Protein AF-A0A534WEG1-F1 (afdb_monomer)

Solvent-accessible surface area (backbone atoms only — not comparable to full-atom values): 30337 Å² total; per-residue (Å²): 112,50,33,46,39,58,45,51,53,54,30,44,74,66,76,41,61,57,55,63,69,61,26,49,53,51,43,42,53,48,38,46,50,24,43,74,66,78,34,61,42,45,40,73,40,33,30,36,37,92,74,14,48,79,46,74,48,82,77,66,82,86,52,77,84,86,59,72,75,45,47,38,51,60,62,76,42,98,80,43,69,62,78,82,35,44,49,38,27,24,25,11,36,14,34,43,42,42,28,38,67,58,44,43,83,58,58,60,64,68,44,70,74,64,83,75,56,64,62,74,65,26,53,54,30,48,33,24,39,38,64,53,70,87,68,24,49,71,29,41,55,60,47,29,53,62,40,38,76,72,48,62,84,61,57,72,68,55,44,20,51,51,42,25,51,54,46,58,70,65,67,58,69,60,69,66,58,52,50,49,51,53,47,51,55,52,49,54,53,47,54,54,50,52,55,50,50,54,54,52,50,54,50,50,53,51,51,50,52,55,51,52,56,51,49,52,53,49,52,58,49,47,57,51,50,64,73,72,47,97,66,92,84,84,87,89,77,73,76,66,60,60,56,54,55,56,54,53,53,54,53,53,53,40,57,76,69,67,76,69,82,82,83,84,86,88,83,85,89,86,89,83,87,88,84,86,84,86,87,84,86,85,88,83,88,88,87,90,81,90,81,88,85,82,90,82,84,90,82,88,85,89,88,88,84,84,88,90,80,88,86,88,88,87,87,88,86,90,85,88,87,86,84,90,82,85,84,87,83,91,81,85,88,82,83,90,81,89,78,90,82,87,87,85,86,82,89,87,83,83,83,88,85,86,85,90,82,90,85,83,89,81,92,85,87,88,81,89,85,90,82,84,92,83,84,85,79,86,78,82,78,78,81,83,74,72,67,68,65,55,51,53,52,51,50,30,47,54,49,16,53,52,24,33,51,55,14,51,55,23,49,77,71,66,38,33,69,57,15,42,52,25,19,49,54,11,37,74,52,33,81,78,53,40,68,30,27,44,51,35,16,50,25,26,48,73,72,65,39,26,67,61,10,40,54,25,39,51,54,19,42,72,69,39,70,82,43,92,57,41,70,58,53,55,52,53,40,52,54,31,51,53,51,42,58,57,61,74,74,111

pLDDT: mean 72.41, std 25.78, range [26.11, 97.94]

Mean predicted aligned error: 23.48 Å

Foldseek 3Di:
DDFQLLLLVLCVVVVHADDQLLLLLLLLLQLVQCQVVLAADARRQWDADLQRDIGGHHDDQPDDDPDQLLAALQCPDPPRDRCSQFLSSLLSSLQSSCCRNQSDHADHHQDQGDPSQDDQSSVLSSQSNDNDSVSHDRGSVSSSVSSCVVVPNDDPSVSSVSSNVSCVVSVDDDVVVVVVVVVVVVVVVVVVVVVVVVVVVVVVVVVVVVVVVVVVVVVVVVVVVVVVDPDDDDDDDDPVVVVVVVVVVVVVVCVVVPVDDDDDDDDDDDDDDDDDDDDDDDDDDDDDDDDDDDDDDDDDDDDDDDDDDDDDDDDDDDDDDDDDDDDDDDDDDDDDDDDDDDDDDDDDDDDDDDDDDYDDDDDDDDDDDDDDDDDDDDDDDDDDDPVPVVVLLVVLQVQLVVLLVQLVVCVVVLNLVSNCVSLVSSCVSPVLPLSSLQSNLSSCVSVLVLVRSLVSLVSSCVSPVPDPCNVVSVVSNVVSVVSVVVVVVD

Radius of gyration: 43.31 Å; Cα contacts (8 Å, |Δi|>4): 412; chains: 1; bounding box: 72×91×153 Å

Secondary structure (DSSP, 8-state):
-EEHHHHHHHHHHTT-PPPHHHHHHHHHHHHHHHHHHT----TTTEEE-TTS-EEEPPP-SSS--S-GGG--GGGGSTT---TT-HHHHHHHHHHHHHHHHHSSPPPPTTSPP-TT--SHHHHHHHHHT-SSTTTS-SSHHHHHHHHHHHSPPPPHHHHHHHHHHHHHHHHSPPHHHHHHHHHHHHHHHHHHHHHHHHHHHHHHHHHHHHHHHHHHHHHHHHHHHHHH--------SSHHHHHHHHHHHHHHHHHHTT--PPPP-----------PPPP-----------------------------------------PPP--PPPPP--------------------------------------------PPPPPPPPPPP-HHHHHHHHHHHHHHHHHHHHHHHHHHTT-HHHHHHHHHHHHHH-TT-HHHHHHHHHHHHHTT-HHHHHHHHHHHHHH-TT-TTHHHHHHHHHHHHHHHHHHTT-

Structure (mmCIF, N/CA/C/O backbone):
data_AF-A0A534WEG1-F1
#
_entry.id   AF-A0A534WEG1-F1
#
loop_
_atom_site.group_PDB
_atom_site.id
_atom_site.type_symbol
_atom_site.label_atom_id
_atom_site.label_alt_id
_atom_site.label_comp_id
_atom_site.label_asym_id
_atom_site.label_entity_id
_atom_site.label_seq_id
_atom_site.pdbx_PDB_ins_code
_atom_site.Cartn_x
_atom_site.Cartn_y
_atom_site.Cartn_z
_atom_site.occupancy
_atom_site.B_iso_or_equiv
_atom_site.auth_seq_id
_atom_site.auth_comp_id
_atom_site.auth_asym_id
_atom_site.auth_atom_id
_atom_site.pdbx_PDB_model_num
ATOM 1 N N . MET A 1 1 ? 10.316 4.684 13.188 1.00 85.81 1 MET A N 1
ATOM 2 C CA . MET A 1 1 ? 10.473 4.733 11.716 1.00 85.81 1 MET A CA 1
ATOM 3 C C . MET A 1 1 ? 9.601 3.667 11.079 1.00 85.81 1 MET A C 1
ATOM 5 O O . MET A 1 1 ? 9.627 2.538 11.558 1.00 85.81 1 MET A O 1
ATOM 9 N N . ILE A 1 2 ? 8.855 4.009 10.030 1.00 92.31 2 ILE A N 1
ATOM 10 C CA . ILE A 1 2 ? 8.070 3.055 9.226 1.00 92.31 2 ILE A CA 1
ATOM 11 C C . ILE A 1 2 ? 8.812 2.784 7.913 1.00 92.31 2 ILE A C 1
ATOM 13 O O . ILE A 1 2 ? 9.427 3.704 7.369 1.00 92.31 2 ILE A O 1
ATOM 17 N N . SER A 1 3 ? 8.798 1.543 7.429 1.00 94.56 3 SER A N 1
ATOM 18 C CA . SER A 1 3 ? 9.341 1.216 6.105 1.00 94.56 3 SER A CA 1
ATOM 19 C C . SER A 1 3 ? 8.340 1.550 4.995 1.00 94.56 3 SER A C 1
ATOM 21 O O . SER A 1 3 ? 7.125 1.557 5.208 1.00 94.56 3 SER A O 1
ATOM 23 N N . THR A 1 4 ? 8.840 1.808 3.790 1.00 94.50 4 THR A N 1
ATOM 24 C CA . THR A 1 4 ? 7.994 2.042 2.610 1.00 94.50 4 THR A CA 1
ATOM 25 C C . THR A 1 4 ? 7.204 0.786 2.248 1.00 94.50 4 THR A C 1
ATOM 27 O O . THR A 1 4 ? 6.028 0.876 1.906 1.00 94.50 4 THR A O 1
ATOM 30 N N . HIS A 1 5 ? 7.803 -0.391 2.443 1.00 93.38 5 HIS A N 1
ATOM 31 C CA . HIS A 1 5 ? 7.136 -1.686 2.342 1.00 93.38 5 HIS A CA 1
ATOM 32 C C . HIS A 1 5 ? 5.904 -1.766 3.259 1.00 93.38 5 HIS A C 1
ATOM 34 O O . HIS A 1 5 ? 4.818 -2.105 2.799 1.00 93.38 5 HIS A O 1
ATOM 40 N N . GLU A 1 6 ? 6.022 -1.384 4.537 1.00 93.00 6 GLU A N 1
ATOM 41 C CA . GLU A 1 6 ? 4.874 -1.349 5.459 1.00 93.00 6 GLU A CA 1
ATOM 42 C C . GLU A 1 6 ? 3.797 -0.342 5.043 1.00 93.00 6 GLU A C 1
ATOM 44 O O . GLU A 1 6 ? 2.608 -0.615 5.219 1.00 93.00 6 GLU A O 1
ATOM 49 N N . ILE A 1 7 ? 4.192 0.823 4.518 1.00 94.19 7 ILE A N 1
ATOM 50 C CA . ILE A 1 7 ? 3.250 1.818 3.987 1.00 94.19 7 ILE A CA 1
ATOM 51 C C . ILE A 1 7 ? 2.457 1.213 2.824 1.00 94.19 7 ILE A C 1
ATOM 53 O O . ILE A 1 7 ? 1.229 1.285 2.820 1.00 94.19 7 ILE A O 1
ATOM 57 N N . LEU A 1 8 ? 3.143 0.588 1.866 1.00 93.50 8 LEU A N 1
ATOM 58 C CA . LEU A 1 8 ? 2.537 -0.021 0.684 1.00 93.50 8 LEU A CA 1
ATOM 59 C C . LEU A 1 8 ? 1.630 -1.203 1.038 1.00 93.50 8 LEU A C 1
ATOM 61 O O . LEU A 1 8 ? 0.517 -1.281 0.522 1.00 93.50 8 LEU A O 1
ATOM 65 N N . GLU A 1 9 ? 2.060 -2.080 1.947 1.00 92.12 9 GLU A N 1
ATOM 66 C CA . GLU A 1 9 ? 1.250 -3.191 2.463 1.00 92.12 9 GLU A CA 1
ATOM 67 C C . GLU A 1 9 ? -0.033 -2.683 3.129 1.00 92.12 9 GLU A C 1
ATOM 69 O O . GLU A 1 9 ? -1.131 -3.117 2.784 1.00 92.12 9 GLU A O 1
ATOM 74 N N . LYS A 1 10 ? 0.071 -1.690 4.023 1.00 91.94 10 LYS A N 1
ATOM 75 C CA . LYS A 1 10 ? -1.105 -1.094 4.678 1.00 91.94 10 LYS A CA 1
ATOM 76 C C . LYS A 1 10 ? -2.018 -0.373 3.690 1.00 91.94 10 LYS A C 1
ATOM 78 O O . LYS A 1 10 ? -3.236 -0.453 3.822 1.00 91.94 10 LYS A O 1
ATOM 83 N N . SER A 1 11 ? -1.451 0.320 2.704 1.00 91.25 11 SER A N 1
ATOM 84 C CA . SER A 1 11 ? -2.215 0.994 1.652 1.00 91.25 11 SER A CA 1
ATOM 85 C C . SER A 1 11 ? -2.992 -0.020 0.806 1.00 91.25 11 SER A C 1
ATOM 87 O O . SER A 1 11 ? -4.198 0.143 0.611 1.00 91.25 11 SER A O 1
ATOM 89 N N . ARG A 1 12 ? -2.336 -1.112 0.384 1.00 91.50 12 ARG A N 1
ATOM 90 C CA . ARG A 1 12 ? -2.964 -2.220 -0.350 1.00 91.50 12 ARG A CA 1
ATOM 91 C C . ARG A 1 12 ? -4.048 -2.914 0.465 1.00 91.50 12 ARG A C 1
ATOM 93 O O . ARG A 1 12 ? -5.140 -3.113 -0.059 1.00 91.50 12 ARG A O 1
ATOM 100 N N . ALA A 1 13 ? -3.786 -3.214 1.736 1.00 87.88 13 ALA A N 1
ATOM 101 C CA . ALA A 1 13 ? -4.769 -3.808 2.642 1.00 87.88 13 ALA A CA 1
ATOM 102 C C . ALA A 1 13 ? -6.000 -2.905 2.838 1.00 87.88 13 ALA A C 1
ATOM 104 O O . ALA A 1 13 ? -7.117 -3.395 2.954 1.00 87.88 13 ALA A O 1
ATOM 105 N N . ALA A 1 14 ? -5.817 -1.582 2.811 1.00 85.94 14 ALA A N 1
ATOM 106 C CA . ALA A 1 14 ? -6.912 -0.617 2.851 1.00 85.94 14 ALA A CA 1
ATOM 107 C C . ALA A 1 14 ? -7.625 -0.423 1.494 1.00 85.94 14 ALA A C 1
ATOM 109 O O . ALA A 1 14 ? -8.560 0.374 1.412 1.00 85.94 14 ALA A O 1
ATOM 110 N N . GLY A 1 15 ? -7.176 -1.084 0.419 1.00 85.19 15 GLY A N 1
ATOM 111 C CA . GLY A 1 15 ? -7.698 -0.896 -0.939 1.00 85.19 15 GLY A CA 1
ATOM 112 C C . GLY A 1 15 ? -7.449 0.506 -1.510 1.00 85.19 15 GLY A C 1
ATOM 113 O O . GLY A 1 15 ? -8.108 0.911 -2.468 1.00 85.19 15 GLY A O 1
ATOM 114 N N . GLN A 1 16 ? -6.523 1.268 -0.922 1.00 85.56 16 GLN A N 1
ATOM 115 C CA . GLN A 1 16 ? -6.217 2.645 -1.304 1.00 85.56 16 GLN A CA 1
ATOM 116 C C . GLN A 1 16 ? -4.847 2.715 -1.978 1.00 85.56 16 GLN A C 1
ATOM 118 O O . GLN A 1 16 ? -3.906 2.028 -1.586 1.00 85.56 16 GLN A O 1
ATOM 123 N N . ARG A 1 17 ? -4.716 3.575 -2.990 1.00 89.31 17 ARG A N 1
ATOM 124 C CA . ARG A 1 17 ? -3.411 3.938 -3.559 1.00 89.31 17 ARG A CA 1
ATOM 125 C C . ARG A 1 17 ? -2.873 5.164 -2.840 1.00 89.31 17 ARG A C 1
ATOM 127 O O . ARG A 1 17 ? -3.653 6.013 -2.402 1.00 89.31 17 ARG A O 1
ATOM 134 N N . LEU A 1 18 ? -1.551 5.274 -2.769 1.00 92.75 18 LEU A N 1
ATOM 135 C CA . LEU A 1 18 ? -0.923 6.508 -2.320 1.00 92.75 18 LEU A CA 1
ATOM 136 C C . LEU A 1 18 ? -1.308 7.648 -3.276 1.00 92.75 18 LEU A C 1
ATOM 138 O O . LEU A 1 18 ? -1.343 7.438 -4.493 1.00 92.75 18 LEU A O 1
ATOM 142 N N . PRO A 1 19 ? -1.619 8.852 -2.764 1.00 93.31 19 PRO A N 1
ATOM 143 C CA . PRO A 1 19 ? -1.801 10.016 -3.617 1.00 93.31 19 PRO A CA 1
ATOM 144 C C . PRO A 1 19 ? -0.560 10.223 -4.490 1.00 93.31 19 PRO A C 1
ATOM 146 O O . PRO A 1 19 ? 0.557 10.178 -3.978 1.00 93.31 19 PRO A O 1
ATOM 149 N N . TYR A 1 20 ? -0.757 10.490 -5.784 1.00 92.94 20 TYR A N 1
ATOM 150 C CA . TYR A 1 20 ? 0.338 10.574 -6.761 1.00 92.94 20 TYR A CA 1
ATOM 151 C C . TYR A 1 20 ? 1.479 11.490 -6.300 1.00 92.94 20 TYR A C 1
ATOM 153 O O . TYR A 1 20 ? 2.637 11.107 -6.373 1.00 92.94 20 TYR A O 1
ATOM 161 N N . ASN A 1 21 ? 1.155 12.667 -5.756 1.00 92.81 21 ASN A N 1
ATOM 162 C CA . ASN A 1 21 ? 2.156 13.609 -5.254 1.00 92.81 21 ASN A CA 1
ATOM 163 C C . ASN A 1 21 ? 2.970 13.039 -4.072 1.00 92.81 21 ASN A C 1
ATOM 165 O O . ASN A 1 21 ? 4.185 13.184 -4.032 1.00 92.81 21 ASN A O 1
ATOM 169 N N . GLU A 1 22 ? 2.325 12.346 -3.126 1.00 94.94 22 GLU A N 1
ATOM 170 C CA . GLU A 1 22 ? 3.020 11.723 -1.986 1.00 94.94 22 GLU A CA 1
ATOM 171 C C . GLU A 1 22 ? 3.953 10.599 -2.465 1.00 94.94 22 GLU A C 1
ATOM 173 O O . GLU A 1 22 ? 5.100 10.518 -2.027 1.00 94.94 22 GLU A O 1
ATOM 178 N N . ALA A 1 23 ? 3.479 9.773 -3.405 1.00 96.19 23 ALA A N 1
ATOM 179 C CA . ALA A 1 23 ? 4.261 8.704 -4.021 1.00 96.19 23 ALA A CA 1
ATOM 180 C C . ALA A 1 23 ? 5.448 9.243 -4.835 1.00 96.19 23 ALA A C 1
ATOM 182 O O . ALA A 1 23 ? 6.558 8.739 -4.693 1.00 96.19 23 ALA A O 1
ATOM 183 N N . ALA A 1 24 ? 5.231 10.285 -5.643 1.00 96.06 24 ALA A N 1
ATOM 184 C CA . ALA A 1 24 ? 6.260 10.911 -6.466 1.00 96.06 24 ALA A CA 1
ATOM 185 C C . ALA A 1 24 ? 7.349 11.570 -5.610 1.00 96.06 24 ALA A C 1
ATOM 187 O O . ALA A 1 24 ? 8.531 11.360 -5.865 1.00 96.06 24 ALA A O 1
ATOM 188 N N . VAL A 1 25 ? 6.972 12.306 -4.556 1.00 96.69 25 VAL A N 1
ATOM 189 C CA . VAL A 1 25 ? 7.932 12.919 -3.621 1.00 96.69 25 VAL A CA 1
ATOM 190 C C . VAL A 1 25 ? 8.729 11.855 -2.866 1.00 96.69 25 VAL A C 1
ATOM 192 O O . VAL A 1 25 ? 9.945 11.989 -2.735 1.00 96.69 25 VAL A O 1
ATOM 195 N N . LEU A 1 26 ? 8.076 10.784 -2.400 1.00 97.38 26 LEU A N 1
ATOM 196 C CA . LEU A 1 26 ? 8.762 9.672 -1.742 1.00 97.38 26 LEU A CA 1
ATOM 197 C C . LEU A 1 26 ? 9.735 8.965 -2.695 1.00 97.38 26 LEU A C 1
ATOM 199 O O . LEU A 1 26 ? 10.878 8.717 -2.319 1.00 97.38 26 LEU A O 1
ATOM 203 N N . PHE A 1 27 ? 9.306 8.682 -3.926 1.00 97.88 27 PHE A N 1
ATOM 204 C CA . PHE A 1 27 ? 10.146 8.040 -4.931 1.00 97.88 27 PHE A CA 1
ATOM 205 C C . PHE A 1 27 ? 11.355 8.908 -5.299 1.00 97.88 27 PHE A C 1
ATOM 207 O O . PHE A 1 27 ? 12.487 8.441 -5.204 1.00 97.88 27 PHE A O 1
ATOM 214 N N . ALA A 1 28 ? 11.139 10.188 -5.618 1.00 97.19 28 ALA A N 1
ATOM 215 C CA . ALA A 1 28 ? 12.209 11.131 -5.941 1.00 97.19 28 ALA A CA 1
ATOM 216 C C . ALA A 1 28 ? 13.206 11.294 -4.783 1.00 97.19 28 ALA A C 1
ATOM 218 O O . ALA A 1 28 ? 14.419 11.265 -4.992 1.00 97.19 28 ALA A O 1
ATOM 219 N N . GLY A 1 29 ? 12.712 11.401 -3.545 1.00 96.44 29 GLY A N 1
ATOM 220 C CA . GLY A 1 29 ? 13.562 11.453 -2.358 1.00 96.44 29 GLY A CA 1
ATOM 221 C C . GLY A 1 29 ? 14.393 10.181 -2.170 1.00 96.44 29 GLY A C 1
ATOM 222 O O . GLY A 1 29 ? 15.572 10.269 -1.825 1.00 96.44 29 GLY A O 1
ATOM 223 N N . ALA A 1 30 ? 13.800 9.008 -2.411 1.00 96.88 30 ALA A N 1
ATOM 224 C CA . ALA A 1 30 ? 14.474 7.723 -2.256 1.00 96.88 30 ALA A CA 1
ATOM 225 C C . ALA A 1 30 ? 15.572 7.542 -3.311 1.00 96.88 30 ALA A C 1
ATOM 227 O O . ALA A 1 30 ? 16.704 7.232 -2.950 1.00 96.88 30 ALA A O 1
ATOM 228 N N . VAL A 1 31 ? 15.267 7.817 -4.585 1.00 97.12 31 VAL A N 1
ATOM 229 C CA . VAL A 1 31 ? 16.229 7.771 -5.702 1.00 97.12 31 VAL A CA 1
ATOM 230 C C . VAL A 1 31 ? 17.391 8.727 -5.462 1.00 97.12 31 VAL A C 1
ATOM 232 O O . VAL A 1 31 ? 18.541 8.319 -5.581 1.00 97.12 31 VAL A O 1
ATOM 235 N N . ARG A 1 32 ? 17.117 9.957 -5.014 1.00 95.75 32 ARG A N 1
ATOM 236 C CA . ARG A 1 32 ? 18.159 10.931 -4.663 1.00 95.75 32 ARG A CA 1
ATOM 237 C C . ARG A 1 32 ? 19.105 10.416 -3.576 1.00 95.75 32 ARG A C 1
ATOM 239 O O . ARG A 1 32 ? 20.315 10.594 -3.675 1.00 95.75 32 ARG A O 1
ATOM 246 N N . LEU A 1 33 ? 18.567 9.820 -2.510 1.00 95.19 33 LEU A N 1
ATOM 247 C CA . LEU A 1 33 ? 19.391 9.288 -1.419 1.00 95.19 33 LEU A CA 1
ATOM 248 C C . LEU A 1 33 ? 20.194 8.063 -1.857 1.00 95.19 33 LEU A C 1
ATOM 250 O O . LEU A 1 33 ? 21.372 7.982 -1.530 1.00 95.19 33 LEU A O 1
ATOM 254 N N . ALA A 1 34 ? 19.578 7.161 -2.616 1.00 94.25 34 ALA A N 1
ATOM 255 C CA . ALA A 1 34 ? 20.224 5.973 -3.157 1.00 94.25 34 ALA A CA 1
ATOM 256 C C . ALA A 1 34 ? 21.353 6.310 -4.138 1.00 94.25 34 ALA A C 1
ATOM 258 O O . ALA A 1 34 ? 22.447 5.776 -4.007 1.00 94.25 34 ALA A O 1
ATOM 259 N N . ALA A 1 35 ? 21.136 7.261 -5.052 1.00 94.06 35 ALA A N 1
ATOM 260 C CA . ALA A 1 35 ? 22.164 7.737 -5.977 1.00 94.06 35 ALA A CA 1
ATOM 261 C C . ALA A 1 35 ? 23.356 8.392 -5.254 1.00 94.06 35 ALA A C 1
ATOM 263 O O . ALA A 1 35 ? 24.489 8.322 -5.730 1.00 94.06 35 ALA A O 1
ATOM 264 N N . ALA A 1 36 ? 23.112 9.020 -4.098 1.00 92.12 36 ALA A N 1
ATOM 265 C CA . ALA A 1 36 ? 24.155 9.636 -3.281 1.00 92.12 36 ALA A CA 1
ATOM 266 C C . ALA A 1 36 ? 24.953 8.622 -2.442 1.00 92.12 36 ALA A C 1
ATOM 268 O O . ALA A 1 36 ? 26.116 8.880 -2.135 1.00 92.12 36 ALA A O 1
ATOM 269 N N . SER A 1 37 ? 24.339 7.502 -2.048 1.00 88.50 37 SER A N 1
ATOM 270 C CA . SER A 1 37 ? 24.970 6.456 -1.231 1.00 88.50 37 SER A CA 1
ATOM 271 C C . SER A 1 37 ? 25.378 5.204 -2.010 1.00 88.50 37 SER A C 1
ATOM 273 O O . SER A 1 37 ? 25.915 4.285 -1.398 1.00 88.50 37 SER A O 1
ATOM 275 N N . ASP A 1 38 ? 25.130 5.175 -3.323 1.00 83.44 38 ASP A N 1
ATOM 276 C CA . ASP A 1 38 ? 25.332 4.019 -4.209 1.00 83.44 38 ASP A CA 1
ATOM 277 C C . ASP A 1 38 ? 24.626 2.746 -3.696 1.00 83.44 38 ASP A C 1
ATOM 279 O O . ASP A 1 38 ? 25.123 1.626 -3.800 1.00 83.44 38 ASP A O 1
ATOM 283 N N . SER A 1 39 ? 23.460 2.940 -3.067 1.00 84.19 39 SER A N 1
ATOM 284 C CA . SER A 1 39 ? 22.673 1.872 -2.442 1.00 84.19 39 SER A CA 1
ATOM 285 C C . SER A 1 39 ? 21.498 1.468 -3.326 1.00 84.19 39 SER A C 1
ATOM 287 O O . SER A 1 39 ? 20.850 2.310 -3.945 1.00 84.19 39 SER A O 1
ATOM 289 N N . THR A 1 40 ? 21.154 0.180 -3.340 1.00 87.75 40 THR A N 1
ATOM 290 C CA . THR A 1 40 ? 19.953 -0.302 -4.038 1.00 87.75 40 THR A CA 1
ATOM 291 C C . THR A 1 40 ? 18.667 0.184 -3.361 1.00 87.75 40 THR A C 1
ATOM 293 O O . THR A 1 40 ? 18.609 0.424 -2.151 1.00 87.75 40 THR A O 1
ATOM 296 N N . LEU A 1 41 ? 17.594 0.289 -4.142 1.00 91.00 41 LEU A N 1
ATOM 297 C CA . LEU A 1 41 ? 16.285 0.715 -3.662 1.00 91.00 41 LEU A CA 1
ATOM 298 C C . LEU A 1 41 ? 15.321 -0.452 -3.539 1.00 91.00 41 LEU A C 1
ATOM 300 O O . LEU A 1 41 ? 14.968 -1.101 -4.519 1.00 91.00 41 LEU A O 1
ATOM 304 N N . ARG A 1 42 ? 14.847 -0.673 -2.312 1.00 91.62 42 ARG A N 1
ATOM 305 C CA . ARG A 1 42 ? 13.840 -1.684 -1.982 1.00 91.62 42 ARG A CA 1
ATOM 306 C C . ARG A 1 42 ? 12.864 -1.139 -0.957 1.00 91.62 42 ARG A C 1
ATOM 308 O O . ARG A 1 42 ? 13.245 -0.321 -0.115 1.00 91.62 42 ARG A O 1
ATOM 315 N N . GLY A 1 43 ? 11.624 -1.623 -0.975 1.00 89.69 43 GLY A N 1
ATOM 316 C CA . GLY A 1 43 ? 10.577 -1.145 -0.073 1.00 89.69 43 GLY A CA 1
ATOM 317 C C . GLY A 1 43 ? 10.978 -1.202 1.406 1.00 89.69 43 GLY A C 1
ATOM 318 O O . GLY A 1 43 ? 10.628 -0.301 2.172 1.00 89.69 43 GLY A O 1
ATOM 319 N N . ARG A 1 44 ? 11.725 -2.231 1.830 1.00 92.06 44 ARG A N 1
ATOM 320 C CA . ARG A 1 44 ? 12.141 -2.386 3.236 1.00 92.06 44 ARG A CA 1
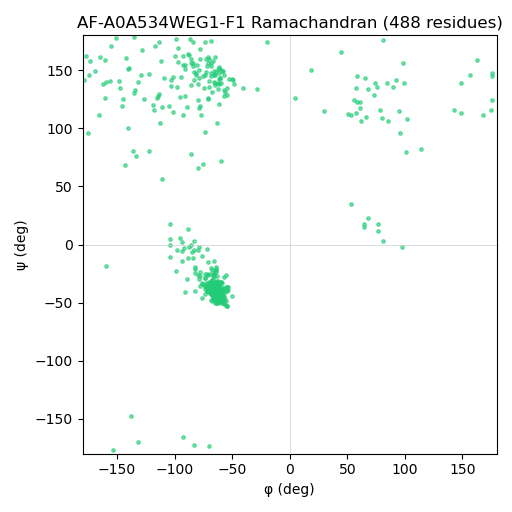ATOM 321 C C . ARG A 1 44 ? 13.316 -1.496 3.639 1.00 92.06 44 ARG A C 1
ATOM 323 O O . ARG A 1 44 ? 13.395 -1.128 4.808 1.00 92.06 44 ARG A O 1
ATOM 330 N N . LEU A 1 45 ? 14.178 -1.126 2.690 1.00 91.88 45 LEU A N 1
ATOM 331 C CA . LEU A 1 45 ? 15.364 -0.297 2.940 1.00 91.88 45 LEU A CA 1
ATOM 332 C C . LEU A 1 45 ? 15.026 1.191 3.057 1.00 91.88 45 LEU A C 1
ATOM 334 O O . LEU A 1 45 ? 15.743 1.939 3.716 1.00 91.88 45 LEU A O 1
ATOM 338 N N . VAL A 1 46 ? 13.932 1.630 2.431 1.00 95.06 46 VAL A N 1
ATOM 339 C CA . VAL A 1 46 ? 13.502 3.032 2.457 1.00 95.06 46 VAL A CA 1
ATOM 340 C C . VAL A 1 46 ? 12.594 3.280 3.657 1.00 95.06 46 VAL A C 1
ATOM 342 O O . VAL A 1 46 ? 11.503 2.707 3.750 1.00 95.06 46 VAL A O 1
ATOM 345 N N . ARG A 1 47 ? 13.010 4.162 4.571 1.00 95.31 47 ARG A N 1
ATOM 346 C CA . ARG A 1 47 ? 12.332 4.410 5.852 1.00 95.31 47 ARG A CA 1
ATOM 347 C C . ARG A 1 47 ? 12.068 5.885 6.099 1.00 95.31 47 ARG A C 1
ATOM 349 O O . ARG A 1 47 ? 12.883 6.740 5.766 1.00 95.31 47 ARG A O 1
ATOM 356 N N . ILE A 1 48 ? 10.941 6.165 6.751 1.00 95.88 48 ILE A N 1
ATOM 357 C CA . ILE A 1 48 ? 10.532 7.520 7.133 1.00 95.88 48 ILE A CA 1
ATOM 358 C C . ILE A 1 48 ? 10.530 7.644 8.660 1.00 95.88 48 ILE A C 1
ATOM 360 O O . ILE A 1 48 ? 9.928 6.824 9.373 1.00 95.88 48 ILE A O 1
ATOM 364 N N . ASP A 1 49 ? 11.215 8.668 9.166 1.00 93.88 49 ASP A N 1
ATOM 365 C CA . ASP A 1 49 ? 11.299 8.992 10.589 1.00 93.88 49 ASP A CA 1
ATOM 366 C C . ASP A 1 49 ? 10.152 9.879 11.089 1.00 93.88 49 ASP A C 1
ATOM 368 O O . ASP A 1 49 ? 9.272 10.300 10.333 1.00 93.88 49 ASP A O 1
ATOM 372 N N . ASP A 1 50 ? 10.143 10.155 12.396 1.00 89.69 50 ASP A N 1
ATOM 373 C CA . ASP A 1 50 ? 9.048 10.895 13.014 1.00 89.69 50 ASP A CA 1
ATOM 374 C C . ASP A 1 50 ? 8.954 12.373 12.593 1.00 89.69 50 ASP A C 1
ATOM 376 O O . ASP A 1 50 ? 7.878 12.971 12.682 1.00 89.69 50 ASP A O 1
ATOM 380 N N . ALA A 1 51 ? 10.043 12.940 12.078 1.00 90.25 51 ALA A N 1
ATOM 381 C CA . ALA A 1 51 ? 10.118 14.294 11.547 1.00 90.25 51 ALA A CA 1
ATOM 382 C C . ALA A 1 51 ? 9.881 14.354 10.024 1.00 90.25 51 ALA A C 1
ATOM 384 O O . ALA A 1 51 ? 9.957 15.434 9.438 1.00 90.25 51 ALA A O 1
ATOM 385 N N . GLY A 1 52 ? 9.593 13.220 9.373 1.00 91.62 52 GLY A N 1
ATOM 386 C CA . GLY A 1 52 ? 9.476 13.140 7.915 1.00 91.62 52 GLY A CA 1
ATOM 387 C C . GLY A 1 52 ? 10.827 13.131 7.197 1.00 91.62 52 GLY A C 1
ATOM 388 O O . GLY A 1 52 ? 10.886 13.405 6.002 1.00 91.62 52 GLY A O 1
ATOM 389 N N . GLY A 1 53 ? 11.915 12.842 7.911 1.00 94.31 53 GLY A N 1
ATOM 390 C CA . GLY A 1 53 ? 13.210 12.540 7.322 1.00 94.31 53 GLY A CA 1
ATOM 391 C C . GLY A 1 53 ? 13.181 11.182 6.628 1.00 94.31 53 GLY A C 1
ATOM 392 O O . GLY A 1 53 ? 12.640 10.207 7.158 1.00 94.31 53 GLY A O 1
ATOM 393 N N . LEU A 1 54 ? 13.750 11.143 5.427 1.00 94.94 54 LEU A N 1
ATOM 394 C CA . LEU A 1 54 ? 13.872 9.943 4.613 1.00 94.94 54 LEU A CA 1
ATOM 395 C C . LEU A 1 54 ? 15.266 9.339 4.788 1.00 94.94 54 LEU A C 1
ATOM 397 O O . LEU A 1 54 ? 16.262 10.061 4.745 1.00 94.94 54 LEU A O 1
ATOM 401 N N . HIS A 1 55 ? 15.316 8.023 4.957 1.00 94.19 55 HIS A N 1
ATOM 402 C CA . HIS A 1 55 ? 16.537 7.253 5.168 1.00 94.19 55 HIS A CA 1
ATOM 403 C C . HIS A 1 55 ? 16.537 6.047 4.232 1.00 94.19 55 HIS A C 1
ATOM 405 O O . HIS A 1 55 ? 15.498 5.411 4.052 1.00 94.19 55 HIS A O 1
ATOM 411 N N . VAL A 1 56 ? 17.693 5.730 3.653 1.00 93.56 56 VAL A N 1
ATOM 412 C CA . VAL A 1 56 ? 17.906 4.515 2.858 1.00 93.56 56 VAL A CA 1
ATOM 413 C C . VAL A 1 56 ? 18.968 3.692 3.571 1.00 93.56 56 VAL A C 1
ATOM 415 O O . VAL A 1 56 ? 20.095 4.154 3.746 1.00 93.56 56 VAL A O 1
ATOM 418 N N . GLU A 1 57 ? 18.586 2.511 4.046 1.00 89.50 57 GLU A N 1
ATOM 419 C CA . GLU A 1 57 ? 19.509 1.575 4.686 1.00 89.50 57 GLU A CA 1
ATOM 420 C C . GLU A 1 57 ? 20.446 0.932 3.648 1.00 89.50 57 GLU A C 1
ATOM 422 O O . GLU A 1 57 ? 20.123 0.841 2.461 1.00 89.50 57 GLU A O 1
ATOM 427 N N . GLY A 1 58 ? 21.630 0.510 4.097 1.00 83.50 58 GLY A N 1
ATOM 428 C CA . GLY A 1 58 ? 22.579 -0.216 3.254 1.00 83.50 58 GLY A CA 1
ATOM 429 C C . GLY A 1 58 ? 22.063 -1.611 2.909 1.00 83.50 58 GLY A C 1
ATOM 430 O O . GLY A 1 58 ? 21.371 -2.244 3.709 1.00 83.50 58 GLY A O 1
ATOM 431 N N . PHE A 1 59 ? 22.407 -2.090 1.720 1.00 83.31 59 PHE A N 1
ATOM 432 C CA . PHE A 1 59 ? 22.033 -3.420 1.262 1.00 83.31 59 PHE A CA 1
ATOM 433 C C . PHE A 1 59 ? 23.146 -4.429 1.525 1.00 83.31 59 PHE A C 1
ATOM 435 O O . PHE A 1 59 ? 24.292 -4.220 1.139 1.00 83.31 59 PHE A O 1
ATOM 442 N N . ASP A 1 60 ? 22.782 -5.519 2.194 1.00 81.94 60 ASP A N 1
ATOM 443 C CA . ASP A 1 60 ? 23.644 -6.676 2.406 1.00 81.94 60 ASP A CA 1
ATOM 444 C C . ASP A 1 60 ? 23.393 -7.682 1.275 1.00 81.94 60 ASP A C 1
ATOM 446 O O . ASP A 1 60 ? 22.310 -8.262 1.166 1.00 81.94 60 ASP A O 1
ATOM 450 N N . GLU A 1 61 ? 24.386 -7.869 0.409 1.00 76.31 61 GLU A N 1
ATOM 451 C CA . GLU A 1 61 ? 24.278 -8.750 -0.756 1.00 76.31 61 GLU A CA 1
ATOM 452 C C . GLU A 1 61 ? 24.302 -10.232 -0.390 1.00 76.31 61 GLU A C 1
ATOM 454 O O . GLU A 1 61 ? 23.739 -11.065 -1.114 1.00 76.31 61 GLU A O 1
ATOM 459 N N . GLN A 1 62 ? 24.983 -10.545 0.716 1.00 77.06 62 GLN A N 1
ATOM 460 C CA . GLN A 1 62 ? 25.183 -11.892 1.231 1.00 77.06 62 GLN A CA 1
ATOM 461 C C . GLN A 1 62 ? 23.974 -12.363 2.044 1.00 77.06 62 GLN A C 1
ATOM 463 O O . GLN A 1 62 ? 23.788 -13.571 2.227 1.00 77.06 62 GLN A O 1
ATOM 468 N N . ALA A 1 63 ? 23.134 -11.434 2.503 1.00 73.25 63 ALA A N 1
ATOM 469 C CA . ALA A 1 63 ? 21.876 -11.756 3.150 1.00 73.25 63 ALA A CA 1
ATOM 470 C C . ALA A 1 63 ? 20.936 -12.542 2.207 1.00 73.25 63 ALA A C 1
ATOM 472 O O . ALA A 1 63 ? 20.878 -12.286 0.998 1.00 73.25 63 ALA A O 1
ATOM 473 N N . PRO A 1 64 ? 20.165 -13.508 2.745 1.00 71.38 64 PRO A N 1
ATOM 474 C CA . PRO A 1 64 ? 19.166 -14.224 1.965 1.00 71.38 64 PRO A CA 1
ATOM 475 C C . PRO A 1 64 ? 18.132 -13.248 1.393 1.00 71.38 64 PRO A C 1
ATOM 477 O O . PRO A 1 64 ? 17.683 -12.322 2.070 1.00 71.38 64 PRO A O 1
ATOM 480 N N . GLU A 1 65 ? 17.751 -13.476 0.136 1.00 71.75 65 GLU A N 1
ATOM 481 C CA . GLU A 1 65 ? 16.895 -12.565 -0.621 1.00 71.75 65 GLU A CA 1
ATOM 482 C C . GLU A 1 65 ? 15.506 -12.437 0.028 1.00 71.75 65 GLU A C 1
ATOM 484 O O . GLU A 1 65 ? 14.669 -13.335 -0.066 1.00 71.75 65 GLU A O 1
ATOM 489 N N . ALA A 1 66 ? 15.260 -11.309 0.698 1.00 72.25 66 ALA A N 1
ATOM 490 C CA . ALA A 1 66 ? 14.023 -11.075 1.443 1.00 72.25 66 ALA A CA 1
ATOM 491 C C . ALA A 1 66 ? 12.852 -10.596 0.564 1.00 72.25 66 ALA A C 1
ATOM 493 O O . ALA A 1 66 ? 11.697 -10.717 0.968 1.00 72.25 66 ALA A O 1
ATOM 494 N N . GLU A 1 67 ? 13.132 -10.044 -0.623 1.00 78.62 67 GLU A N 1
ATOM 495 C CA . GLU A 1 67 ? 12.126 -9.471 -1.529 1.00 78.62 67 GLU A CA 1
ATOM 496 C C . GLU A 1 67 ? 12.394 -9.901 -2.987 1.00 78.62 67 GLU A C 1
ATOM 498 O O . GLU A 1 67 ? 12.950 -9.125 -3.765 1.00 78.62 67 GLU A O 1
ATOM 503 N N . PRO A 1 68 ? 11.994 -11.124 -3.398 1.00 82.88 68 PRO A N 1
ATOM 504 C CA . PRO A 1 68 ? 12.322 -11.668 -4.722 1.00 82.88 68 PRO A CA 1
ATOM 505 C C . PRO A 1 68 ? 11.703 -10.878 -5.887 1.00 82.88 68 PRO A C 1
ATOM 507 O O . PRO A 1 68 ? 12.185 -10.974 -7.010 1.00 82.88 68 PRO A O 1
ATOM 510 N N . ALA A 1 69 ? 10.666 -10.071 -5.632 1.00 85.44 69 ALA A N 1
ATOM 511 C CA . ALA A 1 69 ? 10.050 -9.192 -6.630 1.00 85.44 69 ALA A CA 1
ATOM 512 C C . ALA A 1 69 ? 11.003 -8.099 -7.154 1.00 85.44 69 ALA A C 1
ATOM 514 O O . ALA A 1 69 ? 10.805 -7.594 -8.254 1.00 85.44 69 ALA A O 1
ATOM 515 N N . TYR A 1 70 ? 12.045 -7.759 -6.390 1.00 90.50 70 TYR A N 1
ATOM 516 C CA . TYR A 1 70 ? 13.031 -6.739 -6.750 1.00 90.50 70 TYR A CA 1
ATOM 517 C C . TYR A 1 70 ? 14.197 -7.299 -7.580 1.00 90.50 70 TYR A C 1
ATOM 519 O O . TYR A 1 70 ? 15.076 -6.541 -7.988 1.00 90.50 70 TYR A O 1
ATOM 527 N N . LEU A 1 71 ? 14.225 -8.613 -7.837 1.00 89.19 71 LEU A N 1
ATOM 528 C CA . LEU A 1 71 ? 15.280 -9.237 -8.629 1.00 89.19 71 LEU A CA 1
ATOM 529 C C . LEU A 1 71 ? 15.152 -8.860 -10.104 1.00 89.19 71 LEU A C 1
ATOM 531 O O . LEU A 1 71 ? 14.121 -9.097 -10.734 1.00 89.19 71 LEU A O 1
ATOM 535 N N . ALA A 1 72 ? 16.237 -8.328 -10.661 1.00 91.94 72 ALA A N 1
ATOM 536 C CA . ALA A 1 72 ? 16.330 -8.070 -12.087 1.00 91.94 72 ALA A CA 1
ATOM 537 C C . ALA A 1 72 ? 16.284 -9.387 -12.894 1.00 91.94 72 ALA A C 1
ATOM 539 O O . ALA A 1 72 ? 16.814 -10.402 -12.428 1.00 91.94 72 ALA A O 1
ATOM 540 N N . PRO A 1 73 ? 15.690 -9.397 -14.104 1.00 92.06 73 PRO A N 1
ATOM 541 C CA . PRO A 1 73 ? 15.538 -10.611 -14.912 1.00 92.06 73 PRO A CA 1
ATOM 542 C C . PRO A 1 73 ? 16.865 -11.337 -15.181 1.00 92.06 73 PRO A C 1
ATOM 544 O O . PRO A 1 73 ? 16.925 -12.565 -15.174 1.00 92.06 73 PRO A O 1
ATOM 547 N N . GLU A 1 74 ? 17.948 -10.586 -15.372 1.00 90.56 74 GLU A N 1
ATOM 548 C CA . GLU A 1 74 ? 19.290 -11.110 -15.632 1.00 90.56 74 GLU A CA 1
ATOM 549 C C . GLU A 1 74 ? 19.903 -11.896 -14.459 1.00 90.56 74 GLU A C 1
ATOM 551 O O . GLU A 1 74 ? 20.718 -12.793 -14.693 1.00 90.56 74 GLU A O 1
ATOM 556 N N . LEU A 1 75 ? 19.476 -11.632 -13.217 1.00 89.50 75 LEU A N 1
ATOM 557 C CA . LEU A 1 75 ? 19.929 -12.371 -12.030 1.00 89.50 75 LEU A CA 1
ATOM 558 C C . LEU A 1 75 ? 19.372 -13.799 -11.973 1.00 89.50 75 LEU A C 1
ATOM 560 O O . LEU A 1 75 ? 19.865 -14.623 -11.209 1.00 89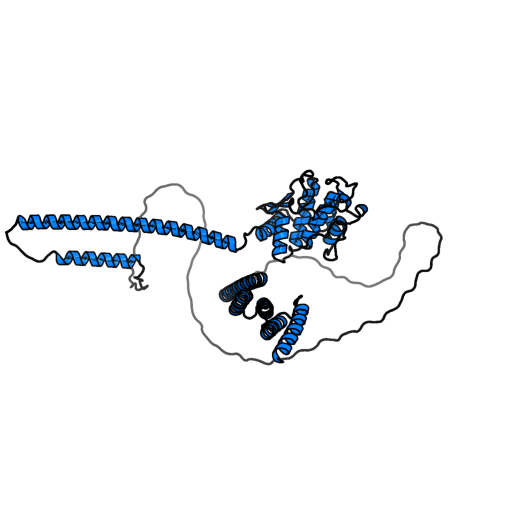.50 75 LEU A O 1
ATOM 564 N N . LEU A 1 76 ? 18.352 -14.105 -12.780 1.00 86.25 76 LEU A N 1
ATOM 565 C CA . LEU A 1 76 ? 17.778 -15.448 -12.892 1.00 86.25 76 LEU A CA 1
ATOM 566 C C . LEU A 1 76 ? 18.546 -16.336 -13.883 1.00 86.25 76 LEU A C 1
ATOM 568 O O . LEU A 1 76 ? 18.235 -17.519 -14.028 1.00 86.25 76 LEU A O 1
ATOM 572 N N . SER A 1 77 ? 19.526 -15.774 -14.594 1.00 84.94 77 SER A N 1
ATOM 573 C CA . SER A 1 77 ? 20.335 -16.502 -15.568 1.00 84.94 77 SER A CA 1
ATOM 574 C C . SER A 1 77 ? 21.527 -17.211 -14.914 1.00 84.94 77 SER A C 1
ATOM 576 O O . SER A 1 77 ? 21.985 -16.841 -13.837 1.00 84.94 77 SER A O 1
ATOM 578 N N . ALA A 1 78 ? 22.074 -18.225 -15.593 1.00 77.75 78 ALA A N 1
ATOM 579 C CA . ALA A 1 78 ? 23.253 -18.952 -15.111 1.00 77.75 78 ALA A CA 1
ATOM 580 C C . ALA A 1 78 ? 24.522 -18.076 -15.021 1.00 77.75 78 ALA A C 1
ATOM 582 O O . ALA A 1 78 ? 25.420 -18.386 -14.245 1.00 77.75 78 ALA A O 1
ATOM 583 N N . ASN A 1 79 ? 24.576 -16.981 -15.788 1.00 84.25 79 ASN A N 1
ATOM 584 C CA . ASN A 1 79 ? 25.661 -15.999 -15.782 1.00 84.25 79 ASN A CA 1
ATOM 585 C C . ASN A 1 79 ? 25.157 -14.681 -15.179 1.00 84.25 79 ASN A C 1
ATOM 587 O O . ASN A 1 79 ? 25.174 -13.640 -15.839 1.00 84.25 79 ASN A O 1
ATOM 591 N N . ALA A 1 80 ? 24.640 -14.750 -13.952 1.00 86.50 80 ALA A N 1
ATOM 592 C CA . ALA A 1 80 ? 24.109 -13.588 -13.257 1.00 86.50 80 ALA A CA 1
ATOM 593 C C . ALA A 1 80 ? 25.211 -12.532 -13.018 1.00 86.50 80 ALA A C 1
ATOM 595 O O . ALA A 1 80 ? 26.309 -12.893 -12.580 1.00 86.50 80 ALA A O 1
ATOM 596 N N . PRO A 1 81 ? 24.943 -11.242 -13.299 1.00 87.94 81 PRO A N 1
ATOM 597 C CA . PRO A 1 81 ? 25.825 -10.159 -12.879 1.00 87.94 81 PRO A CA 1
ATOM 598 C C . PRO A 1 81 ? 25.803 -9.983 -11.354 1.00 87.94 81 PRO A C 1
ATOM 600 O O . PRO A 1 81 ? 25.029 -10.626 -10.642 1.00 87.94 81 PRO A O 1
ATOM 603 N N . ASP A 1 82 ? 26.655 -9.086 -10.864 1.00 87.50 82 ASP A N 1
ATOM 604 C CA . ASP A 1 82 ? 26.675 -8.678 -9.460 1.00 87.50 82 ASP A CA 1
ATOM 605 C C . ASP A 1 82 ? 25.333 -8.026 -9.049 1.00 87.50 82 ASP A C 1
ATOM 607 O O . ASP A 1 82 ? 24.677 -7.367 -9.861 1.00 87.50 82 ASP A O 1
ATOM 611 N N . LYS A 1 83 ? 24.911 -8.195 -7.788 1.00 85.00 83 LYS A N 1
ATOM 612 C CA . LYS A 1 83 ? 23.696 -7.551 -7.260 1.00 85.00 83 LYS A CA 1
ATOM 613 C C . LYS A 1 83 ? 23.872 -6.034 -7.128 1.00 85.00 83 LYS A C 1
ATOM 615 O O . LYS A 1 83 ? 22.877 -5.311 -7.214 1.00 85.00 83 LYS A O 1
ATOM 620 N N . ASN A 1 84 ? 25.109 -5.566 -6.973 1.00 86.62 84 ASN A N 1
ATOM 621 C CA . ASN A 1 84 ? 25.482 -4.155 -6.988 1.00 86.62 84 ASN A CA 1
ATOM 622 C C . ASN A 1 84 ? 25.686 -3.580 -8.396 1.00 86.62 84 ASN A C 1
ATOM 624 O O . ASN A 1 84 ? 26.044 -2.412 -8.528 1.00 86.62 84 ASN A O 1
ATOM 628 N N . ASP A 1 85 ? 25.454 -4.355 -9.460 1.00 91.56 85 ASP A N 1
ATOM 629 C CA . ASP A 1 85 ? 25.508 -3.821 -10.818 1.00 91.56 85 ASP A CA 1
ATOM 630 C C . ASP A 1 85 ? 24.541 -2.621 -10.969 1.00 91.56 85 ASP A C 1
ATOM 632 O O . ASP A 1 85 ? 23.364 -2.737 -10.604 1.00 91.56 85 ASP A O 1
ATOM 636 N N . PRO A 1 86 ? 24.980 -1.476 -11.531 1.00 93.44 86 PRO A N 1
ATOM 637 C CA . PRO A 1 86 ? 24.163 -0.263 -11.583 1.00 93.44 86 PRO A CA 1
ATOM 638 C C . PRO A 1 86 ? 22.796 -0.474 -12.236 1.00 93.44 86 PRO A C 1
ATOM 640 O O . PRO A 1 86 ? 21.777 -0.001 -11.732 1.00 93.44 86 PRO A O 1
ATOM 643 N N . LYS A 1 87 ? 22.727 -1.267 -13.311 1.00 94.44 87 LYS A N 1
ATOM 644 C CA . LYS A 1 87 ? 21.461 -1.537 -14.002 1.00 94.44 87 LYS A CA 1
ATOM 645 C C . LYS A 1 87 ? 20.568 -2.486 -13.205 1.00 94.44 87 LYS A C 1
ATOM 647 O O . LYS A 1 87 ? 19.344 -2.394 -13.319 1.00 94.44 87 LYS A O 1
ATOM 652 N N . VAL A 1 88 ? 21.139 -3.380 -12.398 1.00 93.75 88 VAL A N 1
ATOM 653 C CA . VAL A 1 88 ? 20.375 -4.212 -11.453 1.00 93.75 88 VAL A CA 1
ATOM 654 C C . VAL A 1 88 ? 19.757 -3.333 -10.363 1.00 93.75 88 VAL A C 1
ATOM 656 O O . VAL A 1 88 ? 18.572 -3.473 -10.058 1.00 93.75 88 VAL A O 1
ATOM 659 N N . GLN A 1 89 ? 20.510 -2.367 -9.835 1.00 93.62 89 GLN A N 1
ATOM 660 C CA . GLN A 1 89 ? 19.996 -1.406 -8.857 1.00 93.62 89 GLN A CA 1
ATOM 661 C C . GLN A 1 89 ? 18.904 -0.499 -9.448 1.00 93.62 89 GLN A C 1
ATOM 663 O O . GLN A 1 89 ? 17.881 -0.268 -8.800 1.00 93.62 89 GLN A O 1
ATOM 668 N N . VAL A 1 90 ? 19.067 -0.041 -10.695 1.00 96.12 90 VAL A N 1
ATOM 669 C CA . VAL A 1 90 ? 18.040 0.724 -11.426 1.00 96.12 90 VAL A CA 1
ATOM 670 C C . VAL A 1 90 ? 16.756 -0.086 -11.597 1.00 96.12 90 VAL A C 1
ATOM 672 O O . VAL A 1 90 ? 15.668 0.463 -11.434 1.00 96.12 90 VAL A O 1
ATOM 675 N N . TYR A 1 91 ? 16.851 -1.390 -11.874 1.00 95.69 91 TYR A N 1
ATOM 676 C CA . TYR A 1 91 ? 15.667 -2.248 -11.949 1.00 95.69 91 TYR A CA 1
ATOM 677 C C . TYR A 1 91 ? 14.931 -2.309 -10.608 1.00 95.69 91 TYR A C 1
ATOM 679 O O . TYR A 1 91 ? 13.720 -2.099 -10.563 1.00 95.69 91 TYR A O 1
ATOM 687 N N . ALA A 1 92 ? 15.658 -2.529 -9.508 1.00 94.81 92 ALA A N 1
ATOM 688 C CA . ALA A 1 92 ? 15.081 -2.543 -8.165 1.00 94.81 92 ALA A CA 1
ATOM 689 C C . ALA A 1 92 ? 14.418 -1.194 -7.810 1.00 94.81 92 ALA A C 1
ATOM 691 O O . ALA A 1 92 ? 13.302 -1.160 -7.284 1.00 94.81 92 ALA A O 1
ATOM 692 N N . ALA A 1 93 ? 15.041 -0.075 -8.194 1.00 96.00 93 ALA A N 1
ATOM 693 C CA . ALA A 1 93 ? 14.441 1.252 -8.081 1.00 96.00 93 ALA A CA 1
ATOM 694 C C . ALA A 1 93 ? 13.162 1.385 -8.925 1.00 96.00 93 ALA A C 1
ATOM 696 O O . ALA A 1 93 ? 12.161 1.916 -8.445 1.00 96.00 93 ALA A O 1
ATOM 697 N N . GLY A 1 94 ? 13.159 0.860 -10.152 1.00 96.31 94 GLY A N 1
ATOM 698 C CA . GLY A 1 94 ? 11.981 0.799 -11.015 1.00 96.31 94 GLY A CA 1
ATOM 699 C C . GLY A 1 94 ? 10.830 0.006 -10.390 1.00 96.31 94 GLY A C 1
ATOM 700 O O . GLY A 1 94 ? 9.685 0.456 -10.434 1.00 96.31 94 GLY A O 1
ATOM 701 N N . VAL A 1 95 ? 11.126 -1.122 -9.737 1.00 96.69 95 VAL A N 1
ATOM 702 C CA . VAL A 1 95 ? 10.141 -1.918 -8.984 1.00 96.69 95 VAL A CA 1
ATOM 703 C C . VAL A 1 95 ? 9.517 -1.072 -7.876 1.00 96.69 95 VAL A C 1
ATOM 705 O O . VAL A 1 95 ? 8.293 -0.953 -7.823 1.00 96.69 95 VAL A O 1
ATOM 708 N N . LEU A 1 96 ? 10.334 -0.405 -7.051 1.00 96.44 96 LEU A N 1
ATOM 709 C CA . LEU A 1 96 ? 9.829 0.481 -5.998 1.00 96.44 96 LEU A CA 1
ATOM 710 C C . LEU A 1 96 ? 8.958 1.612 -6.568 1.00 96.44 96 LEU A C 1
ATOM 712 O O . LEU A 1 96 ? 7.884 1.899 -6.039 1.00 96.44 96 LEU A O 1
ATOM 716 N N . GLY A 1 97 ? 9.408 2.248 -7.652 1.00 96.69 97 GLY A N 1
ATOM 717 C CA . GLY A 1 97 ? 8.668 3.309 -8.333 1.00 96.69 97 GLY A CA 1
ATOM 718 C C . GLY A 1 97 ? 7.316 2.826 -8.851 1.00 96.69 97 GLY A C 1
ATOM 719 O O . GLY A 1 97 ? 6.302 3.499 -8.666 1.00 96.69 97 GLY A O 1
ATOM 720 N N . TYR A 1 98 ? 7.267 1.626 -9.428 1.00 96.50 98 TYR A N 1
ATOM 721 C CA . TYR A 1 98 ? 6.021 1.015 -9.873 1.00 96.50 98 TYR A CA 1
ATOM 722 C C . TYR A 1 98 ? 5.071 0.765 -8.702 1.00 96.50 98 TYR A C 1
ATOM 724 O O . TYR A 1 98 ? 3.896 1.133 -8.783 1.00 96.50 98 TYR A O 1
ATOM 732 N N . GLU A 1 99 ? 5.558 0.191 -7.601 1.00 95.38 99 GLU A N 1
ATOM 733 C CA . GLU A 1 99 ? 4.721 -0.083 -6.431 1.00 95.38 99 GLU A CA 1
ATOM 734 C C . GLU A 1 99 ? 4.166 1.206 -5.813 1.00 95.38 99 GLU A C 1
ATOM 736 O O . GLU A 1 99 ? 2.982 1.273 -5.480 1.00 95.38 99 GLU A O 1
ATOM 741 N N . LEU A 1 100 ? 4.987 2.255 -5.726 1.00 96.56 100 LEU A N 1
ATOM 742 C CA . LEU A 1 100 ? 4.593 3.564 -5.206 1.00 96.56 100 LEU A CA 1
ATOM 743 C C . LEU A 1 100 ? 3.536 4.250 -6.073 1.00 96.56 100 LEU A C 1
ATOM 745 O O . LEU A 1 100 ? 2.524 4.719 -5.550 1.00 96.56 100 LEU A O 1
ATOM 749 N N . LEU A 1 101 ? 3.752 4.308 -7.389 1.00 95.25 101 LEU A N 1
ATOM 750 C CA . LEU A 1 101 ? 2.872 5.044 -8.300 1.00 95.25 101 LEU A CA 1
ATOM 751 C C . LEU A 1 101 ? 1.560 4.304 -8.579 1.00 95.25 101 LEU A C 1
ATOM 753 O O . LEU A 1 101 ? 0.514 4.931 -8.756 1.00 95.25 101 LEU A O 1
ATOM 757 N N . THR A 1 102 ? 1.591 2.972 -8.618 1.00 93.50 102 THR A N 1
ATOM 758 C CA . THR A 1 102 ? 0.417 2.164 -8.981 1.00 93.50 102 THR A CA 1
ATOM 759 C C . THR A 1 102 ? -0.324 1.605 -7.769 1.00 93.50 102 THR A C 1
ATOM 761 O O . THR A 1 102 ? -1.508 1.270 -7.879 1.00 93.50 102 THR A O 1
ATOM 764 N N . GLY A 1 103 ? 0.349 1.486 -6.618 1.00 92.06 103 GLY A N 1
ATOM 765 C CA . GLY A 1 103 ? -0.145 0.763 -5.446 1.00 92.06 103 GLY A CA 1
ATOM 766 C C . GLY A 1 103 ? -0.308 -0.744 -5.678 1.00 92.06 103 GLY A C 1
ATOM 767 O O . GLY A 1 103 ? -1.014 -1.400 -4.914 1.00 92.06 103 GLY A O 1
ATOM 768 N N . ARG A 1 104 ? 0.271 -1.299 -6.749 1.00 91.62 104 ARG A N 1
ATOM 769 C CA . ARG A 1 104 ? 0.214 -2.724 -7.107 1.00 91.62 104 ARG A CA 1
ATOM 770 C C . ARG A 1 104 ? 1.592 -3.351 -6.960 1.00 91.62 104 ARG A C 1
ATOM 772 O O . ARG A 1 104 ? 2.591 -2.652 -7.026 1.00 91.62 104 ARG A O 1
ATOM 779 N N . LEU A 1 105 ? 1.629 -4.671 -6.807 1.00 91.56 105 LEU A N 1
ATOM 780 C CA . LEU A 1 105 ? 2.880 -5.419 -6.902 1.00 91.56 105 LEU A CA 1
ATOM 781 C C . LEU A 1 105 ? 3.432 -5.318 -8.323 1.00 91.56 105 LEU A C 1
ATOM 783 O O . LEU A 1 105 ? 2.662 -5.394 -9.289 1.00 91.56 105 LEU A O 1
ATOM 787 N N . ALA A 1 106 ? 4.746 -5.140 -8.426 1.00 89.88 106 ALA A N 1
ATOM 788 C CA . ALA A 1 106 ? 5.434 -5.111 -9.706 1.00 89.88 106 ALA A CA 1
ATOM 789 C C . ALA A 1 106 ? 5.219 -6.415 -10.491 1.00 89.88 106 ALA A C 1
ATOM 791 O O . ALA A 1 106 ? 5.030 -7.481 -9.889 1.00 89.88 106 ALA A O 1
ATOM 792 N N . PRO A 1 107 ? 5.223 -6.343 -11.834 1.00 88.81 107 PRO A N 1
ATOM 793 C CA . PRO A 1 107 ? 5.189 -7.541 -12.656 1.00 88.81 107 PRO A CA 1
ATOM 794 C C . PRO A 1 107 ? 6.382 -8.451 -12.318 1.00 88.81 107 PRO A C 1
ATOM 796 O O . PRO A 1 107 ? 7.448 -7.962 -11.932 1.00 88.81 107 PRO A O 1
ATOM 799 N N . PRO A 1 108 ? 6.223 -9.778 -12.447 1.00 88.12 108 PRO A N 1
ATOM 800 C CA . PRO A 1 108 ? 7.315 -10.701 -12.183 1.00 88.12 108 PRO A CA 1
ATOM 801 C C . PRO A 1 108 ? 8.494 -10.447 -13.140 1.00 88.12 108 PRO A C 1
ATOM 803 O O . PRO A 1 108 ? 8.278 -9.988 -14.269 1.00 88.12 108 PRO A O 1
ATOM 806 N N . PRO A 1 109 ? 9.734 -10.772 -12.726 1.00 86.56 109 PRO A N 1
ATOM 807 C CA . PRO A 1 109 ? 10.922 -10.484 -13.520 1.00 86.56 109 PRO A CA 1
ATOM 808 C C . PRO A 1 109 ? 10.820 -11.052 -14.938 1.00 86.56 109 PRO A C 1
ATOM 810 O O . PRO A 1 109 ? 10.510 -12.226 -15.136 1.00 86.56 109 PRO A O 1
ATOM 813 N N . GLY A 1 110 ? 11.078 -10.199 -15.927 1.00 83.69 110 GLY A N 1
ATOM 814 C CA . GLY A 1 110 ? 11.036 -10.541 -17.349 1.00 83.69 110 GLY A CA 1
ATOM 815 C C . GLY A 1 110 ? 9.727 -10.168 -18.046 1.00 83.69 110 GLY A C 1
ATOM 816 O O . GLY A 1 110 ? 9.616 -10.350 -19.256 1.00 83.69 110 GLY A O 1
ATOM 817 N N . GLN A 1 111 ? 8.746 -9.625 -17.319 1.00 88.44 111 GLN A N 1
ATOM 818 C CA . GLN A 1 111 ? 7.526 -9.067 -17.899 1.00 88.44 111 GLN A CA 1
ATOM 819 C C . GLN A 1 111 ? 7.575 -7.539 -17.914 1.00 88.44 111 GLN A C 1
ATOM 821 O O . GLN A 1 111 ? 7.968 -6.906 -16.937 1.00 88.44 111 GLN A O 1
ATOM 826 N N . ALA A 1 112 ? 7.148 -6.948 -19.030 1.00 86.00 112 ALA A N 1
ATOM 827 C CA . ALA A 1 112 ? 7.051 -5.501 -19.152 1.00 86.00 112 ALA A CA 1
ATOM 828 C C . ALA A 1 112 ? 5.928 -4.948 -18.250 1.00 86.00 112 ALA A C 1
ATOM 830 O O . ALA A 1 112 ? 4.886 -5.598 -18.103 1.00 86.00 112 ALA A O 1
ATOM 831 N N . PRO A 1 113 ? 6.099 -3.746 -17.672 1.00 88.62 113 PRO A N 1
ATOM 832 C CA . PRO A 1 113 ? 5.045 -3.095 -16.902 1.00 88.62 113 PRO A CA 1
ATOM 833 C C . PRO A 1 113 ? 3.862 -2.717 -17.803 1.00 88.62 113 PRO A C 1
ATOM 835 O O . PRO A 1 113 ? 4.031 -2.379 -18.977 1.00 88.62 113 PRO A O 1
ATOM 838 N N . GLY A 1 114 ? 2.651 -2.784 -17.253 1.00 85.25 114 GLY A N 1
ATOM 839 C CA . GLY A 1 114 ? 1.412 -2.555 -17.981 1.00 85.25 114 GLY A CA 1
ATOM 840 C C . GLY A 1 114 ? 1.031 -1.073 -18.124 1.00 85.25 114 GLY A C 1
ATOM 841 O O . GLY A 1 114 ? 1.793 -0.163 -17.774 1.00 85.25 114 GLY A O 1
ATOM 842 N N . PRO A 1 115 ? -0.181 -0.802 -18.649 1.00 88.38 115 PRO A N 1
ATOM 843 C CA . PRO A 1 115 ? -0.664 0.554 -18.910 1.00 88.38 115 PRO A CA 1
ATOM 844 C C . PRO A 1 115 ? -1.018 1.341 -17.635 1.00 88.38 115 PRO A C 1
ATOM 846 O O . PRO A 1 115 ? -1.376 2.512 -17.725 1.00 88.38 115 PRO A O 1
ATOM 849 N N . GLU A 1 116 ? -0.947 0.729 -16.446 1.00 90.25 116 GLU A N 1
ATOM 850 C CA . GLU A 1 116 ? -1.162 1.407 -15.160 1.00 90.25 116 GLU A CA 1
ATOM 851 C C . GLU A 1 116 ? -0.112 2.468 -14.817 1.00 90.25 116 GLU A C 1
ATOM 853 O O . GLU A 1 116 ? -0.414 3.368 -14.032 1.00 90.25 116 GLU A O 1
ATOM 858 N N . LEU A 1 117 ? 1.094 2.379 -15.385 1.00 92.06 117 LEU A N 1
ATOM 859 C CA . LEU A 1 117 ? 2.066 3.464 -15.317 1.00 92.06 117 LEU A CA 1
ATOM 860 C C . LEU A 1 117 ? 1.663 4.553 -16.309 1.00 92.06 117 LEU A C 1
ATOM 862 O O . LEU A 1 117 ? 1.744 4.361 -17.523 1.00 92.06 117 LEU A O 1
ATOM 866 N N . THR A 1 118 ? 1.241 5.697 -15.780 1.00 89.44 118 THR A N 1
ATOM 867 C CA . THR A 1 118 ? 0.765 6.833 -16.573 1.00 89.44 118 THR A CA 1
ATOM 868 C C . THR A 1 118 ? 1.567 8.093 -16.285 1.00 89.44 118 THR A C 1
ATOM 870 O O . THR A 1 118 ? 1.927 8.349 -15.136 1.00 89.44 118 THR A O 1
ATOM 873 N N . GLY A 1 119 ? 1.731 8.930 -17.308 1.00 92.25 119 GLY A N 1
ATOM 874 C CA . GLY A 1 119 ? 2.381 10.233 -17.198 1.00 92.25 119 GLY A CA 1
ATOM 875 C C . GLY A 1 119 ? 3.912 10.159 -17.212 1.00 92.25 119 GLY A C 1
ATOM 876 O O . GLY A 1 119 ? 4.474 9.064 -17.193 1.00 92.25 119 GLY A O 1
ATOM 877 N N . PRO A 1 120 ? 4.589 11.322 -17.197 1.00 94.62 120 PRO A N 1
ATOM 878 C CA . PRO A 1 120 ? 6.027 11.397 -17.461 1.00 94.62 120 PRO A CA 1
ATOM 879 C C . PRO A 1 120 ? 6.867 10.576 -16.477 1.00 94.62 120 PRO A C 1
ATOM 881 O O . PRO A 1 120 ? 7.788 9.868 -16.874 1.00 94.62 120 PRO A O 1
ATOM 884 N N . LEU A 1 121 ? 6.524 10.613 -15.182 1.00 95.94 121 LEU A N 1
ATOM 885 C CA . LEU A 1 121 ? 7.252 9.844 -14.168 1.00 95.94 121 LEU A CA 1
ATOM 886 C C . LEU A 1 121 ? 7.044 8.334 -14.357 1.00 95.94 121 LEU A C 1
ATOM 888 O O . LEU A 1 121 ? 7.956 7.544 -14.129 1.00 95.94 121 LEU A O 1
ATOM 892 N N . GLY A 1 122 ? 5.856 7.935 -14.821 1.00 96.12 122 GLY A N 1
ATOM 893 C CA . GLY A 1 122 ? 5.562 6.556 -15.194 1.00 96.12 122 GLY A CA 1
ATOM 894 C C . GLY A 1 122 ? 6.404 6.076 -16.378 1.00 96.12 122 GLY A C 1
ATOM 895 O O . GLY A 1 122 ? 6.838 4.927 -16.372 1.00 96.12 122 GLY A O 1
ATOM 896 N N . ASP A 1 123 ? 6.695 6.946 -17.348 1.00 95.88 123 ASP A N 1
ATOM 897 C CA . ASP A 1 123 ? 7.558 6.618 -18.490 1.00 95.88 123 ASP A CA 1
ATOM 898 C C . ASP A 1 123 ? 9.020 6.404 -18.060 1.00 95.88 123 ASP A C 1
ATOM 900 O O . ASP A 1 123 ? 9.672 5.466 -18.525 1.00 95.88 123 ASP A O 1
ATOM 904 N N . VAL A 1 124 ? 9.520 7.196 -17.103 1.00 97.50 124 VAL A N 1
ATOM 905 C CA . VAL A 1 124 ? 10.849 6.981 -16.497 1.00 97.50 124 VAL A CA 1
ATOM 906 C C . VAL A 1 124 ? 10.903 5.653 -15.743 1.00 97.50 124 VAL A C 1
ATOM 908 O O . VAL A 1 124 ? 11.820 4.858 -15.953 1.00 97.50 124 VAL A O 1
ATOM 911 N N . VAL A 1 125 ? 9.890 5.358 -14.923 1.00 97.31 125 VAL A N 1
ATOM 912 C CA . VAL A 1 125 ? 9.791 4.073 -14.211 1.00 97.31 125 VAL A CA 1
ATOM 913 C C . VAL A 1 125 ? 9.688 2.898 -15.189 1.00 97.31 125 VAL A C 1
ATOM 915 O O . VAL A 1 125 ? 10.292 1.852 -14.960 1.00 97.31 125 VAL A O 1
ATOM 918 N N . ARG A 1 126 ? 8.990 3.064 -16.318 1.00 96.12 126 ARG A N 1
ATOM 919 C CA . ARG A 1 126 ? 8.899 2.045 -17.372 1.00 96.12 126 ARG A CA 1
ATOM 920 C C . ARG A 1 126 ? 10.260 1.746 -17.997 1.00 96.12 126 ARG A C 1
ATOM 922 O O . ARG A 1 126 ? 10.574 0.576 -18.191 1.00 96.12 126 ARG A O 1
ATOM 929 N N . ARG A 1 127 ? 11.074 2.772 -18.267 1.00 96.25 127 ARG A N 1
ATOM 930 C CA . ARG A 1 127 ? 12.459 2.598 -18.739 1.00 96.25 127 ARG A CA 1
ATOM 931 C C . ARG A 1 127 ? 13.331 1.908 -17.689 1.00 96.25 127 ARG A C 1
ATOM 933 O O . ARG A 1 127 ? 14.105 1.024 -18.033 1.00 96.25 127 ARG A O 1
ATOM 940 N N . ALA A 1 128 ? 13.181 2.252 -16.409 1.00 96.38 128 ALA A N 1
ATOM 941 C CA . ALA A 1 128 ? 13.895 1.577 -15.320 1.00 96.38 128 ALA A CA 1
ATOM 942 C C . ALA A 1 128 ? 13.522 0.082 -15.200 1.00 96.38 128 ALA A C 1
ATOM 944 O O . ALA A 1 128 ? 14.374 -0.750 -14.898 1.00 96.38 128 ALA A O 1
ATOM 945 N N . LEU A 1 129 ? 12.269 -0.272 -15.501 1.00 95.25 129 LEU A N 1
ATOM 946 C CA . LEU A 1 129 ? 11.749 -1.646 -15.516 1.00 95.25 129 LEU A CA 1
ATOM 947 C C . LEU A 1 129 ? 11.908 -2.377 -16.858 1.00 95.25 129 LEU A C 1
ATOM 949 O O . LEU A 1 129 ? 11.289 -3.424 -17.060 1.00 95.25 129 LEU A O 1
ATOM 953 N N . ALA A 1 130 ? 12.714 -1.856 -17.787 1.00 94.19 130 ALA A N 1
ATOM 954 C CA . ALA A 1 130 ? 12.915 -2.505 -19.076 1.00 94.19 130 ALA A CA 1
ATOM 955 C C . ALA A 1 130 ? 13.426 -3.951 -18.908 1.00 94.19 130 ALA A C 1
ATOM 957 O O . ALA A 1 130 ? 14.351 -4.226 -18.129 1.00 94.19 130 ALA A O 1
ATOM 958 N N . VAL A 1 131 ? 12.797 -4.869 -19.654 1.00 91.12 131 VAL A N 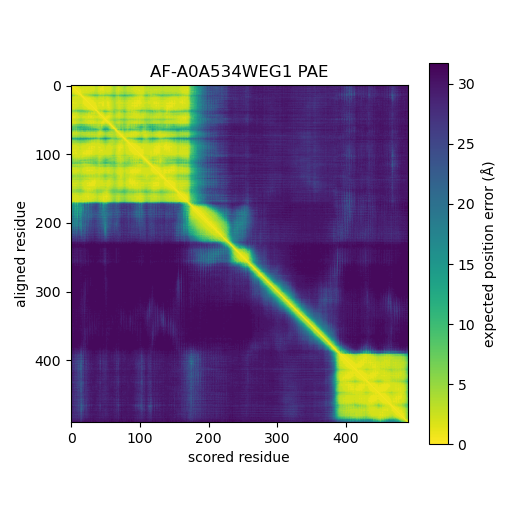1
ATOM 959 C CA . VAL A 1 131 ? 13.157 -6.296 -19.682 1.00 91.12 131 VAL A CA 1
ATOM 960 C C . VAL A 1 131 ? 14.529 -6.475 -20.323 1.00 91.12 131 VAL A C 1
ATOM 962 O O . VAL A 1 131 ? 15.353 -7.223 -19.800 1.00 91.12 131 VAL A O 1
ATOM 965 N N . ASP A 1 132 ? 14.792 -5.762 -21.423 1.00 91.44 132 ASP A N 1
ATOM 966 C CA . ASP A 1 132 ? 16.136 -5.675 -21.982 1.00 91.44 132 ASP A CA 1
ATOM 967 C C . ASP A 1 132 ? 16.970 -4.680 -21.164 1.00 91.44 132 ASP A C 1
ATOM 969 O O . ASP A 1 132 ? 16.679 -3.484 -21.091 1.00 91.44 132 ASP A O 1
ATOM 973 N N . ARG A 1 133 ? 18.055 -5.181 -20.572 1.00 93.06 133 ARG A N 1
ATOM 974 C CA . ARG A 1 133 ? 19.027 -4.391 -19.811 1.00 93.06 133 ARG A CA 1
ATOM 975 C C . ARG A 1 133 ? 19.632 -3.247 -20.639 1.00 93.06 133 ARG A C 1
ATOM 977 O O . ARG A 1 133 ? 20.025 -2.231 -20.070 1.00 93.06 133 ARG A O 1
ATOM 984 N N . ARG A 1 134 ? 19.709 -3.382 -21.966 1.00 92.69 134 ARG A N 1
ATOM 985 C CA . ARG A 1 134 ? 20.246 -2.343 -22.867 1.00 92.69 134 ARG A CA 1
ATOM 986 C C . ARG A 1 134 ? 19.328 -1.132 -23.001 1.00 92.69 134 ARG A C 1
ATOM 988 O O . ARG A 1 134 ? 19.814 -0.047 -23.280 1.00 92.69 134 ARG A O 1
ATOM 995 N N . GLU A 1 135 ? 18.029 -1.316 -22.795 1.00 93.88 135 GLU A N 1
ATOM 996 C CA . GLU A 1 135 ? 17.032 -0.240 -22.849 1.00 93.88 135 GLU A CA 1
ATOM 997 C C . GLU A 1 135 ? 16.853 0.459 -21.491 1.00 93.88 135 GLU A C 1
ATOM 999 O O . GLU A 1 135 ? 16.212 1.511 -21.397 1.00 93.88 135 GLU A O 1
ATOM 1004 N N . ARG A 1 136 ? 17.420 -0.125 -20.428 1.00 95.44 136 ARG A N 1
ATOM 1005 C CA . ARG A 1 136 ? 17.360 0.405 -19.068 1.00 95.44 136 ARG A CA 1
ATOM 1006 C C . ARG A 1 136 ? 18.305 1.593 -18.902 1.00 95.44 136 ARG A C 1
ATOM 1008 O O . ARG A 1 136 ? 19.407 1.582 -19.445 1.00 95.44 136 ARG A O 1
ATOM 1015 N N . ILE A 1 137 ? 17.885 2.566 -18.094 1.00 96.50 137 ILE A N 1
ATOM 1016 C CA . ILE A 1 137 ? 18.716 3.690 -17.624 1.00 96.50 137 ILE A CA 1
ATOM 1017 C C . ILE A 1 137 ? 20.056 3.155 -17.080 1.00 96.50 137 ILE A C 1
ATOM 1019 O O . ILE A 1 137 ? 20.082 2.065 -16.499 1.00 96.50 137 ILE A O 1
ATOM 1023 N N . GLU A 1 138 ? 21.164 3.857 -17.338 1.00 95.12 138 GLU A N 1
ATOM 1024 C CA . GLU A 1 138 ? 22.519 3.338 -17.102 1.00 95.12 138 GLU A CA 1
ATOM 1025 C C . GLU A 1 138 ? 22.816 3.111 -15.621 1.00 95.12 138 GLU A C 1
ATOM 1027 O O . GLU A 1 138 ? 23.305 2.042 -15.249 1.00 95.12 138 GLU A O 1
ATOM 1032 N N . ASP A 1 139 ? 22.481 4.082 -14.775 1.00 96.00 139 ASP A N 1
ATOM 1033 C CA . ASP A 1 139 ? 22.736 4.023 -13.340 1.00 96.00 139 ASP A CA 1
ATOM 1034 C C . ASP A 1 139 ? 21.711 4.830 -12.518 1.00 96.00 139 ASP A C 1
ATOM 1036 O O . ASP A 1 139 ? 20.788 5.464 -13.041 1.00 96.00 139 ASP A O 1
ATOM 1040 N N . LEU A 1 140 ? 21.848 4.778 -11.189 1.00 95.69 140 LEU A N 1
ATOM 1041 C CA . LEU A 1 140 ? 20.960 5.491 -10.270 1.00 95.69 140 LEU A CA 1
ATOM 1042 C C . LEU A 1 140 ? 21.095 7.019 -10.352 1.00 95.69 140 LEU A C 1
ATOM 1044 O O . LEU A 1 140 ? 20.158 7.716 -9.963 1.00 95.69 140 LEU A O 1
ATOM 1048 N N . ARG A 1 141 ? 22.221 7.553 -10.841 1.00 96.94 141 ARG A N 1
ATOM 1049 C CA . ARG A 1 141 ? 22.428 9.002 -10.991 1.00 96.94 141 ARG A CA 1
ATOM 1050 C C . ARG A 1 141 ? 21.659 9.518 -12.198 1.00 96.94 141 ARG A C 1
ATOM 1052 O O . ARG A 1 141 ? 20.914 10.478 -12.055 1.00 96.94 141 ARG A O 1
ATOM 1059 N N . GLU A 1 142 ? 21.740 8.827 -13.331 1.00 97.50 142 GLU A N 1
ATOM 1060 C CA . GLU A 1 142 ? 20.923 9.141 -14.507 1.00 97.50 142 GLU A CA 1
ATOM 1061 C C . GLU A 1 142 ? 19.425 8.972 -14.191 1.00 97.50 142 GLU A C 1
ATOM 1063 O O . GLU A 1 142 ? 18.599 9.803 -14.575 1.00 97.50 142 GLU A O 1
ATOM 1068 N N . LEU A 1 143 ? 19.054 7.943 -13.415 1.00 97.69 143 LEU A N 1
ATOM 1069 C CA . LEU A 1 143 ? 17.675 7.786 -12.941 1.00 97.69 143 LEU A CA 1
ATOM 1070 C C . LEU A 1 143 ? 17.251 8.958 -12.046 1.00 97.69 143 LEU A C 1
ATOM 1072 O O . LEU A 1 143 ? 16.128 9.445 -12.170 1.00 97.69 143 LEU A O 1
ATOM 1076 N N . HIS A 1 144 ? 18.125 9.412 -11.146 1.00 97.62 144 HIS A N 1
ATOM 1077 C CA . HIS A 1 144 ? 17.861 10.569 -10.298 1.00 97.62 144 HIS A CA 1
ATOM 1078 C C . HIS A 1 144 ? 17.622 11.833 -11.123 1.00 97.62 144 HIS A C 1
ATOM 1080 O O . HIS A 1 144 ? 16.623 12.508 -10.870 1.00 97.62 144 HIS A O 1
ATOM 1086 N N . GLU A 1 145 ? 18.484 12.126 -12.096 1.00 97.56 145 GLU A N 1
ATOM 1087 C CA . GLU A 1 145 ? 18.357 13.292 -12.975 1.00 97.56 145 GLU A CA 1
ATOM 1088 C C . GLU A 1 145 ? 17.029 13.261 -13.747 1.00 97.56 145 GLU A C 1
ATOM 1090 O O . GLU A 1 145 ? 16.272 14.232 -13.718 1.00 97.56 145 GLU A O 1
ATOM 1095 N N . ALA A 1 146 ? 16.681 12.111 -14.337 1.00 97.62 146 ALA A N 1
ATOM 1096 C CA . ALA A 1 146 ? 15.421 11.934 -15.061 1.00 97.62 146 ALA A CA 1
ATOM 1097 C C . ALA A 1 146 ? 14.182 12.095 -14.159 1.00 97.62 146 ALA A C 1
ATOM 1099 O O . ALA A 1 146 ? 13.157 12.635 -14.578 1.00 97.62 146 ALA A O 1
ATOM 1100 N N . VAL A 1 147 ? 14.250 11.622 -12.910 1.00 97.56 147 VAL A N 1
ATOM 1101 C CA . VAL A 1 147 ? 13.161 11.794 -11.937 1.00 97.56 147 VAL A CA 1
ATOM 1102 C C . VAL A 1 147 ? 13.064 13.245 -11.464 1.00 97.56 147 VAL A C 1
ATOM 1104 O O . VAL A 1 147 ? 11.951 13.747 -11.318 1.00 97.56 147 VAL A O 1
ATOM 1107 N N . GLU A 1 148 ? 14.188 13.927 -11.239 1.00 96.25 148 GLU A N 1
ATOM 1108 C CA . GLU A 1 148 ? 14.222 15.320 -10.780 1.00 96.25 148 GLU A CA 1
ATOM 1109 C C . GLU A 1 148 ? 13.707 16.301 -11.841 1.00 96.25 148 GLU A C 1
ATOM 1111 O O . GLU A 1 148 ? 13.025 17.264 -11.488 1.00 96.25 148 GLU A O 1
ATOM 1116 N N . GLU A 1 149 ? 13.940 16.026 -13.128 1.00 96.94 149 GLU A N 1
ATOM 1117 C CA . GLU A 1 149 ? 13.377 16.810 -14.236 1.00 96.94 149 GLU A CA 1
ATOM 1118 C C . GLU A 1 149 ? 11.837 16.852 -14.188 1.00 96.94 149 GLU A C 1
ATOM 1120 O O . GLU A 1 149 ? 11.217 17.884 -14.450 1.00 96.94 149 GLU A O 1
ATOM 1125 N N . ILE A 1 150 ? 11.208 15.738 -13.804 1.00 96.12 150 ILE A N 1
ATOM 1126 C CA . ILE A 1 150 ? 9.746 15.591 -13.769 1.00 96.12 150 ILE A CA 1
ATOM 1127 C C . ILE A 1 150 ? 9.165 15.981 -12.410 1.00 96.12 150 ILE A C 1
ATOM 1129 O O . ILE A 1 150 ? 8.099 16.597 -12.335 1.00 96.12 150 ILE A O 1
ATOM 1133 N N . GLN A 1 151 ? 9.842 15.593 -11.331 1.00 94.31 151 GLN A N 1
ATOM 1134 C CA . GLN A 1 151 ? 9.454 15.854 -9.952 1.00 94.31 151 GLN A CA 1
ATOM 1135 C C . GLN A 1 151 ? 10.584 16.619 -9.247 1.00 94.31 151 GLN A C 1
ATOM 1137 O O . GLN A 1 151 ? 11.350 16.023 -8.480 1.00 94.31 151 GLN A O 1
ATOM 1142 N N . PRO A 1 152 ? 10.667 17.948 -9.458 1.00 93.44 152 PRO A N 1
ATOM 1143 C CA . PRO A 1 152 ? 11.651 18.776 -8.787 1.00 93.44 152 PRO A CA 1
ATOM 1144 C C . PRO A 1 152 ? 11.530 18.648 -7.277 1.00 93.44 152 PRO A C 1
ATOM 1146 O O . PRO A 1 152 ? 10.430 18.521 -6.718 1.00 93.44 152 PRO A O 1
ATOM 1149 N N . ARG A 1 153 ? 12.675 18.721 -6.602 1.00 91.31 153 ARG A N 1
ATOM 1150 C CA . ARG A 1 153 ? 12.710 18.605 -5.152 1.00 91.31 153 ARG A CA 1
ATOM 1151 C C . ARG A 1 153 ? 11.889 19.737 -4.512 1.00 91.31 153 ARG A C 1
ATOM 1153 O O . ARG A 1 153 ? 12.215 20.911 -4.705 1.00 91.31 153 ARG A O 1
ATOM 1160 N N . PRO A 1 154 ? 10.852 19.421 -3.714 1.00 89.44 154 PRO A N 1
ATOM 1161 C CA . PRO A 1 154 ? 10.133 20.450 -2.979 1.00 89.44 154 PRO A CA 1
ATOM 1162 C C . PRO A 1 154 ? 11.053 21.105 -1.934 1.00 89.44 154 PRO A C 1
ATOM 1164 O O . PRO A 1 154 ? 12.061 20.514 -1.535 1.00 89.44 154 PRO A O 1
ATOM 1167 N N . PRO A 1 155 ? 10.712 22.304 -1.426 1.00 92.25 155 PRO A N 1
ATOM 1168 C CA . PRO A 1 155 ? 11.432 22.905 -0.307 1.00 92.25 155 PRO A CA 1
ATOM 1169 C C . PRO A 1 155 ? 11.581 21.903 0.842 1.00 92.25 155 PRO A C 1
ATOM 1171 O O . PRO A 1 155 ? 10.652 21.142 1.112 1.00 92.25 155 PRO A O 1
ATOM 1174 N N . ALA A 1 156 ? 12.719 21.911 1.540 1.00 88.56 156 ALA A N 1
ATOM 1175 C CA . ALA A 1 156 ? 13.039 20.887 2.540 1.00 88.56 156 ALA A CA 1
ATOM 1176 C C . ALA A 1 156 ? 11.950 20.725 3.621 1.00 88.56 156 ALA A C 1
ATOM 1178 O O . ALA A 1 156 ? 11.659 19.609 4.050 1.00 88.56 156 ALA A O 1
ATOM 1179 N N . GLU A 1 157 ? 11.314 21.823 4.036 1.00 90.19 157 GLU A N 1
ATOM 1180 C CA . GLU A 1 157 ? 10.171 21.785 4.957 1.00 90.19 157 GLU A CA 1
ATOM 1181 C C . GLU A 1 157 ? 8.931 21.141 4.322 1.00 90.19 157 GLU A C 1
ATOM 1183 O O . GLU A 1 157 ? 8.255 20.342 4.963 1.00 90.19 157 GLU A O 1
ATOM 1188 N N . GLY A 1 158 ? 8.655 21.435 3.049 1.00 90.25 158 GLY A N 1
ATOM 1189 C CA . GLY A 1 158 ? 7.565 20.826 2.288 1.00 90.25 158 GLY A CA 1
ATOM 1190 C C . GLY A 1 158 ? 7.743 19.316 2.117 1.00 90.25 158 GLY A C 1
ATOM 1191 O O . GLY A 1 158 ? 6.809 18.566 2.387 1.00 90.25 158 GLY A O 1
ATOM 1192 N N . GLU A 1 159 ? 8.950 18.868 1.753 1.00 92.94 159 GLU A N 1
ATOM 1193 C CA . GLU A 1 159 ? 9.319 17.445 1.658 1.00 92.94 159 GLU A CA 1
ATOM 1194 C C . GLU A 1 159 ? 9.032 16.725 2.987 1.00 92.94 159 GLU A C 1
ATOM 1196 O O . GLU A 1 159 ? 8.277 15.753 3.034 1.00 92.94 159 GLU A O 1
ATOM 1201 N N . ARG A 1 160 ? 9.549 17.269 4.097 1.00 93.88 160 ARG A N 1
ATOM 1202 C CA . ARG A 1 160 ? 9.353 16.716 5.447 1.00 93.88 160 ARG A CA 1
ATOM 1203 C C . ARG A 1 160 ? 7.887 16.695 5.868 1.00 93.88 160 ARG A C 1
ATOM 1205 O O . ARG A 1 160 ? 7.428 15.718 6.458 1.00 93.88 160 ARG A O 1
ATOM 1212 N N . ASN A 1 161 ? 7.126 17.740 5.557 1.00 93.75 161 ASN A N 1
ATOM 1213 C CA . ASN A 1 161 ? 5.703 17.806 5.886 1.00 93.75 161 ASN A CA 1
ATOM 1214 C C . ASN A 1 161 ? 4.895 16.739 5.134 1.00 93.75 161 ASN A C 1
ATOM 1216 O O . ASN A 1 161 ? 4.053 16.074 5.736 1.00 93.75 161 ASN A O 1
ATOM 1220 N N . ILE A 1 162 ? 5.184 16.523 3.848 1.00 94.50 162 ILE A N 1
ATOM 1221 C CA . ILE A 1 162 ? 4.538 15.480 3.039 1.00 94.50 162 ILE A CA 1
ATOM 1222 C C . ILE A 1 162 ? 4.861 14.093 3.606 1.00 94.50 162 ILE A C 1
ATOM 1224 O O . ILE A 1 162 ? 3.954 13.305 3.882 1.00 94.50 162 ILE A O 1
ATOM 1228 N N . LEU A 1 163 ? 6.142 13.808 3.844 1.00 95.06 163 LEU A N 1
ATOM 1229 C CA . LEU A 1 163 ? 6.584 12.494 4.314 1.00 95.06 163 LEU A CA 1
ATOM 1230 C C . LEU A 1 163 ? 6.137 12.203 5.753 1.00 95.06 163 LEU A C 1
ATOM 1232 O O . LEU A 1 163 ? 5.742 11.079 6.063 1.00 95.06 163 LEU A O 1
ATOM 1236 N N . SER A 1 164 ? 6.122 13.204 6.635 1.00 94.00 164 SER A N 1
ATOM 1237 C CA . SER A 1 164 ? 5.597 13.045 7.997 1.00 94.00 164 SER A CA 1
ATOM 1238 C C . SER A 1 164 ? 4.083 12.822 8.007 1.00 94.00 164 SER A C 1
ATOM 1240 O O . SER A 1 164 ? 3.604 11.976 8.766 1.00 94.00 164 SER A O 1
ATOM 1242 N N . ALA A 1 165 ? 3.320 13.508 7.148 1.00 92.19 165 ALA A N 1
ATOM 1243 C CA . ALA A 1 165 ? 1.887 13.268 6.986 1.00 92.19 165 ALA A CA 1
ATOM 1244 C C . ALA A 1 165 ? 1.608 11.853 6.457 1.00 92.19 165 ALA A C 1
ATOM 1246 O O . ALA A 1 165 ? 0.760 11.148 7.015 1.00 92.19 165 ALA A O 1
ATOM 1247 N N . LEU A 1 166 ? 2.364 11.417 5.443 1.00 93.69 166 LEU A N 1
ATOM 1248 C CA . LEU A 1 166 ? 2.313 10.059 4.907 1.00 93.69 166 LEU A CA 1
ATOM 1249 C C . LEU A 1 166 ? 2.585 9.031 6.013 1.00 93.69 166 LEU A C 1
ATOM 1251 O O . LEU A 1 166 ? 1.763 8.150 6.259 1.00 93.69 166 LEU A O 1
ATOM 1255 N N . ARG A 1 167 ? 3.681 9.197 6.761 1.00 92.56 167 ARG A N 1
ATOM 1256 C CA . ARG A 1 167 ? 4.025 8.343 7.905 1.00 92.56 167 ARG A CA 1
ATOM 1257 C C . ARG A 1 167 ? 2.889 8.273 8.922 1.00 92.56 167 ARG A C 1
ATOM 1259 O O . ARG A 1 167 ? 2.430 7.188 9.263 1.00 92.56 167 ARG A O 1
ATOM 1266 N N . ASN A 1 168 ? 2.399 9.422 9.381 1.00 91.06 168 ASN A N 1
ATOM 1267 C CA . ASN A 1 168 ? 1.363 9.513 10.411 1.00 91.06 168 ASN A CA 1
ATOM 1268 C C . ASN A 1 168 ? 0.061 8.810 10.009 1.00 91.06 168 ASN A C 1
ATOM 1270 O O . ASN A 1 168 ? -0.627 8.265 10.873 1.00 91.06 168 ASN A O 1
ATOM 1274 N N . ARG A 1 169 ? -0.268 8.795 8.712 1.00 90.06 169 ARG A N 1
ATOM 1275 C CA . ARG A 1 169 ? -1.427 8.074 8.171 1.00 90.06 169 ARG A CA 1
ATOM 1276 C C . ARG A 1 169 ? -1.311 6.564 8.384 1.00 90.06 169 ARG A C 1
ATOM 1278 O O . ARG A 1 169 ? -2.298 5.928 8.739 1.00 90.06 169 ARG A O 1
ATOM 1285 N N . PHE A 1 170 ? -0.108 6.013 8.222 1.00 87.69 170 PHE A N 1
ATOM 1286 C CA . PHE A 1 170 ? 0.150 4.570 8.249 1.00 87.69 170 PHE A CA 1
ATOM 1287 C C . PHE A 1 170 ? 0.793 4.065 9.552 1.00 87.69 170 PHE A C 1
ATOM 1289 O O . PHE A 1 170 ? 0.840 2.857 9.789 1.00 87.69 170 PHE A O 1
ATOM 1296 N N . SER A 1 171 ? 1.259 4.952 10.433 1.00 81.25 171 SER A N 1
ATOM 1297 C CA . SER A 1 171 ? 1.806 4.598 11.751 1.00 81.25 171 SER A CA 1
ATOM 1298 C C . SER A 1 171 ? 0.748 4.418 12.842 1.00 81.25 171 SER A C 1
ATOM 1300 O O . SER A 1 171 ? 1.081 3.896 13.904 1.00 81.25 171 SER A O 1
ATOM 1302 N N . ARG A 1 172 ? -0.515 4.812 12.620 1.00 66.44 172 ARG A N 1
ATOM 1303 C CA . ARG A 1 172 ? -1.569 4.601 13.624 1.00 66.44 172 ARG A CA 1
ATOM 1304 C C . ARG A 1 172 ? -1.851 3.102 13.791 1.00 66.44 172 ARG A C 1
ATOM 1306 O O . ARG A 1 172 ? -2.024 2.411 12.784 1.00 66.44 172 ARG A O 1
ATOM 1313 N N . PRO A 1 173 ? -1.894 2.578 15.030 1.00 57.00 173 PRO A N 1
ATOM 1314 C CA . PRO A 1 173 ? -2.351 1.216 15.253 1.00 57.00 173 PRO A CA 1
ATOM 1315 C C . PRO A 1 173 ? -3.805 1.079 14.768 1.00 57.00 173 PRO A C 1
ATOM 1317 O O . PRO A 1 173 ? -4.548 2.064 14.794 1.0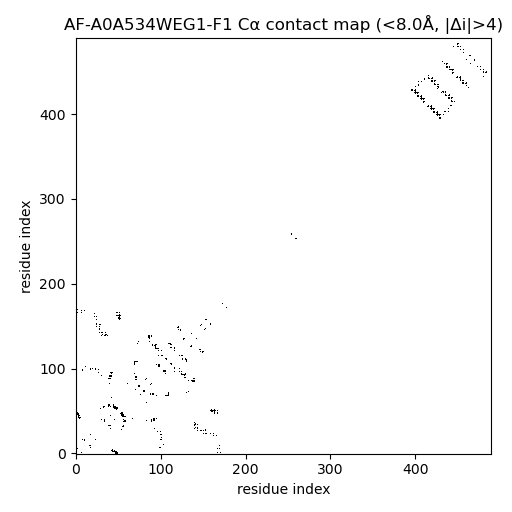0 57.00 173 PRO A O 1
ATOM 1320 N N . PRO A 1 174 ? -4.231 -0.118 14.321 1.00 56.97 174 PRO A N 1
ATOM 1321 C CA . PRO A 1 174 ? -5.632 -0.354 13.994 1.00 56.97 174 PRO A CA 1
ATOM 1322 C C . PRO A 1 174 ? -6.512 0.058 15.188 1.00 56.97 174 PRO A C 1
ATOM 1324 O O . PRO A 1 174 ? -6.106 -0.152 16.338 1.00 56.97 174 PRO A O 1
ATOM 1327 N N . PRO A 1 175 ? -7.695 0.651 14.945 1.00 59.34 175 PRO A N 1
ATOM 1328 C CA . PRO A 1 175 ? -8.518 1.290 15.978 1.00 59.34 175 PRO A CA 1
ATOM 1329 C C . PRO A 1 175 ? -8.858 0.355 17.147 1.00 59.34 175 PRO A C 1
ATOM 1331 O O . PRO A 1 175 ? -9.024 0.808 18.275 1.00 59.34 175 PRO A O 1
ATOM 1334 N N . GLU A 1 176 ? -8.886 -0.953 16.905 1.00 59.25 176 GLU A N 1
ATOM 1335 C CA . GLU A 1 176 ? -9.086 -1.995 17.913 1.00 59.25 176 GLU A CA 1
ATOM 1336 C C . GLU A 1 176 ? -7.965 -2.056 18.953 1.00 59.25 176 GLU A C 1
ATOM 1338 O O . GLU A 1 176 ? -8.237 -2.193 20.142 1.00 59.25 176 GLU A O 1
ATOM 1343 N N . LYS A 1 177 ? -6.703 -1.894 18.539 1.00 54.34 177 LYS A N 1
ATOM 1344 C CA . LYS A 1 177 ? -5.556 -1.889 19.460 1.00 54.34 177 LYS A CA 1
ATOM 1345 C C . LYS A 1 177 ? -5.514 -0.613 20.293 1.00 54.34 177 LYS A C 1
ATOM 1347 O O . LYS A 1 177 ? -5.136 -0.660 21.459 1.00 54.34 177 LYS A O 1
ATOM 1352 N N . GLU A 1 178 ? -5.943 0.513 19.725 1.00 66.44 178 GLU A N 1
ATOM 1353 C CA . GLU A 1 178 ? -6.084 1.770 20.466 1.00 66.44 178 GLU A CA 1
ATOM 1354 C C . GLU A 1 178 ? -7.259 1.711 21.455 1.00 66.44 178 GLU A C 1
ATOM 1356 O O . GLU A 1 178 ? -7.142 2.165 22.592 1.00 66.44 178 GLU A O 1
ATOM 1361 N N . ALA A 1 179 ? -8.383 1.112 21.051 1.00 70.50 179 ALA A N 1
ATOM 1362 C CA . ALA A 1 179 ? -9.520 0.869 21.930 1.00 70.50 179 ALA A CA 1
ATOM 1363 C C . ALA A 1 179 ? -9.150 -0.081 23.078 1.00 70.50 179 ALA A C 1
ATOM 1365 O O . ALA A 1 179 ? -9.487 0.200 24.226 1.00 70.50 179 ALA A O 1
ATOM 1366 N N . LEU A 1 180 ? -8.407 -1.153 22.787 1.00 71.31 180 LEU A N 1
ATOM 1367 C CA . LEU A 1 180 ? -7.899 -2.092 23.785 1.00 71.31 180 LEU A CA 1
ATOM 1368 C C . LEU A 1 180 ? -6.924 -1.413 24.753 1.00 71.31 180 LEU A C 1
ATOM 1370 O O . LEU A 1 180 ? -7.074 -1.570 25.959 1.00 71.31 180 LEU A O 1
ATOM 1374 N N . ALA A 1 181 ? -5.982 -0.607 24.254 1.00 73.31 181 ALA A N 1
ATOM 1375 C CA . ALA A 1 181 ? -5.066 0.161 25.099 1.00 73.31 181 ALA A CA 1
ATOM 1376 C C . ALA A 1 181 ? -5.826 1.119 26.033 1.00 73.31 181 ALA A C 1
ATOM 1378 O O . ALA A 1 181 ? -5.588 1.128 27.238 1.00 73.31 181 ALA A O 1
ATOM 1379 N N . LYS A 1 182 ? -6.823 1.845 25.508 1.00 80.81 182 LYS A N 1
ATOM 1380 C CA . LYS A 1 182 ? -7.699 2.707 26.320 1.00 80.81 182 LYS A CA 1
ATOM 1381 C C . LYS A 1 182 ? -8.507 1.915 27.347 1.00 80.81 182 LYS A C 1
ATOM 1383 O O . LYS A 1 182 ? -8.755 2.419 28.440 1.00 80.81 182 LYS A O 1
ATOM 1388 N N . LEU A 1 183 ? -8.942 0.701 27.011 1.00 84.94 183 LEU A N 1
ATOM 1389 C CA . LEU A 1 183 ? -9.669 -0.171 27.932 1.00 84.94 183 LEU A CA 1
ATOM 1390 C C . LEU A 1 183 ? -8.762 -0.660 29.069 1.00 84.94 183 LEU A C 1
ATOM 1392 O O . LEU A 1 183 ? -9.185 -0.641 30.222 1.00 84.94 183 LEU A O 1
ATOM 1396 N N . ILE A 1 184 ? -7.524 -1.046 28.749 1.00 87.00 184 ILE A N 1
ATOM 1397 C CA . ILE A 1 184 ? -6.500 -1.469 29.714 1.00 87.00 184 ILE A CA 1
ATOM 1398 C C . ILE A 1 184 ? -6.170 -0.323 30.676 1.00 87.00 184 ILE A C 1
ATOM 1400 O O . ILE A 1 184 ? -6.229 -0.516 31.888 1.00 87.00 184 ILE A O 1
ATOM 1404 N N . ASP A 1 185 ? -5.925 0.886 30.164 1.00 88.62 185 ASP A N 1
ATOM 1405 C CA . ASP A 1 185 ? -5.678 2.063 31.006 1.00 88.62 185 ASP A CA 1
ATOM 1406 C C . ASP A 1 185 ? -6.862 2.357 31.935 1.00 88.62 185 ASP A C 1
ATOM 1408 O O . ASP A 1 185 ? -6.691 2.661 33.119 1.00 88.62 185 ASP A O 1
ATOM 1412 N N . LYS A 1 186 ? -8.089 2.231 31.418 1.00 90.00 186 LYS A N 1
ATOM 1413 C CA . LYS A 1 186 ? -9.306 2.461 32.201 1.00 90.00 186 LYS A CA 1
ATOM 1414 C C . LYS A 1 186 ? -9.511 1.390 33.276 1.00 90.00 186 LYS A C 1
ATOM 1416 O O . LYS A 1 186 ? -9.940 1.724 34.378 1.00 90.00 186 LYS A O 1
ATOM 1421 N N . LEU A 1 187 ? -9.186 0.130 32.983 1.00 89.94 187 LEU A N 1
ATOM 1422 C CA . LEU A 1 187 ? -9.170 -0.958 33.966 1.00 89.94 187 LEU A CA 1
ATOM 1423 C C . LEU A 1 187 ? -8.164 -0.669 35.081 1.00 89.94 187 LEU A C 1
ATOM 1425 O O . LEU A 1 187 ? -8.523 -0.753 36.252 1.00 89.94 187 LEU A O 1
ATOM 1429 N N . HIS A 1 188 ? -6.957 -0.227 34.734 1.00 90.06 188 HIS A N 1
ATOM 1430 C CA . HIS A 1 188 ? -5.934 0.093 35.726 1.00 90.06 188 HIS A CA 1
ATOM 1431 C C . HIS A 1 188 ? -6.345 1.269 36.629 1.00 90.06 188 HIS A C 1
ATOM 1433 O O . HIS A 1 188 ? -6.160 1.237 37.846 1.00 90.06 188 HIS A O 1
ATOM 1439 N N . GLN A 1 189 ? -6.994 2.296 36.067 1.00 89.31 189 GLN A N 1
ATOM 1440 C CA . GLN A 1 189 ? -7.574 3.387 36.861 1.00 89.31 189 GLN A CA 1
ATOM 1441 C C . GLN A 1 189 ? -8.659 2.895 37.830 1.00 89.31 189 GLN A C 1
ATOM 1443 O O . GLN A 1 189 ? -8.711 3.353 38.974 1.00 89.31 189 GLN A O 1
ATOM 1448 N N . LEU A 1 190 ? -9.511 1.961 37.398 1.00 91.94 190 LEU A N 1
ATOM 1449 C CA . LEU A 1 190 ? -10.545 1.370 38.249 1.00 91.94 190 LEU A CA 1
ATOM 1450 C C . LEU A 1 190 ? -9.941 0.533 39.384 1.00 91.94 190 LEU A C 1
ATOM 1452 O O . LEU A 1 190 ? -10.399 0.647 40.519 1.00 91.94 190 LEU A O 1
ATOM 1456 N N . GLU A 1 191 ? -8.888 -0.242 39.123 1.00 89.62 191 GLU A N 1
ATOM 1457 C CA . GLU A 1 191 ? -8.164 -0.994 40.159 1.00 89.62 191 GLU A CA 1
ATOM 1458 C C . GLU A 1 191 ? -7.632 -0.068 41.260 1.00 89.62 191 GLU A C 1
ATOM 1460 O O . GLU A 1 191 ? -7.815 -0.332 42.453 1.00 89.62 191 GLU A O 1
ATOM 1465 N N . VAL A 1 192 ? -7.045 1.070 40.872 1.00 93.56 192 VAL A N 1
ATOM 1466 C CA . VAL A 1 192 ? -6.567 2.084 41.822 1.00 93.56 192 VAL A CA 1
ATOM 1467 C C . VAL A 1 192 ? -7.722 2.664 42.644 1.00 93.56 192 VAL A C 1
ATOM 1469 O O . VAL A 1 192 ? -7.589 2.821 43.861 1.00 93.56 192 VAL A O 1
ATOM 1472 N N . GLN A 1 193 ? -8.868 2.953 42.021 1.00 88.06 193 GLN A N 1
ATOM 1473 C CA . GLN A 1 193 ? -10.051 3.466 42.723 1.00 88.06 193 GLN A CA 1
ATOM 1474 C C . GLN A 1 193 ? -10.622 2.451 43.722 1.00 88.06 193 GLN A C 1
ATOM 1476 O O . GLN A 1 193 ? -10.914 2.812 44.864 1.00 88.06 193 GLN A O 1
ATOM 1481 N N . VAL A 1 194 ? -10.726 1.177 43.337 1.00 91.19 194 VAL A N 1
ATOM 1482 C CA . VAL A 1 194 ? -11.192 0.094 44.219 1.00 91.19 194 VAL A CA 1
ATOM 1483 C C . VAL A 1 194 ? -10.249 -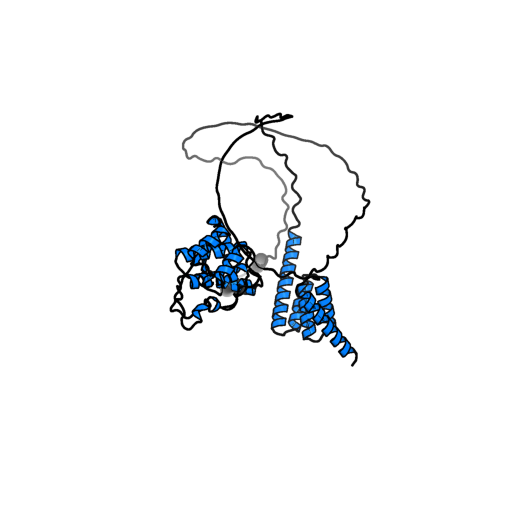0.079 45.411 1.00 91.19 194 VAL A C 1
ATOM 1485 O O . VAL A 1 194 ? -10.704 -0.187 46.551 1.00 91.19 194 VAL A O 1
ATOM 1488 N N . ALA A 1 195 ? -8.934 -0.011 45.188 1.00 88.94 195 ALA A N 1
ATOM 1489 C CA . ALA A 1 195 ? -7.955 -0.068 46.270 1.00 88.94 195 ALA A CA 1
ATOM 1490 C C . ALA A 1 195 ? -8.091 1.111 47.253 1.00 88.94 195 ALA A C 1
ATOM 1492 O O . ALA A 1 195 ? -7.908 0.940 48.463 1.00 88.94 195 ALA A O 1
ATOM 1493 N N . GLN A 1 196 ? -8.429 2.310 46.768 1.00 88.94 196 GLN A N 1
ATOM 1494 C CA . GLN A 1 196 ? -8.696 3.455 47.640 1.00 88.94 196 GLN A CA 1
ATOM 1495 C C . GLN A 1 196 ? -9.996 3.301 48.436 1.00 88.94 196 GLN A C 1
ATOM 1497 O O . GLN A 1 196 ? -10.004 3.604 49.631 1.00 88.94 196 GLN A O 1
ATOM 1502 N N . LEU A 1 197 ? -11.060 2.779 47.820 1.00 86.19 197 LEU A N 1
ATOM 1503 C CA . LEU A 1 197 ? -12.319 2.479 48.508 1.00 86.19 197 LEU A CA 1
ATOM 1504 C C . LEU A 1 197 ? -12.126 1.438 49.617 1.00 86.19 197 LEU A C 1
ATOM 1506 O O . LEU A 1 197 ? -12.601 1.650 50.732 1.00 86.19 197 LEU A O 1
ATOM 1510 N N . GLY A 1 198 ? -11.344 0.383 49.369 1.00 87.25 198 GLY A N 1
ATOM 1511 C CA . GLY A 1 198 ? -11.002 -0.606 50.397 1.00 87.25 198 GLY A CA 1
ATOM 1512 C C . GLY A 1 198 ? -10.282 0.014 51.603 1.00 87.25 198 GLY A C 1
ATOM 1513 O O . GLY A 1 198 ? -10.616 -0.275 52.752 1.00 87.25 198 GLY A O 1
ATOM 1514 N N . LYS A 1 199 ? -9.345 0.946 51.367 1.00 90.88 199 LYS A N 1
ATOM 1515 C CA . LYS A 1 199 ? -8.676 1.697 52.449 1.00 90.88 199 LYS A CA 1
ATOM 1516 C C . LYS A 1 199 ? -9.641 2.607 53.214 1.00 90.88 199 LYS A C 1
ATOM 1518 O O . LYS A 1 199 ? -9.497 2.756 54.426 1.00 90.88 199 LYS A O 1
ATOM 1523 N N . ALA A 1 200 ? -10.597 3.232 52.529 1.00 85.62 200 ALA A N 1
ATOM 1524 C CA . ALA A 1 200 ? -11.606 4.076 53.163 1.00 85.62 200 ALA A CA 1
ATOM 1525 C C . ALA A 1 200 ? -12.555 3.255 54.052 1.00 85.62 200 ALA A C 1
ATOM 1527 O O . ALA A 1 200 ? -12.819 3.653 55.186 1.00 85.62 200 ALA A O 1
ATOM 1528 N N . GLN A 1 201 ? -12.990 2.083 53.586 1.00 86.50 201 GLN A N 1
ATOM 1529 C CA . GLN A 1 201 ? -13.838 1.178 54.361 1.00 86.50 201 GLN A CA 1
ATOM 1530 C C . GLN A 1 201 ? -13.124 0.663 55.618 1.00 86.50 201 GLN A C 1
ATOM 1532 O O . GLN A 1 201 ? -13.686 0.730 56.708 1.00 86.50 201 GLN A O 1
ATOM 1537 N N . ALA A 1 202 ? -11.855 0.256 55.506 1.00 87.50 202 ALA A N 1
ATOM 1538 C CA . ALA A 1 202 ? -11.070 -0.182 56.662 1.00 87.50 202 ALA A CA 1
ATOM 1539 C C . ALA A 1 202 ? -10.929 0.917 57.736 1.00 87.50 202 ALA A C 1
ATOM 1541 O O . ALA A 1 202 ? -10.975 0.632 58.933 1.00 87.50 202 ALA A O 1
ATOM 1542 N N . ARG A 1 203 ? -10.797 2.188 57.327 1.00 89.31 203 ARG A N 1
ATOM 1543 C CA . ARG A 1 203 ? -10.783 3.334 58.256 1.00 89.31 203 ARG A CA 1
ATOM 1544 C C . ARG A 1 203 ? -12.134 3.544 58.935 1.00 89.31 203 ARG A C 1
ATOM 1546 O O . ARG A 1 203 ? -12.164 3.859 60.121 1.00 89.31 203 ARG A O 1
ATOM 1553 N N . LEU A 1 204 ? -13.230 3.369 58.199 1.00 86.69 204 LEU A N 1
ATOM 1554 C CA . LEU A 1 204 ? -14.579 3.475 58.750 1.00 86.69 204 LEU A CA 1
ATOM 1555 C C . LEU A 1 204 ? -14.826 2.387 59.802 1.00 86.69 204 LEU A C 1
ATOM 1557 O O . LEU A 1 204 ? -15.289 2.694 60.894 1.00 86.69 204 LEU A O 1
ATOM 1561 N N . GLU A 1 205 ? -14.458 1.139 59.507 1.00 89.81 205 GLU A N 1
ATOM 1562 C CA . GLU A 1 205 ? -14.578 0.022 60.450 1.00 89.81 205 GLU A CA 1
ATOM 1563 C C . GLU A 1 205 ? -13.713 0.232 61.699 1.00 89.81 205 GLU A C 1
ATOM 1565 O O . GLU A 1 205 ? -14.166 -0.025 62.813 1.00 89.81 205 GLU A O 1
ATOM 1570 N N . ALA A 1 206 ? -12.488 0.746 61.541 1.00 87.94 206 ALA A N 1
ATOM 1571 C CA . ALA A 1 206 ? -11.631 1.092 62.674 1.00 87.94 206 ALA A CA 1
ATOM 1572 C C . ALA A 1 206 ? -12.260 2.186 63.556 1.00 87.94 206 ALA A C 1
ATOM 1574 O O . ALA A 1 206 ? -12.307 2.036 64.775 1.00 87.94 206 ALA A O 1
ATOM 1575 N N . SER A 1 207 ? -12.812 3.239 62.945 1.00 87.00 207 SER A N 1
ATOM 1576 C CA . SER A 1 207 ? -13.511 4.310 63.666 1.00 87.00 207 SER A CA 1
ATOM 1577 C C . SER A 1 207 ? -14.771 3.805 64.377 1.00 87.00 207 SER A C 1
ATOM 1579 O O . SER A 1 207 ? -15.034 4.193 65.515 1.00 87.00 207 SER A O 1
ATOM 1581 N N . GLN A 1 208 ? -15.529 2.900 63.751 1.00 84.25 208 GLN A N 1
ATOM 1582 C CA . GLN A 1 208 ? -16.690 2.273 64.380 1.00 84.25 208 GLN A CA 1
ATOM 1583 C C . GLN A 1 208 ? -16.287 1.435 65.595 1.00 84.25 208 GLN A C 1
ATOM 1585 O O . GLN A 1 208 ? -16.910 1.579 66.646 1.00 84.25 208 GLN A O 1
ATOM 1590 N N . ARG A 1 209 ? -15.219 0.632 65.495 1.00 86.62 209 ARG A N 1
ATOM 1591 C CA . ARG A 1 209 ? -14.697 -0.147 66.631 1.00 86.62 209 ARG A CA 1
ATOM 1592 C C . ARG A 1 209 ? -14.266 0.748 67.791 1.00 86.62 209 ARG A C 1
ATOM 1594 O O . ARG A 1 209 ? -14.646 0.499 68.932 1.00 86.62 209 ARG A O 1
ATOM 1601 N N . GLU A 1 210 ? -13.550 1.828 67.498 1.00 87.06 210 GLU A N 1
ATOM 1602 C CA . GLU A 1 210 ? -13.140 2.802 68.514 1.00 87.06 210 GLU A CA 1
ATOM 1603 C C . GLU A 1 210 ? -14.355 3.463 69.189 1.00 87.06 210 GLU A C 1
ATOM 1605 O O . GLU A 1 210 ? -14.396 3.619 70.414 1.00 87.06 210 GLU A O 1
ATOM 1610 N N . SER A 1 211 ? -15.393 3.789 68.411 1.00 76.25 211 SER A N 1
ATOM 1611 C CA . SER A 1 211 ? -16.637 4.333 68.958 1.00 76.25 211 SER A CA 1
ATOM 1612 C C . SER A 1 211 ? -17.373 3.326 69.851 1.00 76.25 211 SER A C 1
ATOM 1614 O O . SER A 1 211 ? -17.796 3.701 70.944 1.00 76.25 211 SER A O 1
ATOM 1616 N N . SER A 1 212 ? -17.448 2.042 69.470 1.00 80.44 212 SER A N 1
ATOM 1617 C CA . SER A 1 212 ? -18.072 1.004 70.302 1.00 80.44 212 SER A CA 1
ATOM 1618 C C . SER A 1 212 ? -17.305 0.763 71.601 1.00 80.44 212 SER A C 1
ATOM 1620 O O . SER A 1 212 ? -17.919 0.700 72.661 1.00 80.44 212 SER A O 1
ATOM 1622 N N . GLU A 1 213 ? -15.970 0.738 71.562 1.00 83.94 213 GLU A N 1
ATOM 1623 C CA . GLU A 1 213 ? -15.148 0.606 72.773 1.00 83.94 213 GLU A CA 1
ATOM 1624 C C . GLU A 1 213 ? -15.304 1.804 73.720 1.00 83.94 213 GLU A C 1
ATOM 1626 O O . GLU A 1 213 ? -15.174 1.676 74.941 1.00 83.94 213 GLU A O 1
ATOM 1631 N N . THR A 1 214 ? -15.551 2.991 73.166 1.00 79.31 214 THR A N 1
ATOM 1632 C CA . THR A 1 214 ? -15.795 4.206 73.950 1.00 79.31 214 THR A CA 1
ATOM 1633 C C . THR A 1 214 ? -17.167 4.152 74.623 1.00 79.31 214 THR A C 1
ATOM 1635 O O . THR A 1 214 ? -17.284 4.516 75.795 1.00 79.31 214 THR A O 1
ATOM 1638 N N . ILE A 1 215 ? -18.187 3.648 73.918 1.00 78.25 215 ILE A N 1
ATOM 1639 C CA . ILE A 1 215 ? -19.530 3.424 74.469 1.00 78.25 215 ILE A CA 1
ATOM 1640 C C . ILE A 1 215 ? -19.476 2.378 75.588 1.00 78.25 215 ILE A C 1
ATOM 1642 O O . ILE A 1 215 ? -19.954 2.652 76.686 1.00 78.25 215 ILE A O 1
ATOM 1646 N N . GLU A 1 216 ? -18.816 1.237 75.375 1.00 76.19 216 GLU A N 1
ATOM 1647 C CA . GLU A 1 216 ? -18.672 0.200 76.407 1.00 76.19 216 GLU A CA 1
ATOM 1648 C C . GLU A 1 216 ? -17.939 0.724 77.651 1.00 76.19 216 GLU A C 1
ATOM 1650 O O . GLU A 1 216 ? -18.362 0.484 78.784 1.00 76.19 216 GLU A O 1
ATOM 1655 N N . ARG A 1 217 ? -16.865 1.507 77.475 1.00 78.25 217 ARG A N 1
ATOM 1656 C CA . ARG A 1 217 ? -16.170 2.158 78.600 1.00 78.25 217 ARG A CA 1
ATOM 1657 C C . ARG A 1 217 ? -17.074 3.125 79.360 1.00 78.25 217 ARG A C 1
ATOM 1659 O O . ARG A 1 217 ? -16.992 3.193 80.589 1.00 78.25 217 ARG A O 1
ATOM 1666 N N . PHE A 1 218 ? -17.927 3.861 78.654 1.00 75.31 218 PHE A N 1
ATOM 1667 C CA . PHE A 1 218 ? -18.894 4.768 79.262 1.00 75.31 218 PHE A CA 1
ATOM 1668 C C . PHE A 1 218 ? -19.981 4.009 80.040 1.00 75.31 218 PHE A C 1
ATOM 1670 O O . PHE A 1 218 ? -20.268 4.370 81.181 1.00 75.31 218 PHE A O 1
ATOM 1677 N N . GLU A 1 219 ? -20.517 2.916 79.491 1.00 73.56 219 GLU A N 1
ATOM 1678 C CA . GLU A 1 219 ? -21.494 2.048 80.166 1.00 73.56 219 GLU A CA 1
ATOM 1679 C C . GLU A 1 219 ? -20.906 1.373 81.417 1.00 73.56 219 GLU A C 1
ATOM 1681 O O . GLU A 1 219 ? -21.512 1.380 82.493 1.00 73.56 219 GLU A O 1
ATOM 1686 N N . VAL A 1 220 ? -19.674 0.860 81.339 1.00 74.31 220 VAL A N 1
ATOM 1687 C CA . VAL A 1 220 ? -18.957 0.315 82.506 1.00 74.31 220 VAL A CA 1
ATOM 1688 C C . VAL A 1 220 ? -18.692 1.406 83.554 1.00 74.31 220 VAL A C 1
ATOM 1690 O O . VAL A 1 220 ? -18.756 1.145 84.758 1.00 74.31 220 VAL A O 1
ATOM 1693 N N . GLY A 1 221 ? -18.436 2.644 83.124 1.00 69.56 221 GLY A N 1
ATOM 1694 C CA . GLY A 1 221 ? -18.344 3.810 84.002 1.00 69.56 221 GLY A CA 1
ATOM 1695 C C . GLY A 1 221 ? -19.661 4.116 84.723 1.00 69.56 221 GLY A C 1
ATOM 1696 O O . GLY A 1 221 ? -19.662 4.270 85.946 1.00 69.56 221 GLY A O 1
ATOM 1697 N N . GLN A 1 222 ? -20.786 4.129 84.002 1.00 64.88 222 GLN A N 1
ATOM 1698 C CA . GLN A 1 222 ? -22.112 4.367 84.584 1.00 64.88 222 GLN A CA 1
ATOM 1699 C C . GLN A 1 222 ? -22.523 3.278 85.574 1.00 64.88 222 GLN A C 1
ATOM 1701 O O . GLN A 1 222 ? -22.944 3.593 86.683 1.00 64.88 222 GLN A O 1
ATOM 1706 N N . THR A 1 223 ? -22.305 2.001 85.252 1.00 62.16 223 THR A N 1
ATOM 1707 C CA . THR A 1 223 ? -22.640 0.902 86.177 1.00 62.16 223 THR A CA 1
ATOM 1708 C C . THR A 1 223 ? -21.827 0.941 87.478 1.00 62.16 223 THR A C 1
ATOM 1710 O O . THR A 1 223 ? -22.305 0.478 88.517 1.00 62.16 223 THR A O 1
ATOM 1713 N N . ARG A 1 224 ? -20.614 1.517 87.470 1.00 61.59 224 ARG A N 1
ATOM 1714 C CA . ARG A 1 224 ? -19.830 1.783 88.693 1.00 61.59 224 ARG A CA 1
ATOM 1715 C C . ARG A 1 224 ? -20.390 2.957 89.498 1.00 61.59 224 ARG A C 1
ATOM 1717 O O . ARG A 1 224 ? -20.412 2.869 90.724 1.00 61.59 224 ARG A O 1
ATOM 1724 N N . VAL A 1 225 ? -20.869 4.009 88.834 1.00 59.44 225 VAL A N 1
ATOM 1725 C CA . VAL A 1 225 ? -21.531 5.160 89.476 1.00 59.44 225 VAL A CA 1
ATOM 1726 C C . VAL A 1 225 ? -22.874 4.748 90.095 1.00 59.44 225 VAL A C 1
ATOM 1728 O O . VAL A 1 225 ? -23.130 5.073 91.254 1.00 59.44 225 VAL A O 1
ATOM 1731 N N . ASP A 1 226 ? -23.662 3.924 89.403 1.00 55.50 226 ASP A N 1
ATOM 1732 C CA . ASP A 1 226 ? -24.934 3.387 89.907 1.00 55.50 226 ASP A CA 1
ATOM 1733 C C . ASP A 1 226 ? -24.745 2.455 91.113 1.00 55.50 226 ASP A C 1
ATOM 1735 O O . ASP A 1 226 ? -25.564 2.429 92.035 1.00 55.50 226 ASP A O 1
ATOM 1739 N N . ARG A 1 227 ? -23.625 1.720 91.166 1.00 54.47 227 ARG A N 1
ATOM 1740 C CA . ARG A 1 227 ? -23.278 0.863 92.312 1.00 54.47 227 ARG A CA 1
ATOM 1741 C C . ARG A 1 227 ? -22.714 1.656 93.499 1.00 54.47 227 ARG A C 1
ATOM 1743 O O . ARG A 1 227 ? -22.815 1.191 94.633 1.00 54.47 227 ARG A O 1
ATOM 1750 N N . ALA A 1 228 ? -22.162 2.847 93.258 1.00 53.72 228 ALA A N 1
ATOM 1751 C CA . ALA A 1 228 ? -21.565 3.717 94.275 1.00 53.72 228 ALA A CA 1
ATOM 1752 C C . ALA A 1 228 ? -22.526 4.780 94.851 1.00 53.72 228 ALA A C 1
ATOM 1754 O O . ALA A 1 228 ? -22.166 5.466 95.806 1.00 53.72 228 ALA A O 1
ATOM 1755 N N . GLY A 1 229 ? -23.749 4.919 94.331 1.00 44.88 229 GLY A N 1
ATOM 1756 C CA . GLY A 1 229 ? -24.588 6.077 94.643 1.00 44.88 229 GLY A CA 1
ATOM 1757 C C . GLY A 1 229 ? -26.078 5.796 94.776 1.00 44.88 229 GLY A C 1
ATOM 1758 O O . GLY A 1 229 ? -26.876 6.354 94.034 1.00 44.88 229 GLY A O 1
ATOM 1759 N N . ARG A 1 230 ? -26.507 5.064 95.814 1.00 50.59 230 ARG A N 1
ATOM 1760 C CA . ARG A 1 230 ? -27.882 5.221 96.334 1.00 50.59 230 ARG A CA 1
ATOM 1761 C C . ARG A 1 230 ? -27.990 6.519 97.150 1.00 50.59 230 ARG A C 1
ATOM 1763 O O . ARG A 1 230 ? -28.163 6.473 98.363 1.00 50.59 230 ARG A O 1
ATOM 1770 N N . ARG A 1 231 ? -27.922 7.685 96.493 1.00 42.84 231 ARG A N 1
ATOM 1771 C CA . ARG A 1 231 ? -28.520 8.943 96.984 1.00 42.84 231 ARG A CA 1
ATOM 1772 C C . ARG A 1 231 ? -29.023 9.792 95.807 1.00 42.84 231 ARG A C 1
ATOM 1774 O O . ARG A 1 231 ? -28.274 10.166 94.922 1.00 42.84 231 ARG A O 1
ATOM 1781 N N . ARG A 1 232 ? -30.338 10.026 95.851 1.00 46.28 232 ARG A N 1
ATOM 1782 C CA . ARG A 1 232 ? -31.234 10.815 94.982 1.00 46.28 232 ARG A CA 1
ATOM 1783 C C . ARG A 1 232 ? -30.576 12.008 94.250 1.00 46.28 232 ARG A C 1
ATOM 1785 O O . ARG A 1 232 ? -30.032 12.858 94.939 1.00 46.28 232 ARG A O 1
ATOM 1792 N N . GLN A 1 233 ? -30.823 12.176 92.939 1.00 40.00 233 GLN A N 1
ATOM 1793 C CA . GLN A 1 233 ? -31.757 13.188 92.383 1.00 40.00 233 GLN A CA 1
ATOM 1794 C C . GLN A 1 233 ? -31.798 13.264 90.833 1.00 40.00 233 GLN A C 1
ATOM 1796 O O . GLN A 1 233 ? -30.789 13.116 90.159 1.00 40.00 233 GLN A O 1
ATOM 1801 N N . SER A 1 234 ? -33.022 13.541 90.353 1.00 38.97 234 SER A N 1
ATOM 1802 C CA . SER A 1 234 ? -33.513 14.097 89.071 1.00 38.97 234 SER A CA 1
ATOM 1803 C C . SER A 1 234 ? -33.107 13.491 87.718 1.00 38.97 234 SER A C 1
ATOM 1805 O O . SER A 1 234 ? -32.004 13.662 87.211 1.00 38.97 234 SER A O 1
ATOM 1807 N N . VAL A 1 235 ? -34.130 12.895 87.101 1.00 52.47 235 VAL A N 1
ATOM 1808 C CA . VAL A 1 235 ? -34.282 12.489 85.699 1.00 52.47 235 VAL A CA 1
ATOM 1809 C C . VAL A 1 235 ? -34.325 13.717 84.769 1.00 52.47 235 VAL A C 1
ATOM 1811 O O . VAL A 1 235 ? -34.728 14.794 85.198 1.00 52.47 235 VAL A O 1
ATOM 1814 N N . VAL A 1 236 ? -34.005 13.482 83.488 1.00 47.84 236 VAL A N 1
ATOM 1815 C CA . VAL A 1 236 ? -34.052 14.360 82.293 1.00 47.84 236 VAL A CA 1
ATOM 1816 C C . VAL A 1 236 ? -32.689 14.941 81.888 1.00 47.84 236 VAL A C 1
ATOM 1818 O O . VAL A 1 236 ? -32.408 16.106 82.134 1.00 47.84 236 VAL A O 1
ATOM 1821 N N . ALA A 1 237 ? -31.856 14.139 81.204 1.00 43.31 237 ALA A N 1
ATOM 1822 C CA . ALA A 1 237 ? -30.764 14.675 80.370 1.00 43.31 237 ALA A CA 1
ATOM 1823 C C . ALA A 1 237 ? -30.161 13.776 79.255 1.00 43.31 237 ALA A C 1
ATOM 1825 O O . ALA A 1 237 ? -29.550 14.369 78.371 1.00 43.31 237 ALA A O 1
ATOM 1826 N N . PRO A 1 238 ? -30.278 12.427 79.167 1.00 45.31 238 PRO A N 1
ATOM 1827 C CA . PRO A 1 238 ? -29.472 11.714 78.160 1.00 45.31 238 PRO A CA 1
ATOM 1828 C C . PRO A 1 238 ? -30.171 11.469 76.809 1.00 45.31 238 PRO A C 1
ATOM 1830 O O . PRO A 1 238 ? -29.499 11.176 75.826 1.00 45.31 238 PRO A O 1
ATOM 1833 N N . ALA A 1 239 ? -31.495 11.634 76.698 1.00 40.03 239 ALA A N 1
ATOM 1834 C CA . ALA A 1 239 ? -32.221 11.301 75.462 1.00 40.03 239 ALA A CA 1
ATOM 1835 C C . ALA A 1 239 ? -32.000 12.300 74.300 1.00 40.03 239 ALA A C 1
ATOM 1837 O O . ALA A 1 239 ? -32.107 11.924 73.137 1.00 40.03 239 ALA A O 1
ATOM 1838 N N . MET A 1 240 ? -31.652 13.560 74.587 1.00 42.03 240 MET A N 1
ATOM 1839 C CA . MET A 1 240 ? -31.515 14.605 73.555 1.00 42.03 240 MET A CA 1
ATOM 1840 C C . MET A 1 240 ? -30.157 14.591 72.832 1.00 42.03 240 MET A C 1
ATOM 1842 O O . MET A 1 240 ? -30.069 15.030 71.688 1.00 42.03 240 MET A O 1
ATOM 1846 N N . ALA A 1 241 ? -29.100 14.056 73.452 1.00 44.59 241 ALA A N 1
ATOM 1847 C CA . ALA A 1 241 ? -27.760 14.041 72.856 1.00 44.59 241 ALA A CA 1
ATOM 1848 C C . ALA A 1 241 ? -27.606 12.971 71.755 1.00 44.59 241 ALA A C 1
ATOM 1850 O O . ALA A 1 241 ? -26.928 13.199 70.754 1.00 44.59 241 ALA A O 1
ATOM 1851 N N . VAL A 1 242 ? -28.292 11.831 71.893 1.00 47.91 242 VAL A N 1
ATOM 1852 C CA . VAL A 1 242 ? -28.251 10.723 70.917 1.00 47.91 242 VAL A CA 1
ATOM 1853 C C . VAL A 1 242 ? -29.025 11.068 69.633 1.00 47.91 242 VAL A C 1
ATOM 1855 O O . VAL A 1 242 ? -28.611 10.707 68.528 1.00 47.91 242 VAL A O 1
ATOM 1858 N N . ALA A 1 243 ? -30.107 11.844 69.748 1.00 43.00 243 ALA A N 1
ATOM 1859 C CA . ALA A 1 243 ? -30.886 12.315 68.601 1.00 43.00 243 ALA A CA 1
ATOM 1860 C C . ALA A 1 243 ? -30.133 13.359 67.747 1.00 43.00 243 ALA A C 1
ATOM 1862 O O . ALA A 1 243 ? -30.275 13.385 66.526 1.00 43.00 243 ALA A O 1
ATOM 1863 N N . ALA A 1 244 ? -29.285 14.191 68.362 1.00 46.47 244 ALA A N 1
ATOM 1864 C CA . ALA A 1 244 ? -28.508 15.201 67.640 1.00 46.47 244 ALA A CA 1
ATOM 1865 C C . ALA A 1 244 ? -27.366 14.590 66.799 1.00 46.47 244 ALA A C 1
ATOM 1867 O O . ALA A 1 244 ? -27.110 15.038 65.681 1.00 46.47 244 ALA A O 1
ATOM 1868 N N . PHE A 1 245 ? -26.713 13.535 67.299 1.00 51.38 245 PHE A N 1
ATOM 1869 C CA . PHE A 1 245 ? -25.604 12.877 66.594 1.00 51.38 245 PHE A CA 1
ATOM 1870 C C . PHE A 1 245 ? -26.059 12.047 65.386 1.00 51.38 245 PHE A C 1
ATOM 1872 O O . PHE A 1 245 ? -25.398 12.044 64.347 1.00 51.38 245 PHE A O 1
ATOM 1879 N N . THR A 1 246 ? -27.214 11.388 65.485 1.00 49.47 246 THR A N 1
ATOM 1880 C CA . THR A 1 246 ? -27.785 10.604 64.377 1.00 49.47 246 THR A CA 1
ATOM 1881 C C . THR A 1 246 ? -28.267 11.497 63.229 1.00 49.47 246 THR A C 1
ATOM 1883 O O . THR A 1 246 ? -28.026 11.180 62.065 1.00 49.47 246 THR A O 1
ATOM 1886 N N . ALA A 1 247 ? -28.842 12.667 63.531 1.00 48.09 247 ALA A N 1
ATOM 1887 C CA . ALA A 1 247 ? -29.245 13.644 62.518 1.00 48.09 247 ALA A CA 1
ATOM 1888 C C . ALA A 1 247 ? -28.048 14.244 61.749 1.00 48.09 247 ALA A C 1
ATOM 1890 O O . ALA A 1 247 ? -28.113 14.403 60.528 1.00 48.09 247 ALA A O 1
ATOM 1891 N N . ALA A 1 248 ? -26.933 14.526 62.433 1.00 51.59 248 ALA A N 1
ATOM 1892 C CA . ALA A 1 248 ? -25.724 15.065 61.804 1.00 51.59 248 ALA A CA 1
ATOM 1893 C C . ALA A 1 248 ? -25.035 14.053 60.864 1.00 51.59 248 ALA A C 1
ATOM 1895 O O . ALA A 1 248 ? -24.562 14.428 59.791 1.00 51.59 248 ALA A O 1
ATOM 1896 N N . ALA A 1 249 ? -25.032 12.764 61.222 1.00 52.03 249 ALA A N 1
ATOM 1897 C CA . ALA A 1 249 ? -24.455 11.702 60.396 1.00 52.03 249 ALA A CA 1
ATOM 1898 C C . ALA A 1 249 ? -25.248 11.461 59.096 1.00 52.03 249 ALA A C 1
ATOM 1900 O O . ALA A 1 249 ? -24.655 11.261 58.035 1.00 52.03 249 ALA A O 1
ATOM 1901 N N . ILE A 1 250 ? -26.582 11.548 59.152 1.00 57.31 250 ILE A N 1
ATOM 1902 C CA . ILE A 1 250 ? -27.455 11.406 57.975 1.00 57.31 250 ILE A CA 1
ATOM 1903 C C . ILE A 1 250 ? -27.281 12.598 57.018 1.00 57.31 250 ILE A C 1
ATOM 1905 O O . ILE A 1 250 ? -27.212 12.410 55.803 1.00 57.31 250 ILE A O 1
ATOM 1909 N N . LEU A 1 251 ? -27.131 13.816 57.551 1.00 53.78 251 LEU A N 1
ATOM 1910 C CA . LEU A 1 251 ? -26.864 15.021 56.755 1.00 53.78 251 LEU A CA 1
ATOM 1911 C C . LEU A 1 251 ? -25.498 14.977 56.054 1.00 53.78 251 LEU A C 1
ATOM 1913 O O . LEU A 1 251 ? -25.403 15.346 54.885 1.00 53.78 251 LEU A O 1
ATOM 1917 N N . ALA A 1 252 ? -24.457 14.475 56.725 1.00 52.41 252 ALA A N 1
ATOM 1918 C CA . ALA A 1 252 ? -23.131 14.313 56.128 1.00 52.41 252 ALA A CA 1
ATOM 1919 C C . ALA A 1 252 ? -23.115 13.242 55.018 1.00 52.41 252 ALA A C 1
ATOM 1921 O O . ALA A 1 252 ? -22.509 13.449 53.965 1.00 52.41 252 ALA A O 1
ATOM 1922 N N . ALA A 1 253 ? -23.838 12.132 55.211 1.00 50.91 253 ALA A N 1
ATOM 1923 C CA . ALA A 1 253 ? -23.982 11.084 54.201 1.00 50.91 253 ALA A CA 1
ATOM 1924 C C . ALA A 1 253 ? -24.782 11.557 52.970 1.00 50.91 253 ALA A C 1
ATOM 1926 O O . ALA A 1 253 ? -24.408 11.252 51.837 1.00 50.91 253 ALA A O 1
ATOM 1927 N N . ALA A 1 254 ? -25.833 12.362 53.167 1.00 52.94 254 ALA A N 1
ATOM 1928 C CA . ALA A 1 254 ? -26.625 12.941 52.078 1.00 52.94 254 ALA A CA 1
ATOM 1929 C C . ALA A 1 254 ? -25.840 13.972 51.240 1.00 52.94 254 ALA A C 1
ATOM 1931 O O . ALA A 1 254 ? -26.065 14.085 50.032 1.00 52.94 254 ALA A O 1
ATOM 1932 N N . TRP A 1 255 ? -24.889 14.688 51.854 1.00 64.44 255 TRP A N 1
ATOM 1933 C CA . TRP A 1 255 ? -23.991 15.622 51.162 1.00 64.44 255 TRP A CA 1
ATOM 1934 C C . TRP A 1 255 ? -22.920 14.889 50.341 1.00 64.44 255 TRP A C 1
ATOM 1936 O O . TRP A 1 255 ? -22.680 15.237 49.186 1.00 64.44 255 TRP A O 1
ATOM 1946 N N . ALA A 1 256 ? -22.334 13.823 50.895 1.00 50.41 256 ALA A N 1
ATOM 1947 C CA . ALA A 1 256 ? -21.323 13.008 50.217 1.00 50.41 256 ALA A CA 1
ATOM 1948 C C . ALA A 1 256 ? -21.870 12.238 48.995 1.00 50.41 256 ALA A C 1
ATOM 1950 O O . ALA A 1 256 ? -21.118 11.964 48.063 1.00 50.41 256 ALA A O 1
ATOM 1951 N N . PHE A 1 257 ? -23.173 11.932 48.974 1.00 53.00 257 PHE A N 1
ATOM 1952 C CA . PHE A 1 257 ? -23.855 11.256 47.860 1.00 53.00 257 PHE A CA 1
ATOM 1953 C C . PHE A 1 257 ? -24.553 12.203 46.863 1.00 53.00 257 PHE A C 1
ATOM 1955 O O . PHE A 1 257 ? -25.224 11.732 45.946 1.00 53.00 257 PHE A O 1
ATOM 1962 N N . GLY A 1 258 ? -24.400 13.527 47.003 1.00 46.97 258 GLY A N 1
ATOM 1963 C CA . GLY A 1 258 ? -24.893 14.495 46.012 1.00 46.97 258 GLY A CA 1
ATOM 1964 C C . GLY A 1 258 ? -26.421 14.604 45.904 1.00 46.97 258 GLY A C 1
ATOM 1965 O O . GLY A 1 258 ? -26.932 15.052 44.881 1.00 46.97 258 GLY A O 1
ATOM 1966 N N . LEU A 1 259 ? -27.160 14.214 46.949 1.00 53.66 259 LEU A N 1
ATOM 1967 C CA . LEU A 1 259 ? -28.631 14.220 46.980 1.00 53.66 259 LEU A CA 1
ATOM 1968 C C . LEU A 1 259 ? -29.244 15.570 47.407 1.00 53.66 259 LEU A C 1
ATOM 1970 O O . LEU A 1 259 ? -30.466 15.703 47.429 1.00 53.66 259 LEU A O 1
ATOM 1974 N N . LEU A 1 260 ? -28.425 16.587 47.708 1.00 38.22 260 LEU A N 1
ATOM 1975 C CA . LEU A 1 260 ? -28.878 17.955 47.989 1.00 38.22 260 LEU A CA 1
ATOM 1976 C C . LEU A 1 260 ? -28.409 18.922 46.888 1.00 38.22 260 LEU A C 1
ATOM 1978 O O . LEU A 1 260 ? -27.246 19.319 46.846 1.00 38.22 260 LEU A O 1
ATOM 1982 N N . ALA A 1 261 ? -29.327 19.331 46.011 1.00 41.66 261 ALA A N 1
ATOM 1983 C CA . ALA A 1 261 ? -29.105 20.412 45.053 1.00 41.66 261 ALA A CA 1
ATOM 1984 C C . ALA A 1 261 ? -29.553 21.754 45.659 1.00 41.66 261 ALA A C 1
ATOM 1986 O O . ALA A 1 261 ? -30.686 21.885 46.119 1.00 41.66 261 ALA A O 1
ATOM 1987 N N . ILE A 1 262 ? -28.680 22.765 45.645 1.00 41.09 262 ILE A N 1
ATOM 1988 C CA . ILE A 1 262 ? -29.032 24.139 46.032 1.00 41.09 262 ILE A CA 1
ATOM 1989 C C . ILE A 1 262 ? -29.755 24.806 44.847 1.00 41.09 262 ILE A C 1
ATOM 1991 O O . ILE A 1 262 ? -29.170 24.874 43.762 1.00 41.09 262 ILE A O 1
ATOM 1995 N N . PRO A 1 263 ? -30.981 25.343 45.005 1.00 38.72 263 PRO A N 1
ATOM 1996 C CA . PRO A 1 263 ? -31.590 26.175 43.977 1.00 38.72 263 PRO A CA 1
ATOM 1997 C C . PRO A 1 263 ? -30.931 27.561 43.966 1.00 38.72 263 PRO A C 1
ATOM 1999 O O . PRO A 1 263 ? -30.710 28.188 45.002 1.00 38.72 263 PRO A O 1
ATOM 2002 N N . ALA A 1 264 ? -30.604 28.049 42.772 1.00 36.66 264 ALA A N 1
ATOM 2003 C CA . ALA A 1 264 ? -30.017 29.365 42.576 1.00 36.66 264 ALA A CA 1
ATOM 2004 C C . ALA A 1 264 ? -31.023 30.503 42.852 1.00 36.66 264 ALA A C 1
ATOM 2006 O O . ALA A 1 264 ? -32.152 30.466 42.370 1.00 36.66 264 ALA A O 1
ATOM 2007 N N . ARG A 1 265 ? -30.503 31.564 43.492 1.00 32.06 265 ARG A N 1
ATOM 2008 C CA . ARG A 1 265 ? -31.001 32.955 43.603 1.00 32.06 265 ARG A CA 1
ATOM 2009 C C . ARG A 1 265 ? -32.135 33.260 44.588 1.00 32.06 265 ARG A C 1
ATOM 2011 O O . ARG A 1 265 ? -33.290 32.974 44.318 1.00 32.06 265 ARG A O 1
ATOM 2018 N N . LEU A 1 266 ? -31.794 34.084 45.585 1.00 30.83 266 LEU A N 1
ATOM 2019 C CA . LEU A 1 266 ? -32.471 35.350 45.918 1.00 30.83 266 LEU A CA 1
ATOM 2020 C C . LEU A 1 266 ? -31.565 36.156 46.870 1.00 30.83 266 LEU A C 1
ATOM 2022 O O . LEU A 1 266 ? -31.342 35.750 48.004 1.00 30.83 266 LEU A O 1
ATOM 2026 N N . ALA A 1 267 ? -31.022 37.282 46.400 1.00 30.58 267 ALA A N 1
ATOM 2027 C CA . ALA A 1 267 ? -30.339 38.278 47.229 1.00 30.58 267 ALA A CA 1
ATOM 2028 C C . ALA A 1 267 ? -31.167 39.578 47.210 1.00 30.58 267 ALA A C 1
ATOM 2030 O O . ALA A 1 267 ? -31.526 40.020 46.113 1.00 30.58 267 ALA A O 1
ATOM 2031 N N . PRO A 1 268 ? -31.497 40.185 48.367 1.00 35.88 268 PRO A N 1
ATOM 2032 C CA . PRO A 1 268 ? -32.122 41.503 48.432 1.00 35.88 268 PRO A CA 1
ATOM 2033 C C . PRO A 1 268 ? -31.072 42.638 48.447 1.00 35.88 268 PRO A C 1
ATOM 2035 O O . PRO A 1 268 ? -29.890 42.384 48.690 1.00 35.88 268 PRO A O 1
ATOM 2038 N N . PRO A 1 269 ? -31.484 43.888 48.157 1.00 42.84 269 PRO A N 1
ATOM 2039 C CA . PRO A 1 269 ? -30.584 45.024 47.968 1.00 42.84 269 PRO A CA 1
ATOM 2040 C C . PRO A 1 269 ? -30.212 45.660 49.312 1.00 42.84 269 PRO A C 1
ATOM 2042 O O . PRO A 1 269 ? -31.002 45.579 50.239 1.00 42.84 269 PRO A O 1
ATOM 2045 N N . PHE A 1 270 ? -29.051 46.312 49.412 1.00 30.86 270 PHE A N 1
ATOM 2046 C CA . PHE A 1 270 ? -28.876 47.665 49.968 1.00 30.86 270 PHE A CA 1
ATOM 2047 C C . PHE A 1 270 ? -27.402 48.087 49.881 1.00 30.86 270 PHE A C 1
ATOM 2049 O O . PHE A 1 270 ? -26.482 47.289 50.034 1.00 30.86 270 PHE A O 1
ATOM 2056 N N . ALA A 1 271 ? -27.218 49.366 49.568 1.00 30.91 271 ALA A N 1
ATOM 2057 C CA . ALA A 1 271 ? -25.956 50.051 49.360 1.00 30.91 271 ALA A CA 1
ATOM 2058 C C . ALA A 1 271 ? -25.296 50.473 50.681 1.00 30.91 271 ALA A C 1
ATOM 2060 O O . ALA A 1 271 ? -25.991 50.946 51.576 1.00 30.91 271 ALA A O 1
ATOM 2061 N N . THR A 1 272 ? -23.961 50.452 50.736 1.00 32.28 272 THR A N 1
ATOM 2062 C CA . THR A 1 272 ? -23.172 51.293 51.652 1.00 32.28 272 THR A CA 1
ATOM 2063 C C . THR A 1 272 ? -21.861 51.722 50.995 1.00 32.28 272 THR A C 1
ATOM 2065 O O . THR A 1 272 ? -21.088 50.896 50.516 1.00 32.28 272 THR A O 1
ATOM 2068 N N . ASN A 1 273 ? -21.654 53.038 50.981 1.00 31.05 273 ASN A N 1
ATOM 2069 C CA . ASN A 1 273 ? -20.434 53.752 50.615 1.00 31.05 273 ASN A CA 1
ATOM 2070 C C . ASN A 1 273 ? -19.311 53.584 51.663 1.00 31.05 273 ASN A C 1
ATOM 2072 O O . ASN A 1 273 ? -19.604 53.399 52.843 1.00 31.05 273 ASN A O 1
ATOM 2076 N N . ALA A 1 274 ? -18.077 53.875 51.214 1.00 31.44 274 ALA A N 1
ATOM 2077 C CA . ALA A 1 274 ? -16.884 54.322 51.968 1.00 31.44 274 ALA A CA 1
ATOM 2078 C C . ALA A 1 274 ? -15.820 53.239 52.336 1.00 31.44 274 ALA A C 1
ATOM 2080 O O . ALA A 1 274 ? -16.115 52.050 52.289 1.00 31.44 274 ALA A O 1
ATOM 2081 N N . PRO A 1 275 ? -14.543 53.623 52.578 1.00 39.19 275 PRO A N 1
ATOM 2082 C CA . PRO A 1 275 ? -13.412 53.431 51.652 1.00 39.19 275 PRO A CA 1
ATOM 2083 C C . PRO A 1 275 ? -12.300 52.505 52.216 1.00 39.19 275 PRO A C 1
ATOM 2085 O O . PRO A 1 275 ? -12.335 52.158 53.396 1.00 39.19 275 PRO A O 1
ATOM 2088 N N . PRO A 1 276 ? -11.290 52.096 51.413 1.00 42.59 276 PRO A N 1
ATOM 2089 C CA . PRO A 1 276 ? -10.229 51.197 51.879 1.00 42.59 276 PRO A CA 1
ATOM 2090 C C . PRO A 1 276 ? -9.132 51.908 52.711 1.00 42.59 276 PRO A C 1
ATOM 2092 O O . PRO A 1 276 ? -8.846 53.083 52.467 1.00 42.59 276 PRO A O 1
ATOM 2095 N N . PRO A 1 277 ? -8.489 51.209 53.671 1.00 39.69 277 PRO A N 1
ATOM 2096 C CA . PRO A 1 277 ? -7.402 51.745 54.497 1.00 39.69 277 PRO A CA 1
ATOM 2097 C C . PRO A 1 277 ? -6.035 51.790 53.769 1.00 39.69 277 PRO A C 1
ATOM 2099 O O . PRO A 1 277 ? -5.840 51.083 52.778 1.00 39.69 277 PRO A O 1
ATOM 2102 N N . PRO A 1 278 ? -5.079 52.615 54.249 1.00 37.47 278 PRO A N 1
ATOM 2103 C CA . PRO A 1 278 ? -3.871 52.995 53.512 1.00 37.47 278 PRO A CA 1
ATOM 2104 C C . PRO A 1 278 ? -2.740 51.954 53.561 1.00 37.47 278 PRO A C 1
ATOM 2106 O O . PRO A 1 278 ? -2.511 51.300 54.578 1.00 37.47 278 PRO A O 1
ATOM 2109 N N . ALA A 1 279 ? -1.976 51.882 52.467 1.00 33.94 279 ALA A N 1
ATOM 2110 C CA . ALA A 1 279 ? -0.702 51.171 52.373 1.00 33.94 279 ALA A CA 1
ATOM 2111 C C . ALA A 1 279 ? 0.459 52.032 52.910 1.00 33.94 279 ALA A C 1
ATOM 2113 O O . ALA A 1 279 ? 0.508 53.236 52.656 1.00 33.94 279 ALA A O 1
ATOM 2114 N N . ARG A 1 280 ? 1.410 51.407 53.618 1.00 32.25 280 ARG A N 1
ATOM 2115 C CA . ARG A 1 280 ? 2.705 52.002 53.988 1.00 32.25 280 ARG A CA 1
ATOM 2116 C C . ARG A 1 280 ? 3.814 51.482 53.067 1.00 32.25 280 ARG A C 1
ATOM 2118 O O . ARG A 1 280 ? 4.110 50.294 53.070 1.00 32.25 280 ARG A O 1
ATOM 2125 N N . GLU A 1 281 ? 4.339 52.421 52.285 1.00 31.25 281 GLU A N 1
ATOM 2126 C CA . GLU A 1 281 ? 5.740 52.682 51.913 1.00 31.25 281 GLU A CA 1
ATOM 2127 C C . GLU A 1 281 ? 6.742 51.516 51.850 1.00 31.25 281 GLU A C 1
ATOM 2129 O O . GLU A 1 281 ? 7.194 51.023 52.880 1.00 31.25 281 GLU A O 1
ATOM 2134 N N . GLN A 1 282 ? 7.238 51.242 50.635 1.00 30.58 282 GLN A N 1
ATOM 2135 C CA . GLN A 1 282 ? 8.681 51.214 50.368 1.00 30.58 282 GLN A CA 1
ATOM 2136 C C . GLN A 1 282 ? 8.988 51.961 49.057 1.00 30.58 282 GLN A C 1
ATOM 2138 O O . GLN A 1 282 ? 8.333 51.783 48.033 1.00 30.58 282 GLN A O 1
ATOM 2143 N N . THR A 1 283 ? 9.959 52.857 49.174 1.00 30.14 283 THR A N 1
ATOM 2144 C CA . THR A 1 283 ? 10.592 53.765 48.210 1.00 30.14 283 THR A CA 1
ATOM 2145 C C . THR A 1 283 ? 11.385 53.040 47.117 1.00 30.14 283 THR A C 1
ATOM 2147 O O . THR A 1 283 ? 12.124 52.124 47.445 1.00 30.14 283 THR A O 1
ATOM 2150 N N . GLU A 1 284 ? 11.319 53.499 45.859 1.00 29.98 284 GLU A N 1
ATOM 2151 C CA . GLU A 1 284 ? 12.439 54.174 45.158 1.00 29.98 284 GLU A CA 1
ATOM 2152 C C . GLU A 1 284 ? 12.123 54.516 43.679 1.00 29.98 284 GLU A C 1
ATOM 2154 O O . GLU A 1 284 ? 11.782 53.661 42.871 1.00 29.98 284 GLU A O 1
ATOM 2159 N N . VAL A 1 285 ? 12.288 55.812 43.380 1.00 31.34 285 VAL A N 1
ATOM 2160 C CA . VAL A 1 285 ? 12.902 56.452 42.194 1.00 31.34 285 VAL A CA 1
ATOM 2161 C C . VAL A 1 285 ? 12.308 56.246 40.776 1.00 31.34 285 VAL A C 1
ATOM 2163 O O . VAL A 1 285 ? 12.493 55.251 40.088 1.00 31.34 285 VAL A O 1
ATOM 2166 N N . THR A 1 286 ? 11.668 57.334 40.337 1.00 28.98 286 THR A N 1
ATOM 2167 C CA . THR A 1 286 ? 11.209 57.825 39.014 1.00 28.98 286 THR A CA 1
ATOM 2168 C C . THR A 1 286 ? 12.361 58.259 38.064 1.00 28.98 286 THR A C 1
ATOM 2170 O O . THR A 1 286 ? 13.498 58.292 38.529 1.00 28.98 286 THR A O 1
ATOM 2173 N N . PRO A 1 287 ? 12.143 58.856 36.852 1.00 53.28 287 PRO A N 1
ATOM 2174 C CA . PRO A 1 287 ? 11.107 58.790 35.777 1.00 53.28 287 PRO A CA 1
ATOM 2175 C C . PRO A 1 287 ? 11.805 58.798 34.359 1.00 53.28 287 PRO A C 1
ATOM 2177 O O . PRO A 1 287 ? 12.950 58.350 34.315 1.00 53.28 287 PRO A O 1
ATOM 2180 N N . PRO A 1 288 ? 11.292 59.359 33.217 1.00 48.78 288 PRO A N 1
ATOM 2181 C CA . PRO A 1 288 ? 9.968 59.896 32.790 1.00 48.78 288 PRO A CA 1
ATOM 2182 C C . PRO A 1 288 ? 9.517 59.331 31.399 1.00 48.78 288 PRO A C 1
ATOM 2184 O O . PRO A 1 288 ? 10.146 58.406 30.909 1.00 48.78 288 PRO A O 1
ATOM 2187 N N . ALA A 1 289 ? 8.486 59.747 30.642 1.00 34.66 289 ALA A N 1
ATOM 2188 C CA . ALA A 1 289 ? 7.448 60.797 30.614 1.00 34.66 289 ALA A CA 1
ATOM 2189 C C . ALA A 1 289 ? 6.351 60.310 29.607 1.00 34.66 289 ALA A C 1
ATOM 2191 O O . ALA A 1 289 ? 6.709 59.622 28.657 1.00 34.66 289 ALA A O 1
ATOM 2192 N N . ARG A 1 290 ? 5.035 60.455 29.872 1.00 33.12 290 ARG A N 1
ATOM 2193 C CA . ARG A 1 290 ? 4.075 61.488 29.361 1.00 33.12 290 ARG A CA 1
ATOM 2194 C C . ARG A 1 290 ? 3.754 61.405 27.845 1.00 33.12 290 ARG A C 1
ATOM 2196 O O . ARG A 1 290 ? 4.661 61.230 27.055 1.00 33.12 290 ARG A O 1
ATOM 2203 N N . ASP A 1 291 ? 2.506 61.486 27.360 1.00 32.41 291 ASP A N 1
ATOM 2204 C CA . ASP A 1 291 ? 1.408 62.395 27.735 1.00 32.41 291 ASP A CA 1
ATOM 2205 C C . ASP A 1 291 ? -0.015 61.932 27.318 1.00 32.41 291 ASP A C 1
ATOM 2207 O O . ASP A 1 291 ? -0.179 61.124 26.409 1.00 32.41 291 ASP A O 1
ATOM 2211 N N . ALA A 1 292 ? -0.984 62.515 28.049 1.00 32.47 292 ALA A N 1
ATOM 2212 C CA . ALA A 1 292 ? -2.385 62.938 27.797 1.00 32.47 292 ALA A CA 1
ATOM 2213 C C . ALA A 1 292 ? -3.199 62.383 26.599 1.00 32.47 292 ALA A C 1
ATOM 2215 O O . ALA A 1 292 ? -2.678 62.172 25.518 1.00 32.47 292 ALA A O 1
ATOM 2216 N N . GLY A 1 293 ? -4.529 62.242 26.625 1.00 29.09 293 GLY A N 1
ATOM 2217 C CA . GLY A 1 293 ? -5.636 62.720 27.473 1.00 29.09 293 GLY A CA 1
ATOM 2218 C C . GLY A 1 293 ? -6.912 62.659 26.589 1.00 29.09 293 GLY A C 1
ATOM 2219 O O . GLY A 1 293 ? -6.794 62.704 25.370 1.00 29.09 293 GLY A O 1
ATOM 2220 N N . VAL A 1 294 ? -8.124 62.360 27.070 1.00 31.86 294 VAL A N 1
ATOM 2221 C CA . VAL A 1 294 ? -9.211 63.271 27.531 1.00 31.86 294 VAL A CA 1
ATOM 2222 C C . VAL A 1 294 ? -10.518 62.570 27.057 1.00 31.86 294 VAL A C 1
ATOM 2224 O O . VAL A 1 294 ? -10.561 62.133 25.912 1.00 31.86 294 VAL A O 1
ATOM 2227 N N . ALA A 1 295 ? -11.416 62.122 27.953 1.00 30.09 295 ALA A N 1
ATOM 2228 C CA . ALA A 1 295 ? -12.741 62.696 28.324 1.00 30.09 295 ALA A CA 1
ATOM 2229 C C . ALA A 1 295 ? -13.765 62.838 27.159 1.00 30.09 295 ALA A C 1
ATOM 2231 O O . ALA A 1 295 ? -13.376 63.184 26.056 1.00 30.09 295 ALA A O 1
ATOM 2232 N N . GLU A 1 296 ? -15.092 62.680 27.269 1.00 30.38 296 GLU A N 1
ATOM 2233 C CA . GLU A 1 296 ? -16.060 62.192 28.269 1.00 30.38 296 GLU A CA 1
ATOM 2234 C C . GLU A 1 296 ? -17.469 62.152 27.597 1.00 30.38 296 GLU A C 1
ATOM 2236 O O . GLU A 1 296 ? -17.723 62.898 26.659 1.00 30.38 296 GLU A O 1
ATOM 2241 N N . ALA A 1 297 ? -18.381 61.332 28.148 1.00 28.16 297 ALA A N 1
ATOM 2242 C CA . ALA A 1 297 ? -19.850 61.510 28.290 1.00 28.16 297 ALA A CA 1
ATOM 2243 C C . ALA A 1 297 ? -20.869 61.553 27.094 1.00 28.16 297 ALA A C 1
ATOM 2245 O O . ALA A 1 297 ? -21.019 62.562 26.423 1.00 28.16 297 ALA A O 1
ATOM 2246 N N . LYS A 1 298 ? -21.683 60.463 26.994 1.00 29.27 298 LYS A N 1
ATOM 2247 C CA . LYS A 1 298 ? -23.185 60.306 27.112 1.00 29.27 298 LYS A CA 1
ATOM 2248 C C . LYS A 1 298 ? -24.188 61.294 26.419 1.00 29.27 298 LYS A C 1
ATOM 2250 O O . LYS A 1 298 ? -23.867 62.462 26.295 1.00 29.27 298 LYS A O 1
ATOM 2255 N N . PRO A 1 299 ? -25.513 60.972 26.289 1.00 43.53 299 PRO A N 1
ATOM 2256 C CA . PRO A 1 299 ? -26.249 59.747 25.883 1.00 43.53 299 PRO A CA 1
ATOM 2257 C C . PRO A 1 299 ? -27.443 59.986 24.879 1.00 43.53 299 PRO A C 1
ATOM 2259 O O . PRO A 1 299 ? -27.747 61.114 24.525 1.00 43.53 299 PRO A O 1
ATOM 2262 N N . ALA A 1 300 ? -28.096 58.869 24.481 1.00 28.14 300 ALA A N 1
ATOM 2263 C CA . ALA A 1 300 ? -29.395 58.536 23.802 1.00 28.14 300 ALA A CA 1
ATOM 2264 C C . ALA A 1 300 ? -30.582 59.569 23.763 1.00 28.14 300 ALA A C 1
ATOM 2266 O O . ALA A 1 300 ? -30.487 60.537 24.509 1.00 28.14 300 ALA A O 1
ATOM 2267 N N . PRO A 1 301 ? -31.756 59.365 23.063 1.00 45.16 301 PRO A N 1
ATOM 2268 C CA . PRO A 1 301 ? -32.381 58.094 22.597 1.00 45.16 301 PRO A CA 1
ATOM 2269 C C . PRO A 1 301 ? -33.323 58.099 21.333 1.00 45.16 301 PRO A C 1
ATOM 2271 O O . PRO A 1 301 ? -33.619 59.126 20.740 1.00 45.16 301 PRO A O 1
ATOM 2274 N N . ALA A 1 302 ? -33.884 56.904 21.047 1.00 27.59 302 ALA A N 1
ATOM 2275 C CA . ALA A 1 302 ? -35.235 56.581 20.520 1.00 27.59 302 ALA A CA 1
ATOM 2276 C C . ALA A 1 302 ? -35.628 56.787 19.031 1.00 27.59 302 ALA A C 1
ATOM 2278 O O . ALA A 1 302 ? -35.470 57.853 18.453 1.00 27.59 302 ALA A O 1
ATOM 2279 N N . GLY A 1 303 ? -36.314 55.776 18.460 1.00 29.34 303 GLY A N 1
ATOM 2280 C CA . GLY A 1 303 ? -37.118 55.913 17.233 1.00 29.34 303 GLY A CA 1
ATOM 2281 C C . GLY A 1 303 ? -37.569 54.589 16.589 1.00 29.34 303 GLY A C 1
ATOM 2282 O O . GLY A 1 303 ? -36.762 53.841 16.059 1.00 29.34 303 GLY A O 1
ATOM 2283 N N . SER A 1 304 ? -38.873 54.303 16.632 1.00 26.75 304 SER A N 1
ATOM 2284 C CA . SER A 1 304 ? -39.574 53.082 16.185 1.00 26.75 304 SER A CA 1
ATOM 2285 C C . SER A 1 304 ? -40.098 53.125 14.733 1.00 26.75 304 SER A C 1
ATOM 2287 O O . SER A 1 304 ? -40.537 54.205 14.342 1.00 26.75 304 SER A O 1
ATOM 2289 N N . LYS A 1 305 ? -40.273 51.968 14.050 1.00 31.20 305 LYS A N 1
ATOM 2290 C CA . LYS A 1 305 ? -41.555 51.417 13.481 1.00 31.20 305 LYS A CA 1
ATOM 2291 C C . LYS A 1 305 ? -41.426 50.568 12.187 1.00 31.20 305 LYS A C 1
ATOM 2293 O O . LYS A 1 305 ? -40.788 51.003 11.245 1.00 31.20 305 LYS A O 1
ATOM 2298 N N . ARG A 1 306 ? -42.228 49.474 12.176 1.00 28.69 306 ARG A N 1
ATOM 2299 C CA . ARG A 1 306 ? -43.029 48.802 11.095 1.00 28.69 306 ARG A CA 1
ATOM 2300 C C . ARG A 1 306 ? -42.301 48.286 9.829 1.00 28.69 306 ARG A C 1
ATOM 2302 O O . ARG A 1 306 ? -41.587 49.046 9.210 1.00 28.69 306 ARG A O 1
ATOM 2309 N N . ALA A 1 307 ? -42.360 47.005 9.429 1.00 27.75 307 ALA A N 1
ATOM 2310 C CA . ALA A 1 307 ? -43.460 46.065 9.084 1.00 27.75 307 ALA A CA 1
ATOM 2311 C C . ALA A 1 307 ? -43.965 46.156 7.618 1.00 27.75 307 ALA A C 1
ATOM 2313 O O . ALA A 1 307 ? -44.219 47.262 7.153 1.00 27.75 307 ALA A O 1
ATOM 2314 N N . ALA A 1 308 ? -44.219 44.971 7.015 1.00 30.38 308 ALA A N 1
ATOM 2315 C CA . ALA A 1 308 ? -44.793 44.634 5.684 1.00 30.38 308 ALA A CA 1
ATOM 2316 C C . ALA A 1 308 ? -43.764 44.431 4.545 1.00 30.38 308 ALA A C 1
ATOM 2318 O O . ALA A 1 308 ? -42.806 45.183 4.468 1.00 30.38 308 ALA A O 1
ATOM 2319 N N . ALA A 1 309 ? -43.881 43.501 3.590 1.00 31.20 309 ALA A N 1
ATOM 2320 C CA . ALA A 1 309 ? -44.717 42.318 3.350 1.00 31.20 309 ALA A CA 1
ATOM 2321 C C . ALA A 1 309 ? -44.096 41.561 2.146 1.00 31.20 309 ALA A C 1
ATOM 2323 O O . ALA A 1 309 ? -43.510 42.196 1.270 1.00 31.20 309 ALA A O 1
ATOM 2324 N N . GLU A 1 310 ? -44.225 40.234 2.096 1.00 32.22 310 GLU A N 1
ATOM 2325 C CA . GLU A 1 310 ? -43.921 39.406 0.911 1.00 32.22 310 GLU A CA 1
ATOM 2326 C C . GLU A 1 310 ? -44.979 39.574 -0.199 1.00 32.22 310 GLU A C 1
ATOM 2328 O O . GLU A 1 310 ? -46.120 39.952 0.089 1.00 32.22 310 GLU A O 1
ATOM 2333 N N . PRO A 1 311 ? -44.632 39.228 -1.455 1.00 39.69 311 PRO A N 1
ATOM 2334 C CA . PRO A 1 311 ? -45.317 38.084 -2.071 1.00 39.69 311 PRO A CA 1
ATOM 2335 C C . PRO A 1 311 ? -44.399 37.151 -2.899 1.00 39.69 311 PRO A C 1
ATOM 2337 O O . PRO A 1 311 ? -43.395 37.562 -3.476 1.00 39.69 311 PRO A O 1
ATOM 2340 N N . THR A 1 312 ? -44.791 35.877 -2.966 1.00 34.81 312 THR A N 1
ATOM 2341 C CA . THR A 1 312 ? -44.255 34.772 -3.795 1.00 34.81 312 THR A CA 1
ATOM 2342 C C . THR A 1 312 ? -45.042 34.652 -5.139 1.00 34.81 312 THR A C 1
ATOM 2344 O O . THR A 1 312 ? -45.837 35.541 -5.437 1.00 34.81 312 THR A O 1
ATOM 2347 N N . PRO A 1 313 ? -44.942 33.566 -5.946 1.00 51.44 313 PRO A N 1
ATOM 2348 C CA . PRO A 1 313 ? -43.882 33.218 -6.916 1.00 51.44 313 PRO A CA 1
ATOM 2349 C C . PRO A 1 313 ? -44.442 32.873 -8.333 1.00 51.44 313 PRO A C 1
ATOM 2351 O O . PRO A 1 313 ? -45.628 32.590 -8.461 1.00 51.44 313 PRO A O 1
ATOM 2354 N N . VAL A 1 314 ? -43.616 32.777 -9.395 1.00 33.78 314 VAL A N 1
ATOM 2355 C CA . VAL A 1 314 ? -43.994 32.100 -10.674 1.00 33.78 314 VAL A CA 1
ATOM 2356 C C . VAL A 1 314 ? -42.757 31.447 -11.351 1.00 33.78 314 VAL A C 1
ATOM 2358 O O . VAL A 1 314 ? -41.684 32.051 -11.299 1.00 33.78 314 VAL A O 1
ATOM 2361 N N . PRO A 1 315 ? -42.866 30.238 -11.960 1.00 42.94 315 PRO A N 1
ATOM 2362 C CA . PRO A 1 315 ? -41.747 29.420 -12.458 1.00 42.94 315 PRO A CA 1
ATOM 2363 C C . PRO A 1 315 ? -41.513 29.539 -13.981 1.00 42.94 315 PRO A C 1
ATOM 2365 O O . PRO A 1 315 ? -42.419 29.922 -14.718 1.00 42.94 315 PRO A O 1
ATOM 2368 N N . ALA A 1 316 ? -40.332 29.134 -14.473 1.00 36.97 316 ALA A N 1
ATOM 2369 C CA . ALA A 1 316 ? -40.095 28.896 -15.903 1.00 36.97 316 ALA A CA 1
ATOM 2370 C C . ALA A 1 316 ? -39.073 27.765 -16.157 1.00 36.97 316 ALA A C 1
ATOM 2372 O O . ALA A 1 316 ? -38.027 27.683 -15.516 1.00 36.97 316 ALA A O 1
ATOM 2373 N N . GLU A 1 317 ? -39.452 26.905 -17.100 1.00 38.84 317 GLU A N 1
ATOM 2374 C CA . GLU A 1 317 ? -38.898 25.620 -17.551 1.00 38.84 317 GLU A CA 1
ATOM 2375 C C . GLU A 1 317 ? -37.744 25.722 -18.592 1.00 38.84 317 GLU A C 1
ATOM 2377 O O . GLU A 1 317 ? -37.425 26.823 -19.046 1.00 38.84 317 GLU A O 1
ATOM 2382 N N . PRO A 1 318 ? -37.097 24.588 -18.973 1.00 42.94 318 PRO A N 1
ATOM 2383 C CA . PRO A 1 318 ? -35.749 24.524 -19.554 1.00 42.94 318 PRO A CA 1
ATOM 2384 C C . PRO A 1 318 ? -35.706 24.449 -21.097 1.00 42.94 318 PRO A C 1
ATOM 2386 O O . PRO A 1 318 ? -36.712 24.199 -21.759 1.00 42.94 318 PRO A O 1
ATOM 2389 N N . LYS A 1 319 ? -34.508 24.614 -21.687 1.00 36.09 319 LYS A N 1
ATOM 2390 C CA . LYS A 1 319 ? -34.231 24.478 -23.136 1.00 36.09 319 LYS A CA 1
ATOM 2391 C C . LYS A 1 319 ? -32.853 23.820 -23.423 1.00 36.09 319 LYS A C 1
ATOM 2393 O O . LYS A 1 319 ? -32.038 23.761 -22.508 1.00 36.09 319 LYS A O 1
ATOM 2398 N N . PRO A 1 320 ? -32.618 23.269 -24.641 1.00 46.53 320 PRO A N 1
ATOM 2399 C CA . PRO A 1 320 ? -32.280 21.847 -24.833 1.00 46.53 320 PRO A CA 1
ATOM 2400 C C . PRO A 1 320 ? -30.861 21.528 -25.365 1.00 46.53 320 PRO A C 1
ATOM 2402 O O . PRO A 1 320 ? -30.099 22.409 -25.754 1.00 46.53 320 PRO A O 1
ATOM 2405 N N . VAL A 1 321 ? -30.568 20.221 -25.408 1.00 43.84 321 VAL A N 1
ATOM 2406 C CA . VAL A 1 321 ? -29.364 19.524 -25.916 1.00 43.84 321 VAL A CA 1
ATOM 2407 C C . VAL A 1 321 ? -29.365 19.411 -27.460 1.00 43.84 321 VAL A C 1
ATOM 2409 O O . VAL A 1 321 ? -30.434 19.156 -28.018 1.00 43.84 321 VAL A O 1
ATOM 2412 N N . PRO A 1 322 ? -28.214 19.517 -28.161 1.00 45.97 322 PRO A N 1
ATOM 2413 C CA . PRO A 1 322 ? -28.069 19.129 -29.571 1.00 45.97 322 PRO A CA 1
ATOM 2414 C C . PRO A 1 322 ? -27.480 17.708 -29.781 1.00 45.97 322 PRO A C 1
ATOM 2416 O O . PRO A 1 322 ? -26.803 17.194 -28.890 1.00 45.97 322 PRO A O 1
ATOM 2419 N N . PRO A 1 323 ? -27.735 17.064 -30.944 1.00 49.69 323 PRO A N 1
ATOM 2420 C CA . PRO A 1 323 ? -27.660 15.611 -31.102 1.00 49.69 323 PRO A CA 1
ATOM 2421 C C . PRO A 1 323 ? -26.318 15.039 -31.598 1.00 49.69 323 PRO A C 1
ATOM 2423 O O . PRO A 1 323 ? -25.478 15.705 -32.196 1.00 49.69 323 PRO A O 1
ATOM 2426 N N . GLU A 1 324 ? -26.233 13.739 -31.338 1.00 32.78 324 GLU A N 1
ATOM 2427 C CA . GLU A 1 324 ? -25.330 12.661 -31.746 1.00 32.78 324 GLU A CA 1
ATOM 2428 C C . GLU A 1 324 ? -24.898 12.681 -33.232 1.00 32.78 324 GLU A C 1
ATOM 2430 O O . GLU A 1 324 ? -25.729 12.825 -34.129 1.00 32.78 324 GLU A O 1
ATOM 2435 N N . ALA A 1 325 ? -23.600 12.478 -33.495 1.00 38.81 325 ALA A N 1
ATOM 2436 C CA . ALA A 1 325 ? -23.039 12.274 -34.832 1.00 38.81 325 ALA A CA 1
ATOM 2437 C C . ALA A 1 325 ? -22.363 10.894 -34.925 1.00 38.81 325 ALA A C 1
ATOM 2439 O O . ALA A 1 325 ? -21.432 10.581 -34.186 1.00 38.81 325 ALA A O 1
ATOM 2440 N N . THR A 1 326 ? -22.865 10.079 -35.850 1.00 38.88 326 THR A N 1
ATOM 2441 C CA . THR A 1 326 ? -22.358 8.770 -36.288 1.00 38.88 326 THR A CA 1
ATOM 2442 C C . THR A 1 326 ? -21.024 8.854 -37.056 1.00 38.88 326 THR A C 1
ATOM 2444 O O . THR A 1 326 ? -20.735 9.890 -37.656 1.00 38.88 326 THR A O 1
ATOM 2447 N N . PRO A 1 327 ? -20.222 7.768 -37.084 1.00 44.34 327 PRO A N 1
ATOM 2448 C CA . PRO A 1 327 ? -18.849 7.761 -37.603 1.00 44.34 327 PRO A CA 1
ATOM 2449 C C . PRO A 1 327 ? -18.760 7.539 -39.132 1.00 44.34 327 PRO A C 1
ATOM 2451 O O . PRO A 1 327 ? -19.659 6.923 -39.707 1.00 44.34 327 PRO A O 1
ATOM 2454 N N . PRO A 1 328 ? -17.669 7.971 -39.802 1.00 45.56 328 PRO A N 1
ATOM 2455 C CA . PRO A 1 328 ? -17.381 7.604 -41.190 1.00 45.56 328 PRO A CA 1
ATOM 2456 C C . PRO A 1 328 ? -16.653 6.241 -41.315 1.00 45.56 328 PRO A C 1
ATOM 2458 O O . PRO A 1 328 ? -16.011 5.801 -40.358 1.00 45.56 328 PRO A O 1
ATOM 2461 N N . PRO A 1 329 ? -16.751 5.563 -42.480 1.00 44.44 329 PRO A N 1
ATOM 2462 C CA . PRO A 1 329 ? -16.345 4.169 -42.660 1.00 44.44 329 PRO A CA 1
ATOM 2463 C C . PRO A 1 329 ? -14.874 3.967 -43.061 1.00 44.44 329 PRO A C 1
ATOM 2465 O O . PRO A 1 329 ? -14.184 4.868 -43.532 1.00 44.44 329 PRO A O 1
ATOM 2468 N N . GLU A 1 330 ? -14.453 2.715 -42.887 1.00 33.53 330 GLU A N 1
ATOM 2469 C CA . GLU A 1 330 ? -13.170 2.090 -43.213 1.00 33.53 330 GLU A CA 1
ATOM 2470 C C . GLU A 1 330 ? -12.658 2.356 -44.643 1.00 33.53 330 GLU A C 1
ATOM 2472 O O . GLU A 1 330 ? -13.384 2.187 -45.624 1.00 33.53 330 GLU A O 1
ATOM 2477 N N . ALA A 1 331 ? -11.353 2.622 -44.769 1.00 33.78 331 ALA A N 1
ATOM 2478 C CA . ALA A 1 331 ? -10.590 2.406 -45.997 1.00 33.78 331 ALA A CA 1
ATOM 2479 C C . ALA A 1 331 ? -9.349 1.549 -45.688 1.00 33.78 331 ALA A C 1
ATOM 2481 O O . ALA A 1 331 ? -8.563 1.843 -44.789 1.00 33.78 331 ALA A O 1
ATOM 2482 N N . LYS A 1 332 ? -9.234 0.447 -46.432 1.00 34.81 332 LYS A N 1
ATOM 2483 C CA . LYS A 1 332 ? -8.174 -0.570 -46.400 1.00 34.81 332 LYS A CA 1
ATOM 2484 C C . LYS A 1 332 ? -6.891 -0.101 -47.127 1.00 34.81 332 LYS A C 1
ATOM 2486 O O . LYS A 1 332 ? -6.921 0.923 -47.803 1.00 34.81 332 LYS A O 1
ATOM 2491 N N . PRO A 1 333 ? -5.764 -0.824 -46.965 1.00 38.12 333 PRO A N 1
ATOM 2492 C CA . PRO A 1 333 ? -4.417 -0.262 -46.973 1.00 38.12 333 PRO A CA 1
ATOM 2493 C C . PRO A 1 333 ? -3.778 -0.242 -48.365 1.00 38.12 333 PRO A C 1
ATOM 2495 O O . PRO A 1 333 ? -4.059 -1.101 -49.199 1.00 38.12 333 PRO A O 1
ATOM 2498 N N . VAL A 1 334 ? -2.842 0.685 -48.574 1.00 34.97 334 VAL A N 1
ATOM 2499 C CA . VAL A 1 334 ? -1.889 0.645 -49.691 1.00 34.97 334 VAL A CA 1
ATOM 2500 C C . VAL A 1 334 ? -0.502 0.380 -49.109 1.00 34.97 334 VAL A C 1
ATOM 2502 O O . VAL A 1 334 ? -0.003 1.136 -48.280 1.00 34.97 334 VAL A O 1
ATOM 2505 N N . THR A 1 335 ? 0.082 -0.747 -49.505 1.00 33.88 335 THR A N 1
ATOM 2506 C CA . THR A 1 335 ? 1.460 -1.163 -49.218 1.00 33.88 335 THR A CA 1
ATOM 2507 C C . THR A 1 335 ? 2.484 -0.326 -49.997 1.00 33.88 335 THR A C 1
ATOM 2509 O O . THR A 1 335 ? 2.145 0.214 -51.051 1.00 33.88 335 THR A O 1
ATOM 2512 N N . PRO A 1 336 ? 3.737 -0.237 -49.515 1.00 37.03 336 PRO A N 1
ATOM 2513 C CA . PRO A 1 336 ? 4.742 0.686 -50.031 1.00 37.03 336 PRO A CA 1
ATOM 2514 C C . PRO A 1 336 ? 5.453 0.123 -51.267 1.00 37.03 336 PRO A C 1
ATOM 2516 O O . PRO A 1 336 ? 5.663 -1.085 -51.375 1.00 37.03 336 PRO A O 1
ATOM 2519 N N . ALA A 1 337 ? 5.866 1.013 -52.168 1.00 31.55 337 ALA A N 1
ATOM 2520 C CA . ALA A 1 337 ? 6.797 0.707 -53.245 1.00 31.55 337 ALA A CA 1
ATOM 2521 C C . ALA A 1 337 ? 8.091 1.506 -53.052 1.00 31.55 337 ALA A C 1
ATOM 2523 O O . ALA A 1 337 ? 8.089 2.723 -52.877 1.00 31.55 337 ALA A O 1
ATOM 2524 N N . THR A 1 338 ? 9.166 0.736 -53.045 1.00 27.97 338 THR A N 1
ATOM 2525 C CA . THR A 1 338 ? 10.594 1.038 -53.002 1.00 27.97 338 THR A CA 1
ATOM 2526 C C . THR A 1 338 ? 11.072 1.831 -54.223 1.00 27.97 338 THR A C 1
ATOM 2528 O O . THR A 1 338 ? 10.545 1.608 -55.310 1.00 27.97 338 THR A O 1
ATOM 2531 N N . ALA A 1 339 ? 12.117 2.649 -54.030 1.00 29.11 339 ALA A N 1
ATOM 2532 C CA . ALA A 1 339 ? 13.278 2.915 -54.913 1.00 29.11 339 ALA A CA 1
ATOM 2533 C C . ALA A 1 339 ? 13.737 4.376 -54.702 1.00 29.11 339 ALA A C 1
ATOM 2535 O O . ALA A 1 339 ? 12.915 5.280 -54.784 1.00 29.11 339 ALA A O 1
ATOM 2536 N N . GLU A 1 340 ? 14.936 4.600 -54.141 1.00 28.72 340 GLU A N 1
ATOM 2537 C CA . GLU A 1 340 ? 16.173 4.991 -54.869 1.00 28.72 340 GLU A CA 1
ATOM 2538 C C . GLU A 1 340 ? 16.077 6.384 -55.523 1.00 28.72 340 GLU A C 1
ATOM 2540 O O . GLU A 1 340 ? 15.056 6.730 -56.091 1.00 28.72 340 GLU A O 1
ATOM 2545 N N . ALA A 1 341 ? 17.078 7.254 -55.605 1.00 27.19 341 ALA A N 1
ATOM 2546 C CA . ALA A 1 341 ? 18.433 7.427 -55.092 1.00 27.19 341 ALA A CA 1
ATOM 2547 C C . ALA A 1 341 ? 18.889 8.810 -55.633 1.00 27.19 341 ALA A C 1
ATOM 2549 O O . ALA A 1 341 ? 18.337 9.286 -56.624 1.00 27.19 341 ALA A O 1
ATOM 2550 N N . GLY A 1 342 ? 19.936 9.402 -55.049 1.00 28.16 342 GLY A N 1
ATOM 2551 C CA . GLY A 1 342 ? 20.689 10.537 -55.618 1.00 28.16 342 GLY A CA 1
ATOM 2552 C C . GLY A 1 342 ? 20.320 11.890 -54.993 1.00 28.16 342 GLY A C 1
ATOM 2553 O O . GLY A 1 342 ? 19.176 12.306 -55.091 1.00 28.16 342 GLY A O 1
ATOM 2554 N N . ALA A 1 343 ? 21.157 12.528 -54.171 1.00 28.77 343 ALA A N 1
ATOM 2555 C CA . ALA A 1 343 ? 22.516 13.061 -54.377 1.00 28.77 343 ALA A CA 1
ATOM 2556 C C . ALA A 1 343 ? 22.507 14.581 -54.649 1.00 28.77 343 ALA A C 1
ATOM 2558 O O . ALA A 1 343 ? 21.687 15.080 -55.412 1.00 28.77 343 ALA A O 1
ATOM 2559 N N . ASP A 1 344 ? 23.489 15.228 -54.017 1.00 28.94 344 ASP A N 1
ATOM 2560 C CA . ASP A 1 344 ? 24.101 16.541 -54.266 1.00 28.94 344 ASP A CA 1
ATOM 2561 C C . ASP A 1 344 ? 23.525 17.862 -53.711 1.00 28.94 344 ASP A C 1
ATOM 2563 O O . ASP A 1 344 ? 22.544 18.420 -54.186 1.00 28.94 344 ASP A O 1
ATOM 2567 N N . GLU A 1 345 ? 24.273 18.339 -52.700 1.00 29.38 345 GLU A N 1
ATOM 2568 C CA . GLU A 1 345 ? 25.119 19.555 -52.674 1.00 29.38 345 GLU A CA 1
ATOM 2569 C C . GLU A 1 345 ? 24.541 20.986 -52.599 1.00 29.38 345 GLU A C 1
ATOM 2571 O O . GLU A 1 345 ? 23.638 21.386 -53.321 1.00 29.38 345 GLU A O 1
ATOM 2576 N N . GLY A 1 346 ? 25.243 21.791 -51.774 1.00 27.12 346 GLY A N 1
ATOM 2577 C CA . GLY A 1 346 ? 25.434 23.247 -51.914 1.00 27.12 346 GLY A CA 1
ATOM 2578 C C . GLY A 1 346 ? 24.454 24.113 -51.116 1.00 27.12 346 GLY A C 1
ATOM 2579 O O . GLY A 1 346 ? 23.313 24.281 -51.512 1.00 27.12 346 GLY A O 1
ATOM 2580 N N . SER A 1 347 ? 24.789 24.593 -49.912 1.00 27.59 347 SER A N 1
ATOM 2581 C CA . SER A 1 347 ? 25.583 25.814 -49.649 1.00 27.59 347 SER A CA 1
ATOM 2582 C C . SER A 1 347 ? 24.982 27.085 -50.265 1.00 27.59 347 SER A C 1
ATOM 2584 O O . SER A 1 347 ? 24.966 27.208 -51.479 1.00 27.59 347 SER A O 1
ATOM 2586 N N . GLU A 1 348 ? 24.516 28.033 -49.441 1.00 28.53 348 GLU A N 1
ATOM 2587 C CA . GLU A 1 348 ? 25.157 29.343 -49.194 1.00 28.53 348 GLU A CA 1
ATOM 2588 C C . GLU A 1 348 ? 24.196 30.363 -48.557 1.00 28.53 348 GLU A C 1
ATOM 2590 O O . GLU A 1 348 ? 22.974 30.234 -48.565 1.00 28.53 348 GLU A O 1
ATOM 2595 N N . ALA A 1 349 ? 24.810 31.353 -47.919 1.00 27.58 349 ALA A N 1
ATOM 2596 C CA . ALA A 1 349 ? 24.229 32.314 -47.003 1.00 27.58 349 ALA A CA 1
ATOM 2597 C C . ALA A 1 349 ? 23.897 33.670 -47.662 1.00 27.58 349 ALA A C 1
ATOM 2599 O O . ALA A 1 349 ? 24.305 33.956 -48.780 1.00 27.58 349 ALA A O 1
ATOM 2600 N N . ALA A 1 350 ? 23.306 34.537 -46.829 1.00 27.66 350 ALA A N 1
ATOM 2601 C CA . ALA A 1 350 ? 23.449 35.998 -46.802 1.00 27.66 350 ALA A CA 1
ATOM 2602 C C . ALA A 1 350 ? 22.427 36.889 -47.553 1.00 27.66 350 ALA A C 1
ATOM 2604 O O . ALA A 1 350 ? 22.385 36.971 -48.770 1.00 27.66 350 ALA A O 1
ATOM 2605 N N . ALA A 1 351 ? 21.716 37.657 -46.713 1.00 26.11 351 ALA A N 1
ATOM 2606 C CA . ALA A 1 351 ? 21.655 39.126 -46.666 1.00 26.11 351 ALA A CA 1
ATOM 2607 C C . ALA A 1 351 ? 20.900 39.957 -47.733 1.00 26.11 351 ALA A C 1
ATOM 2609 O O . ALA A 1 351 ? 21.205 39.920 -48.915 1.00 26.11 351 ALA A O 1
ATOM 2610 N N . ALA A 1 352 ? 20.049 40.839 -47.175 1.00 27.45 352 ALA A N 1
ATOM 2611 C CA . ALA A 1 352 ? 19.683 42.208 -47.579 1.00 27.45 352 ALA A CA 1
ATOM 2612 C C . ALA A 1 352 ? 19.015 42.436 -48.953 1.00 27.45 352 ALA A C 1
ATOM 2614 O O . ALA A 1 352 ? 19.633 42.259 -49.990 1.00 27.45 352 ALA A O 1
ATOM 2615 N N . ASP A 1 353 ? 17.773 42.937 -48.983 1.00 26.78 353 ASP A N 1
ATOM 2616 C CA . ASP A 1 353 ? 17.461 44.380 -48.989 1.00 26.78 353 ASP A CA 1
ATOM 2617 C C . ASP A 1 353 ? 15.940 44.640 -49.145 1.00 26.78 353 ASP A C 1
ATOM 2619 O O . ASP A 1 353 ? 15.211 43.881 -49.780 1.00 26.78 353 ASP A O 1
ATOM 2623 N N . ASN A 1 354 ? 15.478 45.726 -48.522 1.00 28.75 354 ASN A N 1
ATOM 2624 C CA . ASN A 1 354 ? 14.132 46.346 -48.585 1.00 28.75 354 ASN A CA 1
ATOM 2625 C C . ASN A 1 354 ? 13.913 47.077 -49.951 1.00 28.75 354 ASN A C 1
ATOM 2627 O O . ASN A 1 354 ? 14.914 47.197 -50.657 1.00 28.75 354 ASN A O 1
ATOM 2631 N N . PRO A 1 355 ? 12.730 47.655 -50.351 1.00 48.38 355 PRO A N 1
ATOM 2632 C CA . PRO A 1 355 ? 11.752 48.381 -49.502 1.00 48.38 355 PRO A CA 1
ATOM 2633 C C . PRO A 1 355 ? 10.241 48.474 -49.920 1.00 48.38 355 PRO A C 1
ATOM 2635 O O . PRO A 1 355 ? 9.844 48.210 -51.048 1.00 48.38 355 PRO A O 1
ATOM 2638 N N . ASN A 1 356 ? 9.450 48.994 -48.959 1.00 33.28 356 ASN A N 1
ATOM 2639 C CA . ASN A 1 356 ? 8.260 49.886 -49.005 1.00 33.28 356 ASN A CA 1
ATOM 2640 C C . ASN A 1 356 ? 6.981 49.580 -49.818 1.00 33.28 356 ASN A C 1
ATOM 2642 O O . ASN A 1 356 ? 6.993 49.599 -51.044 1.00 33.28 356 ASN A O 1
ATOM 2646 N N . ALA A 1 357 ? 5.829 49.582 -49.120 1.00 31.19 357 ALA A N 1
ATOM 2647 C CA . ALA A 1 357 ? 4.887 50.727 -48.993 1.00 31.19 357 ALA A CA 1
ATOM 2648 C C . ALA A 1 357 ? 3.618 50.279 -48.205 1.00 31.19 357 ALA A C 1
ATOM 2650 O O . ALA A 1 357 ? 3.019 49.273 -48.566 1.00 31.19 357 ALA A O 1
ATOM 2651 N N . ASP A 1 358 ? 3.329 50.826 -47.010 1.00 30.08 358 ASP A N 1
ATOM 2652 C CA . ASP A 1 358 ? 2.450 52.000 -46.719 1.00 30.08 358 ASP A CA 1
ATOM 2653 C C . ASP A 1 358 ? 0.969 51.555 -46.495 1.00 30.08 358 ASP A C 1
ATOM 2655 O O . ASP A 1 358 ? 0.489 50.694 -47.220 1.00 30.08 358 ASP A O 1
ATOM 2659 N N . ALA A 1 359 ? 0.142 51.983 -45.527 1.00 31.09 359 ALA A N 1
ATOM 2660 C CA . ALA A 1 359 ? 0.142 53.084 -44.563 1.00 31.09 359 ALA A CA 1
ATOM 2661 C C . ALA A 1 359 ? -0.914 52.838 -43.443 1.00 31.09 359 ALA A C 1
ATOM 2663 O O . ALA A 1 359 ? -1.898 52.132 -43.670 1.00 31.09 359 ALA A O 1
ATOM 2664 N N . GLY A 1 360 ? -0.773 53.543 -42.304 1.00 27.34 360 GLY A N 1
ATOM 2665 C CA . GLY A 1 360 ? -1.891 54.042 -41.464 1.00 27.34 360 GLY A CA 1
ATOM 2666 C C . GLY A 1 360 ? -2.051 53.436 -40.052 1.00 27.34 360 GLY A C 1
ATOM 2667 O O . GLY A 1 360 ? -2.754 52.445 -39.912 1.00 27.34 360 GLY A O 1
ATOM 2668 N N . LEU A 1 361 ? -1.320 53.879 -39.007 1.00 29.89 361 LEU A N 1
ATOM 2669 C CA . LEU A 1 361 ? -1.614 54.990 -38.047 1.00 29.89 361 LEU A CA 1
ATOM 2670 C C . LEU A 1 361 ? -2.948 54.851 -37.271 1.00 29.89 361 LEU A C 1
ATOM 2672 O O . LEU A 1 361 ? -3.972 54.612 -37.892 1.00 29.89 361 LEU A O 1
ATOM 2676 N N . ALA A 1 362 ? -3.084 55.059 -35.950 1.00 28.55 362 ALA A N 1
ATOM 2677 C CA . ALA A 1 362 ? -2.262 55.575 -34.832 1.00 28.55 362 ALA A CA 1
ATOM 2678 C C . ALA A 1 362 ? -2.898 55.036 -33.511 1.00 28.55 362 ALA A C 1
ATOM 2680 O O . ALA A 1 362 ? -4.108 54.832 -33.483 1.00 28.55 362 ALA A O 1
ATOM 2681 N N . VAL A 1 363 ? -2.209 54.585 -32.451 1.00 30.89 363 VAL A N 1
ATOM 2682 C CA . VAL A 1 363 ? -1.294 55.215 -31.463 1.00 30.89 363 VAL A CA 1
ATOM 2683 C C . VAL A 1 363 ? -1.911 56.338 -30.616 1.00 30.89 363 VAL A C 1
ATOM 2685 O O . VAL A 1 363 ? -2.311 57.376 -31.131 1.00 30.89 363 VAL A O 1
ATOM 2688 N N . GLY A 1 364 ? -1.854 56.133 -29.295 1.00 28.83 364 GLY A N 1
ATOM 2689 C CA . GLY A 1 364 ? -1.971 57.152 -28.252 1.00 28.83 364 GLY A CA 1
ATOM 2690 C C . GLY A 1 364 ? -1.734 56.541 -26.867 1.00 28.83 364 GLY A C 1
ATOM 2691 O O . GLY A 1 364 ? -2.634 55.929 -26.301 1.00 28.83 364 GLY A O 1
ATOM 2692 N N . SER A 1 365 ? -0.499 56.653 -26.379 1.00 32.47 365 SER A N 1
ATOM 2693 C CA . SER A 1 365 ? -0.015 56.280 -25.046 1.00 32.47 365 SER A CA 1
ATOM 2694 C C . SER A 1 365 ? -0.552 57.206 -23.948 1.00 32.47 365 SER A C 1
ATOM 2696 O O . SER A 1 365 ? -0.923 58.338 -24.233 1.00 32.47 365 SER A O 1
ATOM 2698 N N . ASP A 1 366 ? -0.533 56.759 -22.688 1.00 28.97 366 ASP A N 1
ATOM 2699 C CA . ASP A 1 366 ? 0.379 57.351 -21.695 1.00 28.97 366 ASP A CA 1
ATOM 2700 C C . ASP A 1 366 ? 0.357 56.623 -20.347 1.00 28.97 366 ASP A C 1
ATOM 2702 O O . ASP A 1 366 ? -0.647 56.073 -19.893 1.00 28.97 366 ASP A O 1
ATOM 2706 N N . ALA A 1 367 ? 1.538 56.603 -19.735 1.00 32.56 367 ALA A N 1
ATOM 2707 C CA . ALA A 1 367 ? 1.845 55.979 -18.464 1.00 32.56 367 ALA A CA 1
ATOM 2708 C C . ALA A 1 367 ? 1.749 56.980 -17.300 1.00 32.56 367 ALA A C 1
ATOM 2710 O O . ALA A 1 367 ? 2.212 58.109 -17.404 1.00 32.56 367 ALA A O 1
ATOM 2711 N N . GLY A 1 368 ? 1.272 56.479 -16.156 1.00 33.31 368 GLY A N 1
ATOM 2712 C CA . GLY A 1 368 ? 1.831 56.761 -14.830 1.00 33.31 368 GLY A CA 1
ATOM 2713 C C . GLY A 1 368 ? 1.468 58.075 -14.132 1.00 33.31 368 GLY A C 1
ATOM 2714 O O . GLY A 1 368 ? 2.055 59.110 -14.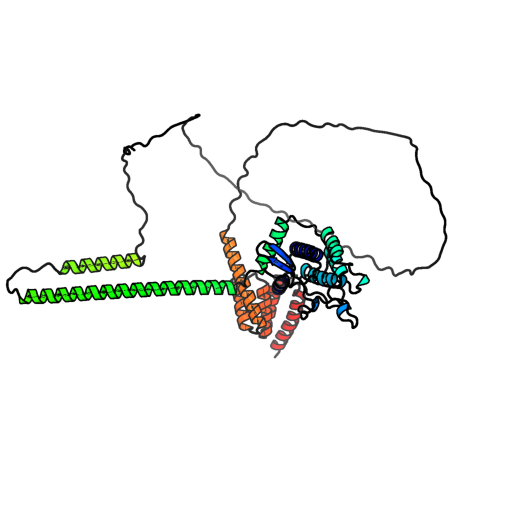401 1.00 33.31 368 GLY A O 1
ATOM 2715 N N . THR A 1 369 ? 0.652 57.983 -13.078 1.00 30.30 369 THR A N 1
ATOM 2716 C CA . THR A 1 369 ? 0.873 58.682 -11.794 1.00 30.30 369 THR A CA 1
ATOM 2717 C C . THR A 1 369 ? 0.150 57.932 -10.667 1.00 30.30 369 THR A C 1
ATOM 2719 O O . THR A 1 369 ? -0.932 57.382 -10.851 1.00 30.30 369 THR A O 1
ATOM 2722 N N . ALA A 1 370 ? 0.789 57.857 -9.500 1.00 35.47 370 ALA A N 1
ATOM 2723 C CA . ALA A 1 370 ? 0.282 57.212 -8.293 1.00 35.47 370 ALA A CA 1
ATOM 2724 C C . ALA A 1 370 ? -0.596 58.171 -7.472 1.00 35.47 370 ALA A C 1
ATOM 2726 O O . ALA A 1 370 ? -0.161 59.296 -7.236 1.00 35.47 370 ALA A O 1
ATOM 2727 N N . GLN A 1 371 ? -1.742 57.720 -6.931 1.00 29.12 371 GLN A N 1
ATOM 2728 C CA . GLN A 1 371 ? -2.326 58.355 -5.739 1.00 29.12 371 GLN A CA 1
ATOM 2729 C C . GLN A 1 371 ? -3.340 57.488 -4.951 1.00 29.12 371 GLN A C 1
ATOM 2731 O O . GLN A 1 371 ? -4.331 57.014 -5.489 1.00 29.12 371 GLN A O 1
ATOM 2736 N N . LEU A 1 372 ? -3.051 57.363 -3.648 1.00 32.31 372 LEU A N 1
ATOM 2737 C CA . LEU A 1 372 ? -3.910 57.286 -2.449 1.00 32.31 372 LEU A CA 1
ATOM 2738 C C . LEU A 1 372 ? -5.113 56.308 -2.328 1.00 32.31 372 LEU A C 1
ATOM 2740 O O . LEU A 1 372 ? -6.188 56.498 -2.880 1.00 32.31 372 LEU A O 1
ATOM 2744 N N . ALA A 1 373 ? -4.910 55.356 -1.407 1.00 35.41 373 ALA A N 1
ATOM 2745 C CA . ALA A 1 373 ? -5.809 54.737 -0.420 1.00 35.41 373 ALA A CA 1
ATOM 2746 C C . ALA A 1 373 ? -7.319 55.091 -0.389 1.00 35.41 373 ALA A C 1
ATOM 2748 O O . ALA A 1 373 ? -7.705 56.220 -0.090 1.00 35.41 373 ALA A O 1
ATOM 2749 N N . ALA A 1 374 ? -8.155 54.045 -0.459 1.00 34.06 374 ALA A N 1
ATOM 2750 C CA . ALA A 1 374 ? -9.525 54.018 0.062 1.00 34.06 374 ALA A CA 1
ATOM 2751 C C . ALA A 1 374 ? -9.770 52.708 0.844 1.00 34.06 374 ALA A C 1
ATOM 2753 O O . ALA A 1 374 ? -9.395 51.624 0.399 1.00 34.06 374 ALA A O 1
ATOM 2754 N N . ALA A 1 375 ? -10.349 52.826 2.041 1.00 35.69 375 ALA A N 1
ATOM 2755 C CA . ALA A 1 375 ? -10.550 51.747 3.011 1.00 35.69 375 ALA A CA 1
ATOM 2756 C C . ALA A 1 375 ? -11.656 50.744 2.599 1.00 35.69 375 ALA A C 1
ATOM 2758 O O . ALA A 1 375 ? -12.648 51.158 1.996 1.00 35.69 375 ALA A O 1
ATOM 2759 N N . PRO A 1 376 ? -11.551 49.450 2.967 1.00 41.00 376 PRO A N 1
ATOM 2760 C CA . PRO A 1 376 ? -12.598 48.467 2.702 1.00 41.00 376 PRO A CA 1
ATOM 2761 C C . PRO A 1 376 ? -13.751 48.560 3.716 1.00 41.00 376 PRO A C 1
ATOM 2763 O O . PRO A 1 376 ? -13.546 48.692 4.924 1.00 41.00 376 PRO A O 1
ATOM 2766 N N . THR A 1 377 ? -14.981 48.451 3.217 1.00 38.62 377 THR A N 1
ATOM 2767 C CA . THR A 1 377 ? -16.212 48.324 4.007 1.00 38.62 377 THR A CA 1
ATOM 2768 C C . THR A 1 377 ? -16.336 46.919 4.625 1.00 38.62 377 THR A C 1
ATOM 2770 O O . THR A 1 377 ? -15.927 45.935 4.004 1.00 38.62 377 THR A O 1
ATOM 2773 N N . PRO A 1 378 ? -16.903 46.769 5.840 1.00 46.66 378 PRO A N 1
ATOM 2774 C CA . PRO A 1 378 ? -17.046 45.463 6.476 1.00 46.66 378 PRO A CA 1
ATOM 2775 C C . PRO A 1 378 ? -18.236 44.689 5.887 1.00 46.66 378 PRO A C 1
ATOM 2777 O O . PRO A 1 378 ? -19.391 45.094 6.015 1.00 46.66 378 PRO A O 1
ATOM 2780 N N . VAL A 1 379 ? -17.953 43.545 5.262 1.00 48.03 379 VAL A N 1
ATOM 2781 C CA . VAL A 1 379 ? -18.963 42.563 4.846 1.00 48.03 379 VAL A CA 1
ATOM 2782 C C . VAL A 1 379 ? -19.527 41.874 6.093 1.00 48.03 379 VAL A C 1
ATOM 2784 O O . VAL A 1 379 ? -18.785 41.329 6.909 1.00 48.03 379 VAL A O 1
ATOM 2787 N N . SER A 1 380 ? -20.851 41.918 6.243 1.00 46.84 380 SER A N 1
ATOM 2788 C CA . SER A 1 380 ? -21.603 41.221 7.289 1.00 46.84 380 SER A CA 1
ATOM 2789 C C . SER A 1 380 ? -21.336 39.710 7.233 1.00 46.84 380 SER A C 1
ATOM 2791 O O . SER A 1 380 ? -21.446 39.095 6.172 1.00 46.84 380 SER A O 1
ATOM 2793 N N . ALA A 1 381 ? -20.951 39.115 8.364 1.00 47.81 381 ALA A N 1
ATOM 2794 C CA . ALA A 1 381 ? -20.619 37.697 8.453 1.00 47.81 381 ALA A CA 1
ATOM 2795 C C . ALA A 1 381 ? -21.852 36.804 8.182 1.00 47.81 381 ALA A C 1
ATOM 2797 O O . ALA A 1 381 ? -22.928 37.076 8.722 1.00 47.81 381 ALA A O 1
ATOM 2798 N N . PRO A 1 382 ? -21.720 35.711 7.404 1.00 51.03 382 PRO A N 1
ATOM 2799 C CA . PRO A 1 382 ? -22.791 34.730 7.247 1.00 51.03 382 PRO A CA 1
ATOM 2800 C C . PRO A 1 382 ? -23.088 34.034 8.592 1.00 51.03 382 PRO A C 1
ATOM 2802 O O . PRO A 1 382 ? -22.170 33.849 9.400 1.00 51.03 382 PRO A O 1
ATOM 2805 N N . PRO A 1 383 ? -24.344 33.624 8.866 1.00 50.06 383 PRO A N 1
ATOM 2806 C CA . PRO A 1 383 ? -24.681 32.951 10.118 1.00 50.06 383 PRO A CA 1
ATOM 2807 C C . PRO A 1 383 ? -23.884 31.641 10.260 1.00 50.06 383 PRO A C 1
ATOM 2809 O O . PRO A 1 383 ? -23.662 30.946 9.263 1.00 50.06 383 PRO A O 1
ATOM 2812 N N . PRO A 1 384 ? -23.440 31.273 11.478 1.00 50.59 384 PRO A N 1
ATOM 2813 C CA . PRO A 1 384 ? -22.591 30.104 11.670 1.00 50.59 384 PRO A CA 1
ATOM 2814 C C . PRO A 1 384 ? -23.319 28.819 11.237 1.00 50.59 384 PRO A C 1
ATOM 2816 O O . PRO A 1 384 ? -24.506 28.648 11.535 1.00 50.59 384 PRO A O 1
ATOM 2819 N N . PRO A 1 385 ? -22.629 27.883 10.558 1.00 48.62 385 PRO A N 1
ATOM 2820 C CA . PRO A 1 385 ? -23.251 26.659 10.077 1.00 48.62 385 PRO A CA 1
ATOM 2821 C C . PRO A 1 385 ? -23.701 25.781 11.249 1.00 48.62 385 PRO A C 1
ATOM 2823 O O . PRO A 1 385 ? -23.082 25.762 12.315 1.00 48.62 385 PRO A O 1
ATOM 2826 N N . ARG A 1 386 ? -24.776 25.019 11.023 1.00 52.84 386 ARG A N 1
ATOM 2827 C CA . ARG A 1 386 ? -25.388 24.028 11.927 1.00 52.84 386 ARG A CA 1
ATOM 2828 C C . ARG A 1 386 ? -24.398 22.906 12.313 1.00 52.84 386 ARG A C 1
ATOM 2830 O O . ARG A 1 386 ? -24.539 21.772 11.870 1.00 52.84 386 ARG A O 1
ATOM 2837 N N . ARG A 1 387 ? -23.394 23.201 13.145 1.00 52.38 387 ARG A N 1
ATOM 2838 C CA . ARG A 1 387 ? -22.285 22.289 13.508 1.00 52.38 387 ARG A CA 1
ATOM 2839 C C . ARG A 1 387 ? -22.706 21.026 14.279 1.00 52.38 387 ARG A C 1
ATOM 2841 O O . ARG A 1 387 ? -21.957 20.060 14.295 1.00 52.38 387 ARG A O 1
ATOM 2848 N N . GLN A 1 388 ? -23.875 21.014 14.923 1.00 47.25 388 GLN A N 1
ATOM 2849 C CA . GLN A 1 388 ? -24.321 19.879 15.752 1.00 47.25 388 GLN A CA 1
ATOM 2850 C C . GLN A 1 388 ? -25.099 18.807 14.969 1.00 47.25 388 GLN A C 1
ATOM 2852 O O . GLN A 1 388 ? -25.043 17.628 15.306 1.00 47.25 388 GLN A O 1
ATOM 2857 N N . ALA A 1 389 ? -25.809 19.191 13.904 1.00 45.75 389 ALA A N 1
ATOM 2858 C CA . ALA A 1 389 ? -26.514 18.230 13.052 1.00 45.75 389 ALA A CA 1
ATOM 2859 C C . ALA A 1 389 ? -25.531 17.444 12.165 1.00 45.75 389 ALA A C 1
ATOM 2861 O O . ALA A 1 389 ? -25.707 16.244 11.961 1.00 45.75 389 ALA A O 1
ATOM 2862 N N . SER A 1 390 ? -24.456 18.099 11.706 1.00 59.16 390 SER A N 1
ATOM 2863 C CA . SER A 1 390 ? -23.396 17.462 10.919 1.00 59.16 390 SER A CA 1
ATOM 2864 C C . SER A 1 390 ? -22.534 16.500 11.743 1.00 59.16 390 SER A C 1
ATOM 2866 O O . SER A 1 390 ? -22.116 15.476 11.212 1.00 59.16 390 SER A O 1
ATOM 2868 N N . SER A 1 391 ? -22.309 16.764 13.038 1.00 69.75 391 SER A N 1
ATOM 2869 C CA . SER A 1 391 ? -21.531 15.860 13.899 1.00 69.75 391 SER A CA 1
ATOM 2870 C C . SER A 1 391 ? -22.275 14.559 14.209 1.00 69.75 391 SER A C 1
ATOM 2872 O O . SER A 1 391 ? -21.675 13.487 14.163 1.00 69.75 391 SER A O 1
ATOM 2874 N N . ARG A 1 392 ? -23.592 14.622 14.456 1.00 81.44 392 ARG A N 1
ATOM 2875 C CA . ARG A 1 392 ? -24.420 13.422 14.656 1.00 81.44 392 ARG A CA 1
ATOM 2876 C C . ARG A 1 392 ? -24.540 12.594 13.377 1.00 81.44 392 ARG A C 1
ATOM 2878 O O . ARG A 1 392 ? -24.403 11.380 13.450 1.00 81.44 392 ARG A O 1
ATOM 2885 N N . ALA A 1 393 ? -24.758 13.231 12.226 1.00 80.75 393 ALA A N 1
ATOM 2886 C CA . ALA A 1 393 ? -24.804 12.534 10.941 1.00 80.75 393 ALA A CA 1
ATOM 2887 C C . ALA A 1 393 ? -23.467 11.843 10.621 1.00 80.75 393 ALA A C 1
ATOM 2889 O O . ALA A 1 393 ? -23.460 10.674 10.254 1.00 80.75 393 ALA A O 1
ATOM 2890 N N . ALA A 1 394 ? -22.336 12.518 10.855 1.00 81.31 394 ALA A N 1
ATOM 2891 C CA . ALA A 1 394 ? -21.010 11.923 10.691 1.00 81.31 394 ALA A CA 1
ATOM 2892 C C . ALA A 1 394 ? -20.771 10.738 11.645 1.00 81.31 394 ALA A C 1
ATOM 2894 O O . ALA A 1 394 ? -20.186 9.734 11.249 1.00 81.31 394 ALA A O 1
ATOM 2895 N N . MET A 1 395 ? -21.251 10.828 12.890 1.00 86.56 395 MET A N 1
ATOM 2896 C CA . MET A 1 395 ? -21.167 9.730 13.855 1.00 86.56 395 MET A CA 1
ATOM 2897 C C . MET A 1 395 ? -22.015 8.522 13.431 1.00 86.56 395 MET A C 1
ATOM 2899 O O . MET A 1 395 ? -21.533 7.395 13.503 1.00 86.56 395 MET A O 1
ATOM 2903 N N . LEU A 1 396 ? -23.249 8.745 12.966 1.00 91.06 396 LEU A N 1
ATOM 2904 C CA . LEU A 1 396 ? -24.124 7.679 12.462 1.00 91.06 396 LEU A CA 1
ATOM 2905 C C . LEU A 1 396 ? -23.543 7.018 11.207 1.00 91.06 396 LEU A C 1
ATOM 2907 O O . LEU A 1 396 ? -23.539 5.796 11.124 1.00 91.06 396 LEU A O 1
ATOM 2911 N N . HIS A 1 397 ? -22.967 7.806 10.297 1.00 89.25 397 HIS A N 1
ATOM 2912 C CA . HIS A 1 397 ? -22.252 7.304 9.123 1.00 89.25 397 HIS A CA 1
ATOM 2913 C C . HIS A 1 397 ? -21.042 6.438 9.512 1.00 89.25 397 HIS A C 1
ATOM 2915 O O . HIS A 1 397 ? -20.862 5.331 9.008 1.00 89.25 397 HIS A O 1
ATOM 2921 N N . ALA A 1 398 ? -20.226 6.894 10.469 1.00 85.94 398 ALA A N 1
ATOM 2922 C CA . ALA A 1 398 ? -19.084 6.122 10.961 1.00 85.94 398 ALA A CA 1
ATOM 2923 C C . ALA A 1 398 ? -19.514 4.804 11.629 1.00 85.94 398 ALA A C 1
ATOM 2925 O O . ALA A 1 398 ? -18.873 3.769 11.424 1.00 85.94 398 ALA A O 1
ATOM 2926 N N . LEU A 1 399 ? -20.609 4.831 12.396 1.00 89.88 399 LEU A N 1
ATOM 2927 C CA . LEU A 1 399 ? -21.192 3.639 13.005 1.00 89.88 399 LEU A CA 1
ATOM 2928 C C . LEU A 1 399 ? -21.726 2.682 11.932 1.00 89.88 399 LEU A C 1
ATOM 2930 O O . LEU A 1 399 ? -21.394 1.499 11.975 1.00 89.88 399 LEU A O 1
ATOM 2934 N N . ALA A 1 400 ? -22.452 3.186 10.931 1.00 93.25 400 ALA A N 1
ATOM 2935 C CA . ALA A 1 400 ? -22.926 2.393 9.800 1.00 93.25 400 ALA A CA 1
ATOM 2936 C C . ALA A 1 400 ? -21.763 1.704 9.069 1.00 93.25 400 ALA A C 1
ATOM 2938 O O . ALA A 1 400 ? -21.796 0.493 8.872 1.00 93.25 400 ALA A O 1
ATOM 2939 N N . LEU A 1 401 ? -20.683 2.432 8.769 1.00 92.81 401 LEU A N 1
ATOM 2940 C CA . LEU A 1 401 ? -19.483 1.866 8.143 1.00 92.81 401 LEU A CA 1
ATOM 2941 C C . LEU A 1 401 ? -18.781 0.813 9.010 1.00 92.81 401 LEU A C 1
ATOM 2943 O O . LEU A 1 401 ? -18.252 -0.158 8.476 1.00 92.81 401 LEU A O 1
ATOM 2947 N N . SER A 1 402 ? -18.753 0.986 10.335 1.00 93.06 402 SER A N 1
ATOM 2948 C CA . SER A 1 402 ? -18.204 -0.043 11.229 1.00 93.06 402 SER A CA 1
ATOM 2949 C C . SER A 1 402 ? -19.021 -1.335 11.197 1.00 93.06 402 SER A C 1
ATOM 2951 O O . SER A 1 402 ? -18.444 -2.417 11.188 1.00 93.06 402 SER A O 1
ATOM 2953 N N . GLN A 1 403 ? -20.348 -1.221 11.113 1.00 95.31 403 GLN A N 1
ATOM 2954 C CA . GLN A 1 403 ? -21.243 -2.369 11.017 1.00 95.31 403 GLN A CA 1
ATOM 2955 C C . GLN A 1 403 ? -21.151 -3.040 9.642 1.00 95.31 403 GLN A C 1
ATOM 2957 O O . GLN A 1 403 ? -21.183 -4.262 9.568 1.00 95.31 403 GLN A O 1
ATOM 2962 N N . VAL A 1 404 ? -20.956 -2.269 8.564 1.00 96.50 404 VAL A N 1
ATOM 2963 C CA . VAL A 1 404 ? -20.651 -2.825 7.234 1.00 96.50 404 VAL A CA 1
ATOM 2964 C C . VAL A 1 404 ? -19.389 -3.679 7.283 1.00 96.50 404 VAL A C 1
ATOM 2966 O O . VAL A 1 404 ? -19.453 -4.830 6.873 1.00 96.50 404 VAL A O 1
ATOM 2969 N N . ARG A 1 405 ? -18.288 -3.163 7.849 1.00 94.69 405 ARG A N 1
ATOM 2970 C CA . ARG A 1 405 ? -17.034 -3.928 7.961 1.00 94.69 405 ARG A CA 1
ATOM 2971 C C . ARG A 1 405 ? -17.215 -5.227 8.739 1.00 94.69 405 ARG A C 1
ATOM 2973 O O . ARG A 1 405 ? -16.840 -6.280 8.252 1.00 94.69 405 ARG A O 1
ATOM 2980 N N . ARG A 1 406 ? -17.899 -5.178 9.888 1.00 94.00 406 ARG A N 1
ATOM 2981 C CA . ARG A 1 406 ? -18.214 -6.391 10.659 1.00 94.00 406 ARG A CA 1
ATOM 2982 C C . ARG A 1 406 ? -19.032 -7.404 9.848 1.00 94.00 406 ARG A C 1
ATOM 2984 O O . ARG A 1 406 ? -18.816 -8.605 9.968 1.00 94.00 406 ARG A O 1
ATOM 2991 N N . GLY A 1 407 ? -19.977 -6.927 9.038 1.00 96.62 407 GLY A N 1
ATOM 2992 C CA . GLY A 1 407 ? -20.756 -7.785 8.149 1.00 96.62 407 GLY A CA 1
ATOM 2993 C C . GLY A 1 407 ? -19.912 -8.411 7.037 1.00 96.62 407 GLY A C 1
ATOM 2994 O O . GLY A 1 407 ? -20.126 -9.570 6.697 1.00 96.62 407 GLY A O 1
ATOM 2995 N N . GLU A 1 408 ? -18.946 -7.671 6.492 1.00 94.12 408 GLU A N 1
ATOM 2996 C CA . GLU A 1 408 ? -17.982 -8.173 5.505 1.00 94.12 408 GLU A CA 1
ATOM 2997 C C . GLU A 1 408 ? -17.073 -9.246 6.120 1.00 94.12 408 GLU A C 1
ATOM 2999 O O . GLU A 1 408 ? -16.988 -10.339 5.565 1.00 94.12 408 GLU A O 1
ATOM 3004 N N . ASP A 1 409 ? -16.519 -9.003 7.311 1.00 94.69 409 ASP A N 1
ATOM 3005 C CA . ASP A 1 409 ? -15.711 -9.987 8.046 1.00 94.69 409 ASP A CA 1
ATOM 3006 C C . ASP A 1 409 ? -16.509 -11.276 8.324 1.00 94.69 409 ASP A C 1
ATOM 3008 O O . ASP A 1 409 ? -16.001 -12.391 8.189 1.00 94.69 409 ASP A O 1
ATOM 3012 N N . ALA A 1 410 ? -17.790 -11.140 8.685 1.00 93.69 410 ALA A N 1
ATOM 3013 C CA . ALA A 1 410 ? -18.677 -12.279 8.902 1.00 93.69 410 ALA A CA 1
ATOM 3014 C C . ALA A 1 410 ? -18.953 -13.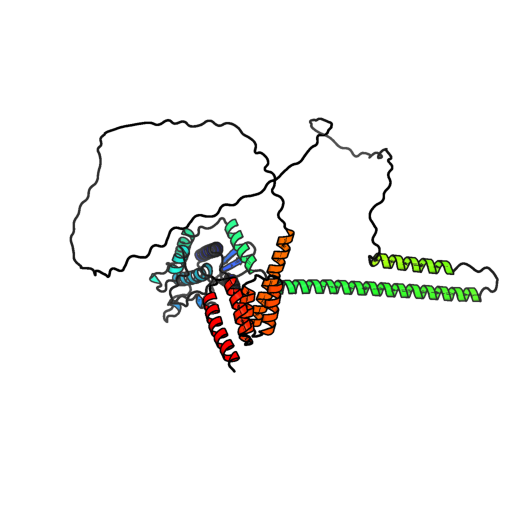060 7.603 1.00 93.69 410 ALA A C 1
ATOM 3016 O O . ALA A 1 410 ? -19.007 -14.290 7.635 1.00 93.69 410 ALA A O 1
ATOM 3017 N N . LEU A 1 411 ? -19.081 -12.382 6.454 1.00 94.12 411 LEU A N 1
ATOM 3018 C CA . LEU A 1 411 ? -19.188 -13.044 5.147 1.00 94.12 411 LEU A CA 1
ATOM 3019 C C . LEU A 1 411 ? -17.913 -13.815 4.793 1.00 94.12 411 LEU A C 1
ATOM 3021 O O . LEU A 1 411 ? -18.015 -14.945 4.317 1.00 94.12 411 LEU A O 1
ATOM 3025 N N . GLU A 1 412 ? -16.734 -13.241 5.046 1.00 92.50 412 GLU A N 1
ATOM 3026 C CA . GLU A 1 412 ? -15.445 -13.910 4.818 1.00 92.50 412 GLU A CA 1
ATOM 3027 C C . GLU A 1 412 ? -15.293 -15.174 5.673 1.00 92.50 412 GLU A C 1
ATOM 3029 O O . GLU A 1 412 ? -14.744 -16.178 5.221 1.00 92.50 412 GLU A O 1
ATOM 3034 N N . GLN A 1 413 ? -15.851 -15.157 6.884 1.00 91.69 413 GLN A N 1
ATOM 3035 C CA . GLN A 1 413 ? -15.894 -16.310 7.787 1.00 91.69 413 GLN A CA 1
ATOM 3036 C C . GLN A 1 413 ? -16.996 -17.324 7.440 1.00 91.69 413 GLN A C 1
ATOM 3038 O O . GLN A 1 413 ? -17.085 -18.372 8.078 1.00 91.69 413 GLN A O 1
ATOM 3043 N N . GLY A 1 414 ? -17.850 -17.040 6.451 1.00 91.19 414 GLY A N 1
ATOM 3044 C CA . GLY A 1 414 ? -18.982 -17.896 6.086 1.00 91.19 414 GLY A CA 1
ATOM 3045 C C . GLY A 1 414 ? -20.223 -17.739 6.978 1.00 91.19 414 GLY A C 1
ATOM 3046 O O . GLY A 1 414 ? -21.221 -18.430 6.767 1.00 91.19 414 GLY A O 1
ATOM 3047 N N . ASN A 1 415 ? -20.202 -16.823 7.948 1.00 95.31 415 ASN A N 1
ATOM 3048 C CA . ASN A 1 415 ? -21.262 -16.609 8.934 1.00 95.31 415 ASN A CA 1
ATOM 3049 C C . ASN A 1 415 ? -22.348 -15.664 8.395 1.00 95.31 415 ASN A C 1
ATOM 3051 O O . ASN A 1 415 ? -22.427 -14.487 8.754 1.00 95.31 415 ASN A O 1
ATOM 3055 N N . ALA A 1 416 ? -23.227 -16.190 7.540 1.00 94.12 416 ALA A N 1
ATOM 3056 C CA . ALA A 1 416 ? -24.260 -15.388 6.883 1.00 94.12 416 ALA A CA 1
ATOM 3057 C C . ALA A 1 416 ? -25.285 -14.751 7.852 1.00 94.12 416 ALA A C 1
ATOM 3059 O O . ALA A 1 416 ? -25.752 -13.643 7.590 1.00 94.12 416 ALA A O 1
ATOM 3060 N N . ASP A 1 417 ? -25.609 -15.394 8.981 1.00 94.75 417 ASP A N 1
ATOM 3061 C CA . ASP A 1 417 ? -26.545 -14.841 9.978 1.00 94.75 417 ASP A CA 1
ATOM 3062 C C . ASP A 1 417 ? -25.994 -13.589 10.670 1.00 94.75 417 ASP A C 1
ATOM 3064 O O . ASP A 1 417 ? -26.695 -12.581 10.810 1.00 94.75 417 ASP A O 1
ATOM 3068 N N . GLU A 1 418 ? -24.720 -13.628 11.073 1.00 92.31 418 GLU A N 1
ATOM 3069 C CA . GLU A 1 418 ? -24.054 -12.475 11.679 1.00 92.31 418 GLU A CA 1
ATOM 3070 C C . GLU A 1 418 ? -23.884 -11.351 10.651 1.00 92.31 418 GLU A C 1
ATOM 3072 O O . GLU A 1 418 ? -24.178 -10.193 10.956 1.00 92.31 418 GLU A O 1
ATOM 3077 N N . ALA A 1 419 ? -23.538 -11.693 9.406 1.00 96.62 419 ALA A N 1
ATOM 3078 C CA . ALA A 1 419 ? -23.475 -10.731 8.312 1.00 96.62 419 ALA A CA 1
ATOM 3079 C C . ALA A 1 419 ? -24.815 -10.004 8.103 1.00 96.62 419 ALA A C 1
ATOM 3081 O O . ALA A 1 419 ? -24.855 -8.772 8.035 1.00 96.62 419 ALA A O 1
ATOM 3082 N N . LEU A 1 420 ? -25.933 -10.741 8.064 1.00 97.88 420 LEU A N 1
ATOM 3083 C CA . LEU A 1 420 ? -27.272 -10.154 7.949 1.00 97.88 420 LEU A CA 1
ATOM 3084 C C . LEU A 1 420 ? -27.587 -9.200 9.104 1.00 97.88 420 LEU A C 1
ATOM 3086 O O . LEU A 1 420 ? -28.120 -8.112 8.865 1.00 97.88 420 LEU A O 1
ATOM 3090 N N . ALA A 1 421 ? -27.271 -9.588 10.341 1.00 97.25 421 ALA A N 1
ATOM 3091 C CA . ALA A 1 421 ? -27.495 -8.748 11.513 1.00 97.25 421 ALA A CA 1
ATOM 3092 C C . ALA A 1 421 ? -26.689 -7.441 11.426 1.00 97.25 421 ALA A C 1
ATOM 3094 O O . ALA A 1 421 ? -27.248 -6.355 11.599 1.00 97.25 421 ALA A O 1
ATOM 3095 N N . SER A 1 422 ? -25.404 -7.531 11.079 1.00 96.31 422 SER A N 1
ATOM 3096 C CA . SER A 1 422 ? -24.516 -6.377 10.949 1.00 96.31 422 SER A CA 1
ATOM 3097 C C . SER A 1 422 ? -24.926 -5.435 9.815 1.00 96.31 422 SER A C 1
ATOM 3099 O O . SER A 1 422 ? -25.015 -4.225 10.029 1.00 96.31 422 SER A O 1
ATOM 3101 N N . PHE A 1 423 ? -25.282 -5.943 8.632 1.00 97.62 423 PHE A N 1
ATOM 3102 C CA . PHE A 1 423 ? -25.736 -5.071 7.543 1.00 97.62 423 PHE A CA 1
ATOM 3103 C C . PHE A 1 423 ? -27.101 -4.422 7.817 1.00 97.62 423 PHE A C 1
ATOM 3105 O O . PHE A 1 423 ? -27.318 -3.275 7.425 1.00 97.62 423 PHE A O 1
ATOM 3112 N N . ARG A 1 424 ? -28.017 -5.100 8.525 1.00 97.81 424 ARG A N 1
ATOM 3113 C CA . ARG A 1 424 ? -29.274 -4.478 8.982 1.00 97.81 424 ARG A CA 1
ATOM 3114 C C . ARG A 1 424 ? -29.001 -3.360 9.987 1.00 97.81 424 ARG A C 1
ATOM 3116 O O . ARG A 1 424 ? -29.521 -2.263 9.807 1.00 97.81 424 ARG A O 1
ATOM 3123 N N . ALA A 1 425 ? -28.119 -3.591 10.959 1.00 95.75 425 ALA A N 1
ATOM 3124 C CA . ALA A 1 425 ? -27.698 -2.561 11.908 1.00 95.75 425 ALA A CA 1
ATOM 3125 C C . ALA A 1 425 ? -27.014 -1.369 11.208 1.00 95.75 425 ALA A C 1
ATOM 3127 O O . ALA A 1 425 ? -27.199 -0.219 11.608 1.00 95.75 425 ALA A O 1
ATOM 3128 N N . ALA A 1 426 ? -26.252 -1.602 10.134 1.00 96.81 426 ALA A N 1
ATOM 3129 C CA . ALA A 1 426 ? -25.702 -0.518 9.322 1.00 96.81 426 ALA A CA 1
ATOM 3130 C C . ALA A 1 426 ? -26.811 0.346 8.697 1.00 96.81 426 ALA A C 1
ATOM 3132 O O . ALA A 1 426 ? -26.750 1.572 8.771 1.00 96.81 426 ALA A O 1
ATOM 3133 N N . LEU A 1 427 ? -27.850 -0.290 8.150 1.00 96.44 427 LEU A N 1
ATOM 3134 C CA . LEU A 1 427 ? -28.985 0.387 7.517 1.00 96.44 427 LEU A CA 1
ATOM 3135 C C . LEU A 1 427 ? -29.922 1.094 8.507 1.00 96.44 427 LEU A C 1
ATOM 3137 O O . LEU A 1 427 ? -30.574 2.065 8.131 1.00 96.44 427 LEU A O 1
ATOM 3141 N N . GLU A 1 428 ? -29.979 0.653 9.765 1.00 95.69 428 GLU A N 1
ATOM 3142 C CA . GLU A 1 428 ? -30.677 1.378 10.838 1.00 95.69 428 GLU A CA 1
ATOM 3143 C C . GLU A 1 428 ? -30.005 2.721 11.151 1.00 95.69 428 GLU A C 1
ATOM 3145 O O . GLU A 1 428 ? -30.681 3.707 11.448 1.00 95.69 428 GLU A O 1
ATOM 3150 N N . ASN A 1 429 ? -28.673 2.767 11.063 1.00 92.25 429 ASN A N 1
ATOM 3151 C CA . ASN A 1 429 ? -27.895 3.980 11.302 1.00 92.25 429 ASN A CA 1
ATOM 3152 C C . ASN A 1 429 ? -27.848 4.886 10.068 1.00 92.25 429 ASN A C 1
ATOM 3154 O O . ASN A 1 429 ? -27.956 6.107 10.195 1.00 92.25 429 ASN A O 1
ATOM 3158 N N . GLU A 1 430 ? -27.717 4.297 8.879 1.00 93.38 430 GLU A N 1
ATOM 3159 C CA . GLU A 1 430 ? -27.742 5.007 7.605 1.00 93.38 430 GLU A CA 1
ATOM 3160 C C . GLU A 1 430 ? -28.514 4.219 6.531 1.00 93.38 430 GLU A C 1
ATOM 3162 O O . GLU A 1 430 ? -27.958 3.333 5.879 1.00 93.38 430 GLU A O 1
ATOM 3167 N N . PRO A 1 431 ? -29.781 4.580 6.261 1.00 93.75 431 PRO A N 1
ATOM 3168 C CA . PRO A 1 431 ? -30.633 3.836 5.327 1.00 93.75 431 PRO A CA 1
ATOM 3169 C C . PRO A 1 431 ? -30.178 3.856 3.861 1.00 93.75 431 PRO A C 1
ATOM 3171 O O . PRO A 1 431 ? -30.695 3.094 3.045 1.00 93.75 431 PRO A O 1
ATOM 3174 N N . THR A 1 432 ? -29.253 4.748 3.501 1.00 92.19 432 THR A N 1
ATOM 3175 C CA . THR A 1 432 ? -28.784 4.977 2.125 1.00 92.19 432 THR A CA 1
ATOM 3176 C C . THR A 1 432 ? -27.410 4.378 1.839 1.00 92.19 432 THR A C 1
ATOM 3178 O O . THR A 1 432 ? -26.886 4.567 0.741 1.00 92.19 432 THR A O 1
ATOM 3181 N N . ILE A 1 433 ? -26.813 3.648 2.787 1.00 93.94 433 ILE A N 1
ATOM 3182 C CA . ILE A 1 433 ? -25.479 3.074 2.609 1.00 93.94 433 ILE A CA 1
ATOM 3183 C C . ILE A 1 433 ? -25.523 1.883 1.640 1.00 93.94 433 ILE A C 1
ATOM 3185 O O . ILE A 1 433 ? -25.846 0.747 1.986 1.00 93.94 433 ILE A O 1
ATOM 3189 N N . ALA A 1 434 ? -25.205 2.157 0.374 1.00 94.62 434 ALA A N 1
ATOM 3190 C CA . ALA A 1 434 ? -25.353 1.197 -0.717 1.00 94.62 434 ALA A CA 1
ATOM 3191 C C . ALA A 1 434 ? -24.598 -0.118 -0.460 1.00 94.62 434 ALA A C 1
ATOM 3193 O O . ALA A 1 434 ? -25.140 -1.198 -0.687 1.00 94.62 434 ALA A O 1
ATOM 3194 N N . VAL A 1 435 ? -23.381 -0.047 0.083 1.00 95.06 435 VAL A N 1
ATOM 3195 C CA . VAL A 1 435 ? -22.534 -1.225 0.338 1.00 95.06 435 VAL A CA 1
ATOM 3196 C C . VAL A 1 435 ? -23.212 -2.236 1.279 1.00 95.06 435 VAL A C 1
ATOM 3198 O O . VAL A 1 435 ? -23.095 -3.437 1.050 1.00 95.06 435 VAL A O 1
ATOM 3201 N N . ALA A 1 436 ? -24.026 -1.791 2.246 1.00 96.69 436 ALA A N 1
ATOM 3202 C CA . ALA A 1 436 ? -24.779 -2.712 3.103 1.00 96.69 436 ALA A CA 1
ATOM 3203 C C . ALA A 1 436 ? -25.845 -3.501 2.328 1.00 96.69 436 ALA A C 1
ATOM 3205 O O . ALA A 1 436 ? -26.057 -4.677 2.606 1.00 96.69 436 ALA A O 1
ATOM 3206 N N . PHE A 1 437 ? -26.493 -2.904 1.320 1.00 97.94 437 PHE A N 1
ATOM 3207 C CA . PHE A 1 437 ? -27.438 -3.631 0.463 1.00 97.94 437 PHE A CA 1
ATOM 3208 C C . PHE A 1 437 ? -26.747 -4.687 -0.401 1.00 97.94 437 PHE A C 1
ATOM 3210 O O . PHE A 1 437 ? -27.292 -5.773 -0.593 1.00 97.94 437 PHE A O 1
ATOM 3217 N N . ARG A 1 438 ? -25.529 -4.407 -0.877 1.00 97.62 438 ARG A N 1
ATOM 3218 C CA . ARG A 1 438 ? -24.702 -5.411 -1.557 1.00 97.62 438 ARG A CA 1
ATOM 3219 C C . ARG A 1 438 ? -24.353 -6.567 -0.620 1.00 97.62 438 ARG A C 1
ATOM 3221 O O . ARG A 1 438 ? -24.539 -7.719 -0.997 1.00 97.62 438 ARG A O 1
ATOM 3228 N N . GLY A 1 439 ? -23.907 -6.253 0.597 1.00 96.69 439 GLY A N 1
ATOM 3229 C CA . GLY A 1 439 ? -23.595 -7.238 1.634 1.00 96.69 439 GLY A CA 1
ATOM 3230 C C .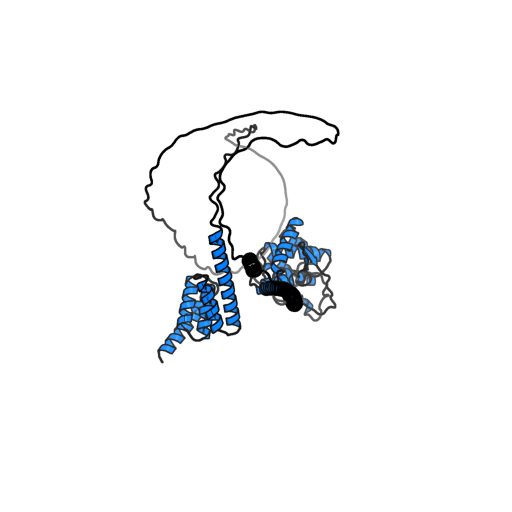 GLY A 1 439 ? -24.796 -8.107 2.019 1.00 96.69 439 GLY A C 1
ATOM 3231 O O . GLY A 1 439 ? -24.682 -9.329 2.060 1.00 96.69 439 GLY A O 1
ATOM 3232 N N . LEU A 1 440 ? -25.982 -7.507 2.188 1.00 97.88 440 LEU A N 1
ATOM 3233 C CA . LEU A 1 440 ? -27.234 -8.249 2.390 1.00 97.88 440 LEU A CA 1
ATOM 3234 C C . LEU A 1 440 ? -27.534 -9.197 1.227 1.00 97.88 440 LEU A C 1
ATOM 3236 O O . LEU A 1 440 ? -27.922 -10.338 1.460 1.00 97.88 440 LEU A O 1
ATOM 3240 N N . GLY A 1 441 ? -27.348 -8.745 -0.016 1.00 97.38 441 GLY A N 1
ATOM 3241 C CA . GLY A 1 441 ? -27.544 -9.580 -1.201 1.00 97.38 441 GLY A CA 1
ATOM 3242 C C . GLY A 1 441 ? -26.648 -10.819 -1.200 1.00 97.38 441 GLY A C 1
ATOM 3243 O O . GLY A 1 441 ? -27.109 -11.913 -1.524 1.00 97.38 441 GLY A O 1
ATOM 3244 N N . MET A 1 442 ? -25.390 -10.666 -0.779 1.00 97.50 442 MET A N 1
ATOM 3245 C CA . MET A 1 442 ? -24.446 -11.778 -0.636 1.00 97.50 442 MET A CA 1
ATOM 3246 C C . MET A 1 442 ? -24.860 -12.724 0.494 1.00 97.50 442 MET A C 1
ATOM 3248 O O . MET A 1 442 ? -24.948 -13.930 0.275 1.00 97.50 442 MET A O 1
ATOM 3252 N N . ALA A 1 443 ? -25.183 -12.179 1.668 1.00 97.50 443 ALA A N 1
ATOM 3253 C CA . ALA A 1 443 ? -25.556 -12.965 2.841 1.00 97.50 443 ALA A CA 1
ATOM 3254 C C . ALA A 1 443 ? -26.834 -13.791 2.608 1.00 97.50 443 ALA A C 1
ATOM 3256 O O . ALA A 1 443 ? -26.865 -14.986 2.896 1.00 97.50 443 ALA A O 1
ATOM 3257 N N . TYR A 1 444 ? -27.871 -13.195 2.010 1.00 97.69 444 TYR A N 1
ATOM 3258 C CA . TYR A 1 444 ? -29.092 -13.924 1.657 1.00 97.69 444 TYR A CA 1
ATOM 3259 C C . TYR A 1 444 ? -28.840 -15.004 0.603 1.00 97.69 444 TYR A C 1
ATOM 3261 O O . TYR A 1 444 ? -29.362 -16.110 0.733 1.00 97.69 444 TYR A O 1
ATOM 3269 N N . ALA A 1 445 ? -28.008 -14.724 -0.406 1.00 95.25 445 ALA A N 1
ATOM 3270 C CA . ALA A 1 445 ? -27.652 -15.711 -1.423 1.00 95.25 445 ALA A CA 1
ATOM 3271 C C . ALA A 1 445 ? -26.891 -16.911 -0.829 1.00 95.25 445 ALA A C 1
ATOM 3273 O O . ALA A 1 445 ? -27.097 -18.038 -1.277 1.00 95.25 445 ALA A O 1
ATOM 3274 N N . MET A 1 446 ? -26.050 -16.689 0.189 1.00 94.19 446 MET A N 1
ATOM 3275 C CA . MET A 1 446 ? -25.360 -17.760 0.922 1.00 94.19 446 MET A CA 1
ATOM 3276 C C . MET A 1 446 ? -26.323 -18.641 1.725 1.00 94.19 446 MET A C 1
ATOM 3278 O O . MET A 1 446 ? -26.096 -19.841 1.833 1.00 94.19 446 MET A O 1
ATOM 3282 N N . GLN A 1 447 ? -27.412 -18.071 2.246 1.00 94.25 447 GLN A N 1
ATOM 3283 C CA . GLN A 1 447 ? -28.453 -18.824 2.957 1.00 94.25 447 GLN A CA 1
ATOM 3284 C C . GLN A 1 447 ? -29.491 -19.478 2.031 1.00 94.25 447 GLN A C 1
ATOM 3286 O O . GLN A 1 447 ? -30.368 -20.191 2.510 1.00 94.25 447 GLN A O 1
ATOM 3291 N N . GLY A 1 448 ? -29.423 -19.231 0.719 1.00 92.88 448 GLY A N 1
ATOM 3292 C CA . GLY A 1 448 ? -30.426 -19.695 -0.246 1.00 92.88 448 GLY A CA 1
ATOM 3293 C C . GLY A 1 448 ? -31.732 -18.890 -0.239 1.00 92.88 448 GLY A C 1
ATOM 3294 O O . GLY A 1 448 ? -32.708 -19.299 -0.866 1.00 92.88 448 GLY A O 1
ATOM 3295 N N . HIS A 1 449 ? -31.763 -17.735 0.432 1.00 95.44 449 HIS A N 1
ATOM 3296 C CA . HIS A 1 449 ? -32.880 -16.787 0.409 1.00 95.44 449 HIS A CA 1
ATOM 3297 C C . HIS A 1 449 ? -32.823 -15.930 -0.871 1.00 95.44 449 HIS A C 1
ATOM 3299 O O . HIS A 1 449 ? -32.549 -14.727 -0.852 1.00 95.44 449 HIS A O 1
ATOM 3305 N N . ASP A 1 450 ? -33.019 -16.577 -2.021 1.00 93.81 450 ASP A N 1
ATOM 3306 C CA . ASP A 1 450 ? -32.730 -15.993 -3.335 1.00 93.81 450 ASP A CA 1
ATOM 3307 C C . ASP A 1 450 ? -33.625 -14.783 -3.678 1.00 93.81 450 ASP A C 1
ATOM 3309 O O . ASP A 1 450 ? -33.171 -13.831 -4.320 1.00 93.81 450 ASP A O 1
ATOM 3313 N N . SER A 1 451 ? -34.883 -14.769 -3.223 1.00 94.25 451 SER A N 1
ATOM 3314 C CA . SER A 1 451 ? -35.809 -13.642 -3.414 1.00 94.25 451 SER A CA 1
ATOM 3315 C C . SER A 1 451 ? -35.350 -12.371 -2.699 1.00 94.25 451 SER A C 1
ATOM 3317 O O . SER A 1 451 ? -35.386 -11.276 -3.266 1.00 94.25 451 SER A O 1
ATOM 3319 N N . GLU A 1 452 ? -34.903 -12.508 -1.458 1.00 95.56 452 GLU A N 1
ATOM 3320 C CA . GLU A 1 452 ? -34.412 -11.434 -0.605 1.00 95.56 452 GLU A CA 1
ATOM 3321 C C . GLU A 1 452 ? -33.061 -10.927 -1.109 1.00 95.56 452 GLU A C 1
ATOM 3323 O O . GLU A 1 452 ? -32.834 -9.714 -1.150 1.00 95.56 452 GLU A O 1
ATOM 3328 N N . ALA A 1 453 ? -32.203 -11.837 -1.584 1.00 97.25 453 ALA A N 1
ATOM 3329 C CA . ALA A 1 453 ? -30.936 -11.495 -2.217 1.00 97.25 453 ALA A CA 1
ATOM 3330 C C . ALA A 1 453 ? -31.140 -10.587 -3.440 1.00 97.25 453 ALA A C 1
ATOM 3332 O O . ALA A 1 453 ? -30.496 -9.544 -3.569 1.00 97.25 453 ALA A O 1
ATOM 3333 N N . VAL A 1 454 ? -32.093 -10.938 -4.311 1.00 97.12 454 VAL A N 1
ATOM 3334 C CA . VAL A 1 454 ? -32.455 -10.132 -5.487 1.00 97.12 454 VAL A CA 1
ATOM 3335 C C . VAL A 1 454 ? -32.965 -8.751 -5.076 1.00 97.12 454 VAL A C 1
ATOM 3337 O O . VAL A 1 454 ? -32.555 -7.757 -5.669 1.00 97.12 454 VAL A O 1
ATOM 3340 N N . GLN A 1 455 ? -33.822 -8.653 -4.057 1.00 96.81 455 GLN A N 1
ATOM 3341 C CA . GLN A 1 455 ? -34.322 -7.356 -3.584 1.00 96.81 455 GLN A CA 1
ATOM 3342 C C . GLN A 1 455 ? -33.205 -6.465 -3.028 1.00 96.81 455 GLN A C 1
ATOM 3344 O O . GLN A 1 455 ? -33.197 -5.255 -3.268 1.00 96.81 455 GLN A O 1
ATOM 3349 N N . ALA A 1 456 ? -32.258 -7.047 -2.292 1.00 97.00 456 ALA A N 1
ATOM 3350 C CA . ALA A 1 456 ? -31.121 -6.321 -1.744 1.00 97.00 456 ALA A CA 1
ATOM 3351 C C . ALA A 1 456 ? -30.184 -5.818 -2.858 1.00 97.00 456 ALA A C 1
ATOM 3353 O O . ALA A 1 456 ? -29.847 -4.632 -2.890 1.00 97.00 456 ALA A O 1
ATOM 3354 N N . TYR A 1 457 ? -29.855 -6.666 -3.836 1.00 97.62 457 TYR A N 1
ATOM 3355 C CA . TYR A 1 457 ? -29.059 -6.255 -4.993 1.00 97.62 457 TYR A CA 1
ATOM 3356 C C . TYR A 1 457 ? -29.757 -5.217 -5.879 1.00 97.62 457 TYR A C 1
ATOM 3358 O O . TYR A 1 457 ? -29.096 -4.312 -6.386 1.00 97.62 457 TYR A O 1
ATOM 3366 N N . ASP A 1 458 ? -31.081 -5.279 -6.028 1.00 97.50 458 ASP A N 1
ATOM 3367 C CA . ASP A 1 458 ? -31.833 -4.260 -6.768 1.00 97.50 458 ASP A CA 1
ATOM 3368 C C . ASP A 1 458 ? -31.704 -2.880 -6.104 1.00 97.50 458 ASP A C 1
ATOM 3370 O O . ASP A 1 458 ? -31.405 -1.888 -6.768 1.00 97.50 458 ASP A O 1
ATOM 3374 N N . LYS A 1 459 ? -31.836 -2.813 -4.771 1.00 97.31 459 LYS A N 1
ATOM 3375 C CA . LYS A 1 459 ? -31.620 -1.568 -4.013 1.00 97.31 459 LYS A CA 1
ATOM 3376 C C . LYS A 1 459 ? -30.190 -1.051 -4.155 1.00 97.31 459 LYS A C 1
ATOM 3378 O O . LYS A 1 459 ? -30.002 0.146 -4.356 1.00 97.31 459 LYS A O 1
ATOM 3383 N N . TYR A 1 460 ? -29.199 -1.939 -4.101 1.00 97.75 460 TYR A N 1
ATOM 3384 C CA . TYR A 1 460 ? -27.801 -1.583 -4.334 1.00 97.75 460 TYR A CA 1
ATOM 3385 C C . TYR A 1 460 ? -27.592 -0.935 -5.710 1.00 97.75 460 TYR A C 1
ATOM 3387 O O . TYR A 1 460 ? -27.029 0.154 -5.797 1.00 97.75 460 TYR A O 1
ATOM 3395 N N . LEU A 1 461 ? -28.104 -1.559 -6.774 1.00 97.06 461 LEU A N 1
ATOM 3396 C CA . LEU A 1 461 ? -27.964 -1.058 -8.144 1.00 97.06 461 LEU A CA 1
ATOM 3397 C C . LEU A 1 461 ? -28.720 0.256 -8.380 1.00 97.06 461 LEU A C 1
ATOM 3399 O O . LEU A 1 461 ? -28.283 1.064 -9.195 1.00 97.06 461 LEU A O 1
ATOM 3403 N N . ARG A 1 462 ? -29.823 0.505 -7.662 1.00 96.44 462 ARG A N 1
ATOM 3404 C CA . ARG A 1 462 ? -30.509 1.808 -7.692 1.00 96.44 462 ARG A CA 1
ATOM 3405 C C . ARG A 1 462 ? -29.684 2.914 -7.037 1.00 96.44 462 ARG A C 1
ATOM 3407 O O . ARG A 1 462 ? -29.718 4.044 -7.513 1.00 96.44 462 ARG A O 1
ATOM 3414 N N . LEU A 1 463 ? -28.968 2.603 -5.956 1.00 94.19 463 LEU A N 1
ATOM 3415 C CA . LEU A 1 463 ? -28.119 3.570 -5.254 1.00 94.19 463 LEU A CA 1
ATOM 3416 C C . LEU A 1 463 ? -26.788 3.806 -5.981 1.00 94.19 463 LEU A C 1
ATOM 3418 O O . LEU A 1 463 ? -26.291 4.928 -5.986 1.00 94.19 463 LEU A O 1
ATOM 3422 N N . MET A 1 464 ? -26.216 2.772 -6.606 1.00 94.44 464 MET A N 1
ATOM 3423 C CA . MET A 1 464 ? -24.950 2.849 -7.342 1.00 94.44 464 MET A CA 1
ATOM 3424 C C . MET A 1 464 ? -25.044 2.165 -8.717 1.00 94.44 464 MET A C 1
ATOM 3426 O O . MET A 1 464 ? -24.493 1.080 -8.917 1.00 94.44 464 MET A O 1
ATOM 3430 N N . PRO A 1 465 ? -25.695 2.805 -9.707 1.00 92.44 465 PRO A N 1
ATOM 3431 C CA . PRO A 1 465 ? -25.889 2.212 -11.034 1.00 92.44 465 PRO A CA 1
ATOM 3432 C C . PRO A 1 465 ? -24.580 2.013 -11.815 1.00 92.44 465 PRO A C 1
ATOM 3434 O O . PRO A 1 465 ? -24.477 1.096 -12.631 1.00 92.44 465 PRO A O 1
ATOM 3437 N N . ASN A 1 466 ? -23.573 2.844 -11.527 1.00 91.06 466 ASN A N 1
ATOM 3438 C CA . ASN A 1 466 ? -22.277 2.867 -12.210 1.00 91.06 466 ASN A CA 1
ATOM 3439 C C . ASN A 1 466 ? -21.151 2.215 -11.385 1.00 91.06 466 ASN A C 1
ATOM 3441 O O . ASN A 1 466 ? -19.977 2.469 -11.651 1.00 91.06 466 ASN A O 1
ATOM 3445 N N . ALA A 1 467 ? -21.481 1.413 -10.365 1.00 90.75 467 ALA A N 1
ATOM 3446 C CA . ALA A 1 467 ? -20.465 0.677 -9.616 1.00 90.75 467 ALA A CA 1
ATOM 3447 C C . ALA A 1 467 ? -19.715 -0.305 -10.535 1.00 90.75 467 ALA A C 1
ATOM 3449 O O . ALA A 1 467 ? -20.313 -0.923 -11.418 1.00 90.75 467 ALA A O 1
ATOM 3450 N N . LEU A 1 468 ? -18.404 -0.461 -10.325 1.00 92.75 468 LEU A N 1
ATOM 3451 C CA . LEU A 1 468 ? -17.543 -1.302 -11.171 1.00 92.75 468 LEU A CA 1
ATOM 3452 C C . LEU A 1 468 ? -17.993 -2.771 -11.205 1.00 92.75 468 LEU A C 1
ATOM 3454 O O . LEU A 1 468 ? -17.861 -3.449 -12.220 1.00 92.75 468 LEU A O 1
ATOM 3458 N N . ASP A 1 469 ? -18.559 -3.254 -10.106 1.00 90.62 469 ASP A N 1
ATOM 3459 C CA . ASP A 1 469 ? -19.079 -4.606 -9.930 1.00 90.62 469 ASP A CA 1
ATOM 3460 C C . ASP A 1 469 ? -20.573 -4.741 -10.277 1.00 90.62 469 ASP A C 1
ATOM 3462 O O . ASP A 1 469 ? -21.096 -5.858 -10.303 1.00 90.62 469 ASP A O 1
ATOM 3466 N N . ALA A 1 470 ? -21.262 -3.650 -10.636 1.00 92.06 470 ALA A N 1
ATOM 3467 C CA . ALA A 1 470 ? -22.673 -3.670 -11.029 1.00 92.06 470 ALA A CA 1
ATOM 3468 C C . ALA A 1 470 ? -23.000 -4.676 -12.156 1.00 92.06 470 ALA A C 1
ATOM 3470 O O . ALA A 1 470 ? -24.050 -5.324 -12.074 1.00 92.06 470 ALA A O 1
ATOM 3471 N N . PRO A 1 471 ? -22.162 -4.869 -13.200 1.00 93.75 471 PRO A N 1
ATOM 3472 C CA . PRO A 1 471 ? -22.397 -5.912 -14.201 1.00 93.75 471 PRO A CA 1
ATOM 3473 C C . PRO A 1 471 ? -22.346 -7.328 -13.611 1.00 93.75 471 PRO A C 1
ATOM 3475 O O . PRO A 1 471 ? -23.131 -8.185 -14.015 1.00 93.75 471 PRO A O 1
ATOM 3478 N N . GLY A 1 472 ? -21.456 -7.567 -12.642 1.00 94.19 472 GLY A N 1
ATOM 3479 C CA . GLY A 1 472 ? -21.354 -8.837 -11.925 1.00 94.19 472 GLY A CA 1
ATOM 3480 C C . GLY A 1 472 ? -22.597 -9.105 -11.082 1.00 94.19 472 GLY A C 1
ATOM 3481 O O . GLY A 1 472 ? -23.213 -10.158 -11.216 1.00 94.19 472 GLY A O 1
ATOM 3482 N N . ILE A 1 473 ? -23.042 -8.108 -10.311 1.00 96.06 473 ILE A N 1
ATOM 3483 C CA . ILE A 1 473 ? -24.268 -8.197 -9.504 1.00 96.06 473 ILE A CA 1
ATOM 3484 C C . ILE A 1 473 ? -25.503 -8.465 -10.375 1.00 96.06 473 ILE A C 1
ATOM 3486 O O . ILE A 1 473 ? -26.326 -9.315 -10.035 1.00 96.06 473 ILE A O 1
ATOM 3490 N N . ARG A 1 474 ? -25.619 -7.803 -11.535 1.00 95.44 474 ARG A N 1
ATOM 3491 C CA . ARG A 1 474 ? -26.720 -8.046 -12.483 1.00 95.44 474 ARG A CA 1
ATOM 3492 C C . ARG A 1 474 ? -26.761 -9.491 -12.978 1.00 95.44 474 ARG A C 1
ATOM 3494 O O . ARG A 1 474 ? -27.852 -10.045 -13.083 1.00 95.44 474 ARG A O 1
ATOM 3501 N N . ARG A 1 475 ? -25.605 -10.108 -13.252 1.00 95.50 475 ARG A N 1
ATOM 3502 C CA . ARG A 1 475 ? -25.528 -11.533 -13.621 1.00 95.50 475 ARG A CA 1
ATOM 3503 C C . ARG A 1 475 ? -25.981 -12.422 -12.463 1.00 95.50 475 ARG A C 1
ATOM 3505 O O . ARG A 1 475 ? -26.905 -13.205 -12.651 1.00 95.50 475 ARG A O 1
ATOM 3512 N N . SER A 1 476 ? -25.450 -12.206 -11.258 1.00 93.50 476 SER A N 1
ATOM 3513 C CA . SER A 1 476 ? -25.849 -12.964 -10.063 1.00 93.50 476 SER A CA 1
ATOM 3514 C C . SER A 1 476 ? -27.354 -12.886 -9.792 1.00 93.50 476 SER A C 1
ATOM 3516 O O . SER A 1 476 ? -27.974 -13.880 -9.424 1.00 93.50 476 SER A O 1
ATOM 3518 N N . MET A 1 477 ? -27.978 -11.724 -10.012 1.00 96.31 477 MET A N 1
ATOM 3519 C CA . MET A 1 477 ? -29.430 -11.568 -9.880 1.00 96.31 477 MET A CA 1
ATOM 3520 C C . MET A 1 477 ? -30.226 -12.404 -10.887 1.00 96.31 477 MET A C 1
ATOM 3522 O O . MET A 1 477 ? -31.317 -12.853 -10.545 1.00 96.31 477 MET A O 1
ATOM 3526 N N . LEU A 1 478 ? -29.737 -12.597 -12.117 1.00 94.56 478 LEU A N 1
ATOM 3527 C CA . LEU A 1 478 ? -30.407 -13.459 -13.100 1.00 94.56 478 LEU A CA 1
ATOM 3528 C C . LEU A 1 478 ? -30.393 -14.917 -12.633 1.00 94.56 478 LEU A C 1
ATOM 3530 O O . LEU A 1 478 ? -31.438 -15.569 -12.655 1.00 94.56 478 LEU A O 1
ATOM 3534 N N . ASP A 1 479 ? -29.252 -15.382 -12.126 1.00 93.62 479 ASP A N 1
ATOM 3535 C CA . ASP A 1 479 ? -29.097 -16.746 -11.612 1.00 93.62 479 ASP A CA 1
ATOM 3536 C C . ASP A 1 479 ? -29.951 -16.978 -10.359 1.00 93.62 479 ASP A C 1
ATOM 3538 O O . ASP A 1 479 ? -30.632 -17.996 -10.238 1.00 93.62 479 ASP A O 1
ATOM 3542 N N . LEU A 1 480 ? -29.973 -16.011 -9.437 1.00 94.25 480 LEU A N 1
ATOM 3543 C CA . LEU A 1 480 ? -30.832 -16.038 -8.248 1.00 94.25 480 LEU A CA 1
ATOM 3544 C C . LEU A 1 480 ? -32.319 -16.065 -8.622 1.00 94.25 480 LEU A C 1
ATOM 3546 O O . LEU A 1 480 ? -33.075 -16.865 -8.080 1.00 94.25 480 LEU A O 1
ATOM 3550 N N . LYS A 1 481 ? -32.751 -15.249 -9.594 1.00 93.50 481 LYS A N 1
ATOM 3551 C CA . LYS A 1 481 ? -34.137 -15.274 -10.096 1.00 93.50 481 LYS A CA 1
ATOM 3552 C C . LYS A 1 481 ? -34.486 -16.623 -10.720 1.00 93.50 481 LYS A C 1
ATOM 3554 O O . LYS A 1 481 ? -35.588 -17.122 -10.508 1.00 93.50 481 LYS A O 1
ATOM 3559 N N . ALA A 1 482 ? -33.568 -17.221 -11.479 1.00 91.44 482 ALA A N 1
ATOM 3560 C CA . ALA A 1 482 ? -33.775 -18.540 -12.067 1.00 91.44 482 ALA A CA 1
ATOM 3561 C C . ALA A 1 482 ? -33.931 -19.623 -10.986 1.00 91.44 482 ALA A C 1
ATOM 3563 O O . ALA A 1 482 ? -34.864 -20.425 -11.067 1.00 91.44 482 ALA A O 1
ATOM 3564 N N . ARG A 1 483 ? -33.082 -19.606 -9.949 1.00 88.69 483 ARG A N 1
ATOM 3565 C CA . ARG A 1 483 ? -33.160 -20.529 -8.806 1.00 88.69 483 ARG A CA 1
ATOM 3566 C C . ARG A 1 483 ? -34.440 -20.353 -7.991 1.00 88.69 483 ARG A C 1
ATOM 3568 O O . ARG A 1 483 ? -35.140 -21.338 -7.763 1.00 88.69 483 ARG A O 1
ATOM 3575 N N . ALA A 1 484 ? -34.809 -19.117 -7.658 1.00 87.38 484 ALA A N 1
ATOM 3576 C CA . ALA A 1 484 ? -36.054 -18.810 -6.954 1.00 87.38 484 ALA A CA 1
ATOM 3577 C C . ALA A 1 484 ? -37.290 -19.309 -7.730 1.00 87.38 484 ALA A C 1
ATOM 3579 O O . ALA A 1 484 ? -38.170 -19.960 -7.168 1.00 87.38 484 ALA A O 1
ATOM 3580 N N . ASN A 1 485 ? -37.327 -19.081 -9.048 1.00 85.38 485 ASN A N 1
ATOM 3581 C CA . ASN A 1 485 ? -38.421 -19.536 -9.912 1.00 85.38 485 ASN A CA 1
ATOM 3582 C C . ASN A 1 485 ? -38.470 -21.064 -10.073 1.00 85.38 485 ASN A C 1
ATOM 3584 O O . ASN A 1 485 ? -39.548 -21.626 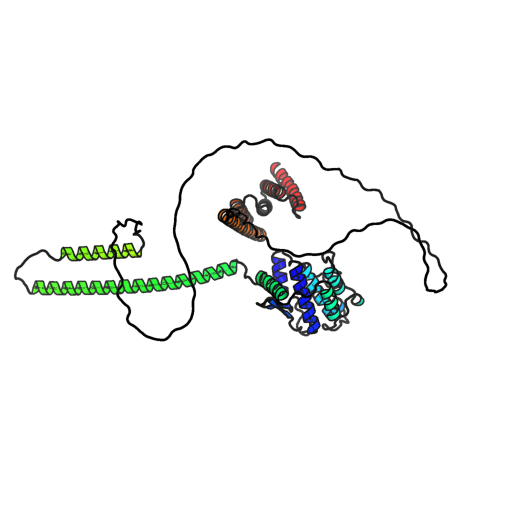-10.266 1.00 85.38 485 ASN A O 1
ATOM 3588 N N . ALA A 1 486 ? -37.320 -21.742 -10.026 1.00 80.75 486 ALA A N 1
ATOM 3589 C CA . ALA A 1 486 ? -37.247 -23.201 -10.060 1.00 80.75 486 ALA A CA 1
ATOM 3590 C C . ALA A 1 486 ? -37.693 -23.830 -8.730 1.00 80.75 486 ALA A C 1
ATOM 3592 O O . ALA A 1 486 ? -38.347 -24.872 -8.744 1.00 80.75 486 ALA A O 1
ATOM 3593 N N . GLY A 1 487 ? -37.385 -23.184 -7.600 1.00 68.44 487 GLY A N 1
ATOM 3594 C CA . GLY A 1 487 ? -37.855 -23.581 -6.271 1.00 68.44 487 GLY A CA 1
ATOM 3595 C C . GLY A 1 487 ? -39.366 -23.425 -6.096 1.00 68.44 487 GLY A C 1
ATOM 3596 O O . GLY A 1 487 ? -39.988 -24.283 -5.489 1.00 68.44 487 GLY A O 1
ATOM 3597 N N . ALA A 1 488 ? -39.971 -22.397 -6.698 1.00 63.06 488 ALA A N 1
ATOM 3598 C CA . ALA A 1 488 ? -41.415 -22.145 -6.630 1.00 63.06 488 ALA A CA 1
ATOM 3599 C C . ALA A 1 488 ? -42.284 -23.069 -7.516 1.00 63.06 488 ALA A C 1
ATOM 3601 O O . ALA A 1 488 ? -43.509 -23.014 -7.438 1.00 63.06 488 ALA A O 1
ATOM 3602 N N . LYS A 1 489 ? -41.674 -23.872 -8.403 1.00 58.25 489 LYS A N 1
ATOM 3603 C CA . LYS A 1 489 ? -42.368 -24.820 -9.302 1.00 58.25 489 LYS A CA 1
ATOM 3604 C C . LYS A 1 489 ? -42.387 -26.268 -8.792 1.00 58.25 489 LYS A C 1
ATOM 3606 O O . LYS A 1 489 ? -42.977 -27.118 -9.460 1.00 58.25 489 LYS A O 1
ATOM 3611 N N . LYS A 1 490 ? -41.721 -26.552 -7.674 1.00 47.88 490 LYS A N 1
ATOM 3612 C CA . LYS A 1 490 ? -41.829 -27.815 -6.933 1.00 47.88 490 LYS A CA 1
ATOM 3613 C C . LYS A 1 490 ? -42.798 -27.631 -5.780 1.00 47.88 490 LYS A C 1
ATOM 3615 O O . LYS A 1 490 ? -43.464 -28.635 -5.453 1.00 47.88 490 LYS A O 1
#

Nearest PDB structures (foldseek):
  2vyi-assembly2_B  TM=9.314E-01  e=1.270E-02  Homo sapiens
  6i57-assembly1_A  TM=9.346E-01  e=1.592E-02  Homo sapiens
  3fp4-assembly1_A  TM=8.975E-01  e=6.456E-02  Saccharomyces cerevisiae
  8ffv-assembly1_D  TM=8.254E-01  e=1.161E-01  Homo sapiens
  6fd7-assembly1_A  TM=5.089E-01  e=1.743E-02  Homo sapiens

Sequence (490 aa):
MISTHEILEKSRAAGQRLPYNEAAVLFAGAVRLAAASDSTLRGRLVRIDDAGGLHVEGFDEQAPEAEPAYLAPELLSANAPDKNDPKVQVYAAGVLGYELLTGRLAPPPGQAPGPELTGPLGDVVRRALAVDRRERIEDLRELHEAVEEIQPRPPAEGERNILSALRNRFSRPPPEKEALAKLIDKLHQLEVQVAQLGKAQARLEASQRESSETIERFEVGQTRVDRAGRRRQSVVAPAMAVAAFTAAAILAAAWAFGLLAIPARLAPPFATNAPPPPAREQTEVTPPARDAGVAEAKPAPAGSKRAAAEPTPVPAEPKPVPPEATPPPEAKPVTPATAEAGADEGSEAAAADNPNADAGLAVGSDAGTAQLAAAPTPVSAPPPPRRQASSRAAMLHALALSQVRRGEDALEQGNADEALASFRAALENEPTIAVAFRGLGMAYAMQGHDSEAVQAYDKYLRLMPNALDAPGIRRSMLDLKARANAGAKK